Protein 5NM4 (pdb70)

Secondary structure (DSSP, 8-state):
--HHHHHHHHHHHHHHHHHHHHHHHHHHHHHHHH-GGG-SHHHHHHHHHHHHHHHIIIIIHHHHHHHHTT-EEEHHHHHHHHHHHHHHHHHHHHHHHHHHHHHHHHHHSHHHHHHH--HHHHHHHHHHHHHHHHHHHTGGGGT-SSTTS--HHHHHHHTPPTTEEE--HHHHS-HHIIIIIIIIIIIIHHHHHHHHHHHHHHHHHHHHHHHHHHHHHHHHHHHHHHHS---HHHHHHHHHHHHHHHHHHHH--THHHHHHHHHHHHHHHHTT-HHHHHHHHHHHHHHIIIIIHHHHHHHHHHHHHHHHHHHHHHHHHHHHHHHHHHHHHHHHHHHH-TTSPP--HHHHHHHHHHHHHHHHHHHHHHHHH-HHHHHHHHHHH-

Radius of gyration: 29.76 Å; Cα contacts (8 Å, |Δi|>4): 455; chains: 1; bounding box: 55×96×37 Å

Organism: Homo sapiens (NCBI:txid9606)

Structure (mmCIF, N/CA/C/O backbone):
data_5NM4
#
_entry.id   5NM4
#
_cell.length_a   39.890
_cell.length_b   179.150
_cell.length_c   141.200
_cell.angle_alpha   90.00
_cell.angle_beta   90.00
_cell.angle_gamma   90.00
#
_symmetry.space_group_name_H-M   'C 2 2 21'
#
loop_
_entity.id
_entity.type
_entity.pdbx_description
1 polymer 'Adenosine receptor A2a,Soluble cytochrome b562,Adenosine receptor A2a'
2 non-polymer 'OLEIC ACID'
3 non-polymer 'SODIUM ION'
4 non-polymer 4-{2-[(7-amino-2-furan-2-yl[1,2,4]triazolo[1,5-a][1,3,5]triazin-5-yl)amino]ethyl}phenol
5 non-polymer CHOLESTEROL
6 water water
#
loop_
_atom_site.group_PDB
_atom_site.id
_atom_site.type_symbol
_atom_site.label_atom_id
_atom_site.label_alt_id
_atom_site.label_comp_id
_atom_site.label_asym_id
_atom_site.label_entity_id
_atom_site.label_seq_id
_atom_site.pdbx_PDB_ins_code
_atom_site.Cartn_x
_atom_site.Cartn_y
_atom_site.Cartn_z
_atom_site.occupancy
_atom_site.B_iso_or_equiv
_atom_site.auth_seq_id
_atom_site.auth_comp_id
_atom_site.auth_asym_id
_atom_site.auth_atom_id
_atom_site.pdbx_PDB_model_num
ATOM 1 N N . ALA A 1 9 ? 3.251 109.699 71.063 1.00 82.56 9 ALA A N 1
ATOM 2 C CA . ALA A 1 9 ? 3.290 110.403 69.789 1.00 81.24 9 ALA A CA 1
ATOM 3 C C . ALA A 1 9 ? 4.619 110.218 69.050 1.00 79.42 9 ALA A C 1
ATOM 4 O O . ALA A 1 9 ? 4.603 109.861 67.886 1.00 78.71 9 ALA A O 1
ATOM 10 N N . PRO A 1 10 ? 5.760 110.472 69.692 1.00 76.31 10 PRO A N 1
ATOM 11 C CA . PRO A 1 10 ? 7.042 110.339 68.974 1.00 74.06 10 PRO A CA 1
ATOM 12 C C . PRO A 1 10 ? 7.075 109.043 68.175 1.00 70.48 10 PRO A C 1
ATOM 13 O O . PRO A 1 10 ? 6.815 107.960 68.727 1.00 72.60 10 PRO A O 1
ATOM 24 N N . PRO A 1 11 ? 7.337 109.112 66.861 1.00 64.62 11 PRO A N 1
ATOM 25 C CA . PRO A 1 11 ? 7.197 107.908 66.024 1.00 60.48 11 PRO A CA 1
ATOM 26 C C . PRO A 1 11 ? 8.069 106.733 66.439 1.00 58.32 11 PRO A C 1
ATOM 27 O O . PRO A 1 11 ? 7.683 105.581 66.218 1.00 59.67 11 PRO A O 1
ATOM 38 N N . ILE A 1 12 ? 9.248 106.965 66.995 1.00 56.98 12 ILE A N 1
ATOM 39 C CA . ILE A 1 12 ? 10.133 105.853 67.327 1.00 59.11 12 ILE A CA 1
ATOM 40 C C . ILE A 1 12 ? 9.506 104.901 68.361 1.00 55.05 12 ILE A C 1
ATOM 41 O O . ILE A 1 12 ? 9.833 103.717 68.399 1.00 53.61 12 ILE A O 1
ATOM 57 N N . MET A 1 13 ? 8.631 105.393 69.237 1.00 56.44 13 MET A N 1
ATOM 58 C CA . MET A 1 13 ? 8.069 104.510 70.265 1.00 55.57 13 MET A CA 1
ATOM 59 C C . MET A 1 13 ? 7.153 103.467 69.655 1.00 53.65 13 MET A C 1
ATOM 60 O O . MET A 1 13 ? 7.299 102.268 69.918 1.00 53.33 13 MET A O 1
ATOM 74 N N . GLY A 1 14 ? 6.179 103.904 68.862 1.00 54.15 14 GLY A N 1
ATOM 75 C CA . GLY A 1 14 ? 5.360 102.952 68.141 1.00 52.13 14 GLY A CA 1
ATOM 76 C C . GLY A 1 14 ? 6.167 102.084 67.195 1.00 52.41 14 GLY A C 1
ATOM 77 O O . GLY A 1 14 ? 5.920 100.871 67.071 1.00 50.84 14 GLY A O 1
ATOM 81 N N . SER A 1 15 ? 7.150 102.676 66.510 1.00 52.66 15 SER A N 1
ATOM 82 C CA . SER A 1 15 ? 7.985 101.860 65.636 1.00 51.96 15 SER A CA 1
ATOM 83 C C . SER A 1 15 ? 8.720 100.777 66.430 1.00 47.12 15 SER A C 1
ATOM 84 O O . SER A 1 15 ? 8.973 99.682 65.915 1.00 46.58 15 SER A O 1
ATOM 92 N N . SER A 1 16 ? 9.181 101.121 67.616 1.00 47.43 16 SER A N 1
ATOM 93 C CA A SER A 1 16 ? 9.925 100.167 68.428 0.53 48.01 16 SER A CA 1
ATOM 94 C CA B SER A 1 16 ? 9.924 100.163 68.429 0.47 48.01 16 SER A CA 1
ATOM 95 C C . SER A 1 16 ? 9.075 98.937 68.738 1.00 46.99 16 SER A C 1
ATOM 96 O O . SER A 1 16 ? 9.573 97.808 68.702 1.00 45.50 16 SER A O 1
ATOM 111 N N . VAL A 1 17 ? 7.783 99.144 69.017 1.00 43.26 17 VAL A N 1
ATOM 112 C CA . VAL A 1 17 ? 6.902 98.025 69.330 1.00 41.70 17 VAL A CA 1
ATOM 113 C C . VAL A 1 17 ? 6.763 97.102 68.119 1.00 42.64 17 VAL A C 1
ATOM 114 O O . VAL A 1 17 ? 6.917 95.871 68.212 1.00 41.47 17 VAL A O 1
ATOM 127 N N . TYR A 1 18 ? 6.475 97.702 66.964 1.00 41.61 18 TYR A N 1
ATOM 128 C CA . TYR A 1 18 ? 6.230 96.983 65.744 1.00 43.38 18 TYR A CA 1
ATOM 129 C C . TYR A 1 18 ? 7.474 96.219 65.313 1.00 42.35 18 TYR A C 1
ATOM 130 O O . TYR A 1 18 ? 7.384 95.069 64.931 1.00 40.32 18 TYR A O 1
ATOM 148 N N . ILE A 1 19 ? 8.632 96.869 65.336 1.00 40.30 19 ILE A N 1
ATOM 149 C CA . ILE A 1 19 ? 9.864 96.209 64.983 1.00 40.48 19 ILE A CA 1
ATOM 150 C C . ILE A 1 19 ? 10.137 95.054 65.936 1.00 40.46 19 ILE A C 1
ATOM 151 O O . ILE A 1 19 ? 10.555 93.990 65.502 1.00 40.45 19 ILE A O 1
ATOM 167 N N . THR A 1 20 ? 9.943 95.271 67.242 1.00 38.55 20 THR A N 1
ATOM 168 C CA A THR A 1 20 ? 10.197 94.218 68.229 0.96 39.22 20 THR A CA 1
ATOM 169 C CA B THR A 1 20 ? 10.211 94.211 68.205 0.04 39.20 20 THR A CA 1
ATOM 170 C C . THR A 1 20 ? 9.342 92.994 67.926 1.00 38.16 20 THR A C 1
ATOM 171 O O . THR A 1 20 ? 9.826 91.854 67.970 1.00 38.74 20 THR A O 1
ATOM 192 N N . VAL A 1 21 ? 8.079 93.220 67.607 1.00 37.94 21 VAL A N 1
ATOM 193 C CA . VAL A 1 21 ? 7.152 92.131 67.348 1.00 40.76 21 VAL A CA 1
ATOM 194 C C . VAL A 1 21 ? 7.531 91.421 66.070 1.00 39.40 21 VAL A C 1
ATOM 195 O O . VAL A 1 21 ? 7.559 90.183 66.013 1.00 38.12 21 VAL A O 1
ATOM 208 N N . GLU A 1 22 ? 7.877 92.187 65.033 1.00 35.79 22 GLU A N 1
ATOM 209 C CA . GLU A 1 22 ? 8.331 91.609 63.780 1.00 36.89 22 GLU A CA 1
ATOM 210 C C . GLU A 1 22 ? 9.540 90.718 63.992 1.00 37.88 22 GLU A C 1
ATOM 211 O O . GLU A 1 22 ? 9.624 89.624 63.428 1.00 36.85 22 GLU A O 1
ATOM 223 N N . LEU A 1 23 ? 10.518 91.194 64.746 1.00 37.82 23 LEU A N 1
ATOM 224 C CA . LEU A 1 23 ? 11.722 90.407 64.979 1.00 39.30 23 LEU A CA 1
ATOM 225 C C . LEU A 1 23 ? 11.430 89.137 65.783 1.00 38.54 23 LEU A C 1
ATOM 226 O O . LEU A 1 23 ? 12.017 88.084 65.518 1.00 40.59 23 LEU A O 1
ATOM 242 N N . ALA A 1 24 ? 10.525 89.211 66.762 1.00 38.01 24 ALA A N 1
ATOM 243 C CA . ALA A 1 24 ? 10.135 88.013 67.494 1.00 41.07 24 ALA A CA 1
ATOM 244 C C . ALA A 1 24 ? 9.528 86.997 66.542 1.00 39.91 24 ALA A C 1
ATOM 245 O O . ALA A 1 24 ? 9.877 85.817 66.595 1.00 41.33 24 ALA A O 1
ATOM 252 N N . ILE A 1 25 ? 8.636 87.459 65.648 1.00 37.67 25 ILE A N 1
ATOM 253 C CA . ILE A 1 25 ? 8.022 86.590 64.641 1.00 37.80 25 ILE A CA 1
ATOM 254 C C . ILE A 1 25 ? 9.095 85.961 63.771 1.00 40.03 25 ILE A C 1
ATOM 255 O O . ILE A 1 25 ? 9.038 84.760 63.480 1.00 40.85 25 ILE A O 1
ATOM 271 N N . ALA A 1 26 ? 10.052 86.786 63.281 1.00 40.01 26 ALA A N 1
ATOM 272 C CA . ALA A 1 26 ? 11.086 86.289 62.382 1.00 38.30 26 ALA A CA 1
ATOM 273 C C . ALA A 1 26 ? 11.886 85.157 63.032 1.00 37.30 26 ALA A C 1
ATOM 274 O O . ALA A 1 26 ? 12.121 84.114 62.411 1.00 39.58 26 ALA A O 1
ATOM 281 N N . VAL A 1 27 ? 12.302 85.340 64.276 1.00 38.91 27 VAL A N 1
ATOM 282 C CA A VAL A 1 27 ? 13.072 84.319 65.004 0.87 41.64 27 VAL A CA 1
ATOM 283 C CA B VAL A 1 27 ? 13.101 84.295 64.909 0.13 41.82 27 VAL A CA 1
ATOM 284 C C . VAL A 1 27 ? 12.290 83.008 65.029 1.00 41.77 27 VAL A C 1
ATOM 285 O O . VAL A 1 27 ? 12.805 81.915 64.717 1.00 39.21 27 VAL A O 1
ATOM 310 N N . LEU A 1 28 ? 11.009 83.110 65.403 1.00 39.15 28 LEU A N 1
ATOM 311 C CA . LEU A 1 28 ? 10.186 81.927 65.538 1.00 40.03 28 LEU A CA 1
ATOM 312 C C . LEU A 1 28 ? 9.918 81.276 64.188 1.00 39.63 28 LEU A C 1
ATOM 313 O O . LEU A 1 28 ? 9.836 80.047 64.111 1.00 40.29 28 LEU A O 1
ATOM 329 N N . ALA A 1 29 ? 9.731 82.076 63.126 1.00 38.50 29 ALA A N 1
ATOM 330 C CA . ALA A 1 29 ? 9.423 81.490 61.837 1.00 38.75 29 ALA A CA 1
ATOM 331 C C . ALA A 1 29 ? 10.649 80.744 61.310 1.00 39.52 29 ALA A C 1
ATOM 332 O O . ALA A 1 29 ? 10.524 79.667 60.712 1.00 41.44 29 ALA A O 1
ATOM 339 N N . ILE A 1 30 ? 11.836 81.295 61.580 1.00 36.64 30 ILE A N 1
ATOM 340 C CA . ILE A 1 30 ? 13.084 80.674 61.152 1.00 38.40 30 ILE A CA 1
ATOM 341 C C . ILE A 1 30 ? 13.288 79.367 61.879 1.00 40.92 30 ILE A C 1
ATOM 342 O O . ILE A 1 30 ? 13.459 78.317 61.243 1.00 39.63 30 ILE A O 1
ATOM 358 N N . LEU A 1 31 ? 13.123 79.390 63.215 1.00 41.67 31 LEU A N 1
ATOM 359 C CA . LEU A 1 31 ? 13.450 78.242 64.032 1.00 43.96 31 LEU A CA 1
ATOM 360 C C . LEU A 1 31 ? 12.478 77.100 63.811 1.00 44.30 31 LEU A C 1
ATOM 361 O O . LEU A 1 31 ? 12.907 75.947 63.664 1.00 43.95 31 LEU A O 1
ATOM 377 N N . GLY A 1 32 ? 11.171 77.385 63.752 1.00 41.98 32 GLY A N 1
ATOM 378 C CA . GLY A 1 32 ? 10.233 76.289 63.606 1.00 41.71 32 GLY A CA 1
ATOM 379 C C . GLY A 1 32 ? 10.294 75.664 62.221 1.00 39.25 32 GLY A C 1
ATOM 380 O O . GLY A 1 32 ? 10.103 74.466 62.065 1.00 41.42 32 GLY A O 1
ATOM 384 N N . ASN A 1 33 ? 10.528 76.473 61.193 1.00 38.32 33 ASN A N 1
ATOM 385 C CA . ASN A 1 33 ? 10.538 75.943 59.841 1.00 39.55 33 ASN A CA 1
ATOM 386 C C . ASN A 1 33 ? 11.856 75.260 59.491 1.00 39.73 33 ASN A C 1
ATOM 387 O O . ASN A 1 33 ? 11.847 74.313 58.698 1.00 38.21 33 ASN A O 1
ATOM 398 N N . VAL A 1 34 ? 12.975 75.701 60.080 1.00 38.65 34 VAL A N 1
ATOM 399 C CA . VAL A 1 34 ? 14.212 74.907 60.040 1.00 41.41 34 VAL A CA 1
ATOM 400 C C . VAL A 1 34 ? 13.996 73.529 60.631 1.00 42.88 34 VAL A C 1
ATOM 401 O O . VAL A 1 34 ? 14.385 72.506 60.041 1.00 46.40 34 VAL A O 1
ATOM 414 N N . LEU A 1 35 ? 13.347 73.460 61.783 1.00 44.31 35 LEU A N 1
ATOM 415 C CA . LEU A 1 35 ? 13.045 72.156 62.356 1.00 46.89 35 LEU A CA 1
ATOM 416 C C . LEU A 1 35 ? 12.231 71.304 61.392 1.00 45.53 35 LEU A C 1
ATOM 417 O O . LEU A 1 35 ? 12.489 70.114 61.264 1.00 47.44 35 LEU A O 1
ATOM 433 N N . VAL A 1 36 ? 11.253 71.894 60.693 1.00 41.78 36 VAL A N 1
ATOM 434 C CA . VAL A 1 36 ? 10.482 71.116 59.726 1.00 42.18 36 VAL A CA 1
ATOM 435 C C . VAL A 1 36 ? 11.409 70.534 58.646 1.00 44.45 36 VAL A C 1
ATOM 436 O O . VAL A 1 36 ? 11.310 69.359 58.291 1.00 44.18 36 VAL A O 1
ATOM 449 N N . CYS A 1 37 ? 12.242 71.387 58.025 1.00 46.46 37 CYS A N 1
ATOM 450 C CA . CYS A 1 37 ? 13.158 70.917 56.981 1.00 47.86 37 CYS A CA 1
ATOM 451 C C . CYS A 1 37 ? 14.094 69.838 57.513 1.00 50.51 37 CYS A C 1
ATOM 452 O O . CYS A 1 37 ? 14.403 68.845 56.820 1.00 50.24 37 CYS A O 1
ATOM 460 N N . TRP A 1 38 ? 14.571 70.027 58.740 1.00 51.80 38 TRP A N 1
ATOM 461 C CA A TRP A 1 38 ? 15.492 69.077 59.354 0.54 54.03 38 TRP A CA 1
ATOM 462 C CA B TRP A 1 38 ? 15.505 69.067 59.312 0.46 54.04 38 TRP A CA 1
ATOM 463 C C . TRP A 1 38 ? 14.827 67.720 59.512 1.00 53.08 38 TRP A C 1
ATOM 464 O O . TRP A 1 38 ? 15.422 66.675 59.209 1.00 51.65 38 TRP A O 1
ATOM 505 N N . ALA A 1 39 ? 13.565 67.729 59.960 1.00 47.52 39 ALA A N 1
ATOM 506 C CA . ALA A 1 39 ? 12.849 66.479 60.194 1.00 49.08 39 ALA A CA 1
ATOM 507 C C . ALA A 1 39 ? 12.651 65.702 58.887 1.00 48.20 39 ALA A C 1
ATOM 508 O O . ALA A 1 39 ? 12.834 64.480 58.853 1.00 51.91 39 ALA A O 1
ATOM 515 N N . VAL A 1 40 ? 12.298 66.391 57.807 1.00 46.71 40 VAL A N 1
ATOM 516 C CA . VAL A 1 40 ? 12.112 65.699 56.531 1.00 47.69 40 VAL A CA 1
ATOM 517 C C . VAL A 1 40 ? 13.438 65.153 56.037 1.00 50.70 40 VAL A C 1
ATOM 518 O O . VAL A 1 40 ? 13.509 64.023 55.560 1.00 51.50 40 VAL A O 1
ATOM 531 N N . TRP A 1 41 ? 14.501 65.952 56.132 1.00 53.54 41 TRP A N 1
ATOM 532 C CA . TRP A 1 41 ? 15.824 65.494 55.742 1.00 57.85 41 TRP A CA 1
ATOM 533 C C . TRP A 1 41 ? 16.231 64.236 56.491 1.00 60.27 41 TRP A C 1
ATOM 534 O O . TRP A 1 41 ? 16.780 63.294 55.892 1.00 60.44 41 TRP A O 1
ATOM 555 N N . LEU A 1 42 ? 15.988 64.196 57.803 1.00 60.47 42 LEU A N 1
ATOM 556 C CA . LEU A 1 42 ? 16.564 63.142 58.618 1.00 63.30 42 LEU A CA 1
ATOM 557 C C . LEU A 1 42 ? 15.752 61.864 58.567 1.00 63.39 42 LEU A C 1
ATOM 558 O O . LEU A 1 42 ? 16.306 60.790 58.769 1.00 66.15 42 LEU A O 1
ATOM 574 N N . ASN A 1 43 ? 14.450 61.958 58.342 1.00 60.24 43 ASN A N 1
ATOM 575 C CA . ASN A 1 43 ? 13.550 60.822 58.498 1.00 59.96 43 ASN A CA 1
ATOM 576 C C . ASN A 1 43 ? 13.002 60.403 57.135 1.00 59.31 43 ASN A C 1
ATOM 577 O O . ASN A 1 43 ? 12.213 61.138 56.511 1.00 57.74 43 ASN A O 1
ATOM 588 N N . SER A 1 44 ? 13.401 59.215 56.684 1.00 61.32 44 SER A N 1
ATOM 589 C CA . SER A 1 44 ? 12.955 58.767 55.368 1.00 62.36 44 SER A CA 1
ATOM 590 C C . SER A 1 44 ? 11.449 58.502 55.342 1.00 61.02 44 SER A C 1
ATOM 591 O O . SER A 1 44 ? 10.821 58.696 54.296 1.00 60.28 44 SER A O 1
ATOM 599 N N . ASN A 1 45 ? 10.848 58.098 56.471 1.00 61.10 45 ASN A N 1
ATOM 600 C CA . ASN A 1 45 ? 9.388 58.028 56.579 1.00 64.91 45 ASN A CA 1
ATOM 601 C C . ASN A 1 45 ? 8.676 59.341 56.223 1.00 63.02 45 ASN A C 1
ATOM 602 O O . ASN A 1 45 ? 7.482 59.328 55.904 1.00 64.08 45 ASN A O 1
ATOM 613 N N . LEU A 1 46 ? 9.354 60.479 56.315 1.00 59.74 46 LEU A N 1
ATOM 614 C CA . LEU A 1 46 ? 8.772 61.758 55.936 1.00 58.86 46 LEU A CA 1
ATOM 615 C C . LEU A 1 46 ? 9.153 62.167 54.528 1.00 57.09 46 LEU A C 1
ATOM 616 O O . LEU A 1 46 ? 8.776 63.249 54.101 1.00 54.95 46 LEU A O 1
ATOM 632 N N . GLN A 1 47 ? 9.911 61.345 53.805 1.00 62.22 47 GLN A N 1
ATOM 633 C CA . GLN A 1 47 ? 10.368 61.735 52.472 1.00 65.60 47 GLN A CA 1
ATOM 634 C C . GLN A 1 47 ? 9.355 61.185 51.477 1.00 68.72 47 GLN A C 1
ATOM 635 O O . GLN A 1 47 ? 9.427 60.048 51.042 1.00 73.03 47 GLN A O 1
ATOM 649 N N . ASN A 1 48 ? 8.370 62.013 51.159 1.00 65.91 48 ASN A N 1
ATOM 650 C CA . ASN A 1 48 ? 7.306 61.666 50.242 1.00 62.86 48 ASN A CA 1
ATOM 651 C C . ASN A 1 48 ? 6.885 62.969 49.586 1.00 58.99 48 ASN A C 1
ATOM 652 O O . ASN A 1 48 ? 7.169 64.050 50.104 1.00 57.09 48 ASN A O 1
ATOM 663 N N . VAL A 1 49 ? 6.201 62.857 48.442 1.00 57.06 49 VAL A N 1
ATOM 664 C CA . VAL A 1 49 ? 5.871 64.036 47.643 1.00 54.54 49 VAL A CA 1
ATOM 665 C C . VAL A 1 49 ? 5.109 65.054 48.470 1.00 51.16 49 VAL A C 1
ATOM 666 O O . VAL A 1 49 ? 5.336 66.274 48.356 1.00 50.05 49 VAL A O 1
ATOM 679 N N . THR A 1 50 ? 4.174 64.585 49.293 1.00 52.88 50 THR A N 1
ATOM 680 C CA . THR A 1 50 ? 3.377 65.527 50.076 1.00 50.71 50 THR A CA 1
ATOM 681 C C . THR A 1 50 ? 4.302 66.429 50.851 1.00 48.14 50 THR A C 1
ATOM 682 O O . THR A 1 50 ? 4.157 67.655 50.855 1.00 45.15 50 THR A O 1
ATOM 693 N N . ASN A 1 51 ? 5.309 65.830 51.466 1.00 49.60 51 ASN A N 1
ATOM 694 C CA . ASN A 1 51 ? 6.188 66.609 52.325 1.00 46.80 51 ASN A CA 1
ATOM 695 C C . ASN A 1 51 ? 7.250 67.395 51.567 1.00 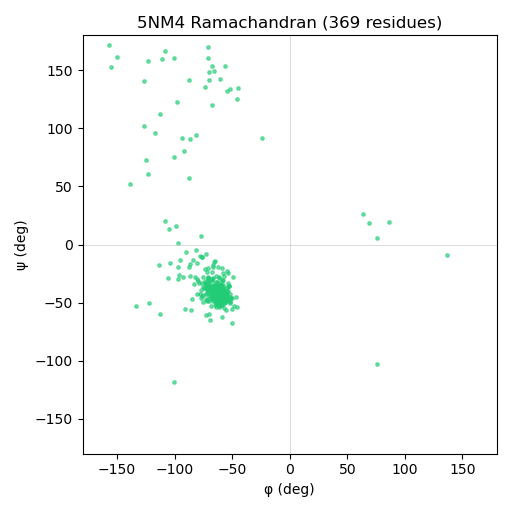45.35 51 ASN A C 1
ATOM 696 O O . ASN A 1 51 ? 7.828 68.324 52.143 1.00 45.31 51 ASN A O 1
ATOM 707 N N . TYR A 1 52 ? 7.511 67.099 50.300 1.00 46.18 52 TYR A N 1
ATOM 708 C CA . TYR A 1 52 ? 8.299 68.048 49.516 1.00 47.43 52 TYR A CA 1
ATOM 709 C C . TYR A 1 52 ? 7.581 69.384 49.348 1.00 43.84 52 TYR A C 1
ATOM 710 O O . TYR A 1 52 ? 8.222 70.443 49.333 1.00 40.10 52 TYR A O 1
ATOM 728 N N . PHE A 1 53 ? 6.248 69.369 49.226 1.00 43.44 53 PHE A N 1
ATOM 729 C CA . PHE A 1 53 ? 5.521 70.644 49.229 1.00 42.96 53 PHE A CA 1
ATOM 730 C C . PHE A 1 53 ? 5.534 71.277 50.605 1.00 40.41 53 PHE A C 1
ATOM 731 O O . PHE A 1 53 ? 5.625 72.510 50.730 1.00 39.44 53 PHE A O 1
ATOM 748 N N . VAL A 1 54 ? 5.524 70.447 51.645 1.00 38.74 54 VAL A N 1
ATOM 749 C CA . VAL A 1 54 ? 5.643 70.972 52.992 1.00 39.85 54 VAL A CA 1
ATOM 750 C C . VAL A 1 54 ? 6.951 71.725 53.152 1.00 39.23 54 VAL A C 1
ATOM 751 O O . VAL A 1 54 ? 6.984 72.808 53.750 1.00 37.92 54 VAL A O 1
ATOM 764 N N . VAL A 1 55 ? 8.055 71.134 52.664 1.00 42.25 55 VAL A N 1
ATOM 765 C CA . VAL A 1 55 ? 9.366 71.794 52.750 1.00 41.16 55 VAL A CA 1
ATOM 766 C C . VAL A 1 55 ? 9.396 73.077 51.936 1.00 40.01 55 VAL A C 1
ATOM 767 O O . VAL A 1 55 ? 9.993 74.074 52.360 1.00 37.89 55 VAL A O 1
ATOM 780 N N . SER A 1 56 ? 8.785 73.076 50.740 1.00 40.40 56 SER A N 1
ATOM 781 C CA . SER A 1 56 ? 8.765 74.299 49.930 1.00 40.65 56 SER A CA 1
ATOM 782 C C . SER A 1 56 ? 8.052 75.421 50.683 1.00 39.41 56 SER A C 1
ATOM 783 O O . SER A 1 56 ? 8.483 76.593 50.691 1.00 38.12 56 SER A O 1
ATOM 791 N N . LEU A 1 57 ? 6.966 75.059 51.346 1.00 38.00 57 LEU A N 1
ATOM 792 C CA . LEU A 1 57 ? 6.246 75.981 52.190 1.00 37.30 57 LEU A CA 1
ATOM 793 C C . LEU A 1 57 ? 7.087 76.449 53.385 1.00 38.92 57 LEU A C 1
ATOM 794 O O . LEU A 1 57 ? 7.105 77.645 53.729 1.00 40.09 57 LEU A O 1
ATOM 810 N N . ALA A 1 58 ? 7.784 75.535 54.039 1.00 38.58 58 ALA A N 1
ATOM 811 C CA . ALA A 1 58 ? 8.644 75.951 55.130 1.00 36.61 58 ALA A CA 1
ATOM 812 C C . ALA A 1 58 ? 9.757 76.868 54.625 1.00 37.82 58 ALA A C 1
ATOM 813 O O . ALA A 1 58 ? 10.215 77.764 55.354 1.00 38.64 58 ALA A O 1
ATOM 820 N N . ALA A 1 59 ? 10.207 76.654 53.387 1.00 39.55 59 ALA A N 1
ATOM 821 C CA . ALA A 1 59 ? 11.280 77.477 52.840 1.00 38.53 59 ALA A CA 1
ATOM 822 C C . ALA A 1 59 ? 10.766 78.878 52.596 1.00 38.12 59 ALA A C 1
ATOM 823 O O . ALA A 1 59 ? 11.469 79.866 52.824 1.00 38.28 59 ALA A O 1
ATOM 830 N N . ALA A 1 60 ? 9.523 78.966 52.155 1.00 37.37 60 ALA A N 1
ATOM 831 C CA . ALA A 1 60 ? 8.896 80.249 51.990 1.00 38.96 60 ALA A CA 1
ATOM 832 C C . ALA A 1 60 ? 8.778 80.944 53.340 1.00 37.26 60 ALA A C 1
ATOM 833 O O . ALA A 1 60 ? 9.055 82.123 53.440 1.00 37.55 60 ALA A O 1
ATOM 840 N N . ASP A 1 61 ? 8.439 80.202 54.398 1.00 35.63 61 ASP A N 1
ATOM 841 C CA . ASP A 1 61 ? 8.267 80.819 55.718 1.00 35.33 61 ASP A CA 1
ATOM 842 C C . ASP A 1 61 ? 9.613 81.229 56.318 1.00 36.98 61 ASP A C 1
ATOM 843 O O . ASP A 1 61 ? 9.699 82.242 57.029 1.00 37.48 61 ASP A O 1
ATOM 852 N N . ILE A 1 62 ? 10.666 80.447 56.068 1.00 35.76 62 ILE A N 1
ATOM 853 C CA . ILE A 1 62 ? 12.008 80.846 56.477 1.00 37.71 62 ILE A CA 1
ATOM 854 C C . ILE A 1 62 ? 12.381 82.176 55.831 1.00 38.39 62 ILE A C 1
ATOM 855 O O . ILE A 1 62 ? 12.965 83.067 56.476 1.00 40.59 62 ILE A O 1
ATOM 871 N N . LEU A 1 63 ? 12.062 82.323 54.565 1.00 37.15 63 LEU A N 1
ATOM 872 C CA . LEU A 1 63 ? 12.397 83.541 53.825 1.00 41.41 63 LEU A CA 1
ATOM 873 C C . LEU A 1 63 ? 11.504 84.707 54.229 1.00 39.63 63 LEU A C 1
ATOM 874 O O . LEU A 1 63 ? 11.915 85.871 54.078 1.00 38.02 63 LEU A O 1
ATOM 890 N N . VAL A 1 64 ? 10.331 84.421 54.810 1.00 36.00 64 VAL A N 1
ATOM 891 C CA . VAL A 1 64 ? 9.578 85.488 55.442 1.00 36.35 64 VAL A CA 1
ATOM 892 C C . VAL A 1 64 ? 10.379 86.046 56.598 1.00 37.76 64 VAL A C 1
ATOM 893 O O . VAL A 1 64 ? 10.495 87.253 56.746 1.00 35.18 64 VAL A O 1
ATOM 906 N N . GLY A 1 65 ? 10.993 85.183 57.410 1.00 40.30 65 GLY A N 1
ATOM 907 C CA . GLY A 1 65 ? 11.744 85.692 58.556 1.00 41.98 65 GLY A CA 1
ATOM 908 C C . GLY A 1 65 ? 13.056 86.346 58.163 1.00 41.60 65 GLY A C 1
ATOM 909 O O . GLY A 1 65 ? 13.474 87.345 58.752 1.00 42.00 65 GLY A O 1
ATOM 913 N N . VAL A 1 66 ? 13.732 85.786 57.168 1.00 38.92 66 VAL A N 1
ATOM 914 C CA . VAL A 1 66 ? 15.081 86.239 56.834 1.00 40.37 66 VAL A CA 1
ATOM 915 C C . VAL A 1 66 ? 15.046 87.470 55.940 1.00 39.08 66 VAL A C 1
ATOM 916 O O . VAL A 1 66 ? 15.906 88.329 56.059 1.00 39.78 66 VAL A O 1
ATOM 929 N N . LEU A 1 67 ? 14.058 87.590 55.056 1.00 39.70 67 LEU A N 1
ATOM 930 C CA . LEU A 1 67 ? 13.990 88.698 54.109 1.00 39.57 67 LEU A CA 1
ATOM 931 C C . LEU A 1 67 ? 12.719 89.520 54.209 1.00 37.68 67 LEU A C 1
ATOM 932 O O . LEU A 1 67 ? 12.804 90.757 54.223 1.00 36.94 67 LEU A O 1
ATOM 948 N N . ALA A 1 68 ? 11.533 88.896 54.198 1.00 34.54 68 ALA A N 1
ATOM 949 C CA . ALA A 1 68 ? 10.340 89.725 54.088 1.00 36.64 68 ALA A CA 1
ATOM 950 C C . ALA A 1 68 ? 10.193 90.622 55.299 1.00 35.36 68 ALA A C 1
ATOM 951 O O . ALA A 1 68 ? 9.700 91.749 55.176 1.00 35.62 68 ALA A O 1
ATOM 958 N N . ILE A 1 69 ? 10.528 90.114 56.484 1.00 35.14 69 ILE A N 1
ATOM 959 C CA . ILE A 1 69 ? 10.324 90.887 57.711 1.00 32.77 69 ILE A CA 1
ATOM 960 C C . ILE A 1 69 ? 11.340 92.012 57.755 1.00 35.35 69 ILE A C 1
ATOM 961 O O . ILE A 1 69 ? 10.934 93.128 58.013 1.00 36.42 69 ILE A O 1
ATOM 977 N N . PRO A 1 70 ? 12.638 91.773 57.532 1.00 36.41 70 PRO A N 1
ATOM 978 C CA . PRO A 1 70 ? 13.560 92.886 57.393 1.00 37.58 70 PRO A CA 1
ATOM 979 C C . PRO A 1 70 ? 13.106 93.859 56.313 1.00 36.60 70 PRO A C 1
ATOM 980 O O . PRO A 1 70 ? 13.151 95.059 56.552 1.00 38.23 70 PRO A O 1
ATOM 991 N N . PHE A 1 71 ? 12.565 93.377 55.191 1.00 34.32 71 PHE A N 1
ATOM 992 C CA . PHE A 1 71 ? 12.065 94.324 54.202 1.00 37.03 71 PHE A CA 1
ATOM 993 C C . PHE A 1 71 ? 10.886 95.134 54.748 1.00 35.62 71 PHE A C 1
ATOM 994 O O . PHE A 1 71 ? 10.769 96.329 54.481 1.00 36.23 71 PHE A O 1
ATOM 1011 N N . ALA A 1 72 ? 9.976 94.493 55.479 1.00 35.02 72 ALA A N 1
ATOM 1012 C CA . ALA A 1 72 ? 8.819 95.204 56.003 1.00 32.11 72 ALA A CA 1
ATOM 1013 C C . ALA A 1 72 ? 9.230 96.273 57.026 1.00 34.14 72 ALA A C 1
ATOM 1014 O O . ALA A 1 72 ? 8.666 97.368 57.051 1.00 35.87 72 ALA A O 1
ATOM 1021 N N . ILE A 1 73 ? 10.177 95.957 57.897 1.00 35.49 73 ILE A N 1
ATOM 1022 C CA . ILE A 1 73 ? 10.693 96.936 58.844 1.00 36.69 73 ILE A CA 1
ATOM 1023 C C . ILE A 1 73 ? 11.258 98.127 58.080 1.00 38.43 73 ILE A C 1
ATOM 1024 O O . ILE A 1 73 ? 11.014 99.300 58.403 1.00 39.53 73 ILE A O 1
ATOM 1040 N N . THR A 1 74 ? 11.996 97.825 57.030 1.00 38.08 74 THR A N 1
ATOM 1041 C CA . THR A 1 74 ? 12.666 98.850 56.243 1.00 40.50 74 THR A CA 1
ATOM 1042 C C . THR A 1 74 ? 11.644 99.753 55.563 1.00 37.42 74 THR A C 1
ATOM 1043 O O . THR A 1 74 ? 11.673 100.954 55.732 1.00 40.51 74 THR A O 1
ATOM 1054 N N . ILE A 1 75 ? 10.647 99.162 54.910 1.00 37.93 75 ILE A N 1
ATOM 1055 C CA . ILE A 1 75 ? 9.679 99.989 54.189 1.00 38.51 75 ILE A CA 1
ATOM 1056 C C . ILE A 1 75 ? 8.767 100.755 55.152 1.00 40.56 75 ILE A C 1
ATOM 1057 O O . ILE A 1 75 ? 8.187 101.778 54.768 1.00 38.78 75 ILE A O 1
ATOM 1073 N N . SER A 1 76 ? 8.642 100.301 56.423 1.00 39.43 76 SER A N 1
ATOM 1074 C CA . SER A 1 76 ? 7.843 101.077 57.376 1.00 40.10 76 SER A CA 1
ATOM 1075 C C . SER A 1 76 ? 8.498 102.418 57.668 1.00 41.83 76 SER A C 1
ATOM 1076 O O . SER A 1 76 ? 7.820 103.322 58.164 1.00 45.55 76 SER A O 1
ATOM 1084 N N . THR A 1 77 ? 9.788 102.588 57.362 1.00 38.86 77 THR A N 1
ATOM 1085 C CA . THR A 1 77 ? 10.405 103.863 57.656 1.00 42.20 77 THR A CA 1
ATOM 1086 C C . THR A 1 77 ? 10.175 104.903 56.584 1.00 43.18 77 THR A C 1
ATOM 1087 O O . THR A 1 77 ? 10.446 106.072 56.833 1.00 46.42 77 THR A O 1
ATOM 1098 N N . GLY A 1 78 ? 9.695 104.532 55.410 1.00 41.07 78 GLY A N 1
ATOM 1099 C CA . GLY A 1 78 ? 9.582 105.505 54.335 1.00 41.96 78 GLY A CA 1
ATOM 1100 C C . GLY A 1 78 ? 10.908 106.078 53.871 1.00 44.93 78 GLY A C 1
ATOM 1101 O O . GLY A 1 78 ? 10.923 107.189 53.336 1.00 45.58 78 GLY A O 1
ATOM 1105 N N . PHE A 1 79 ? 12.021 105.336 54.041 1.00 44.47 79 PHE A N 1
ATOM 1106 C CA . PHE A 1 79 ? 13.357 105.790 53.614 1.00 44.86 79 PHE A CA 1
ATOM 1107 C C . PHE A 1 79 ? 13.397 106.147 52.127 1.00 41.82 79 PHE A C 1
ATOM 1108 O O . PHE A 1 79 ? 12.674 105.589 51.306 1.00 41.31 79 PHE A O 1
ATOM 1125 N N . CYS A 1 80 ? 14.315 107.042 51.760 1.00 42.87 80 CYS A N 1
ATOM 1126 C CA . CYS A 1 80 ? 14.419 107.446 50.371 1.00 45.18 80 CYS A CA 1
ATOM 1127 C C . CYS A 1 80 ? 15.042 106.311 49.577 1.00 46.06 80 CYS A C 1
ATOM 1128 O O . CYS A 1 80 ? 16.048 105.736 49.985 1.00 46.89 80 CYS A O 1
A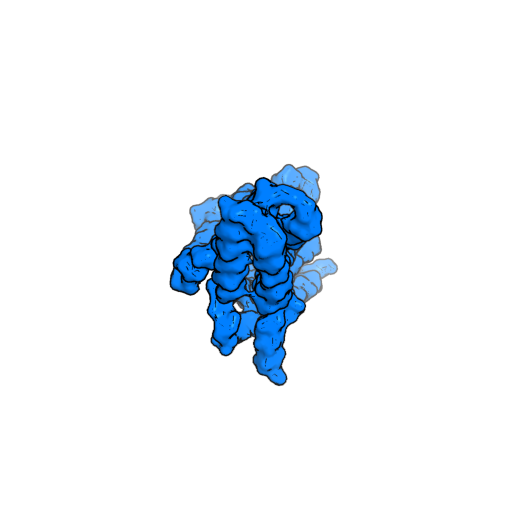TOM 1135 N N . ALA A 1 81 ? 14.469 106.020 48.415 1.00 46.29 81 ALA A N 1
ATOM 1136 C CA . ALA A 1 81 ? 15.014 104.991 47.558 1.00 48.52 81 ALA A CA 1
ATOM 1137 C C . ALA A 1 81 ? 14.603 105.254 46.130 1.00 49.35 81 ALA A C 1
ATOM 1138 O O . ALA A 1 81 ? 13.567 105.863 45.846 1.00 50.20 81 ALA A O 1
ATOM 1145 N N . ALA A 1 82 ? 15.439 104.783 45.228 1.00 48.76 82 ALA A N 1
ATOM 1146 C CA . ALA A 1 82 ? 1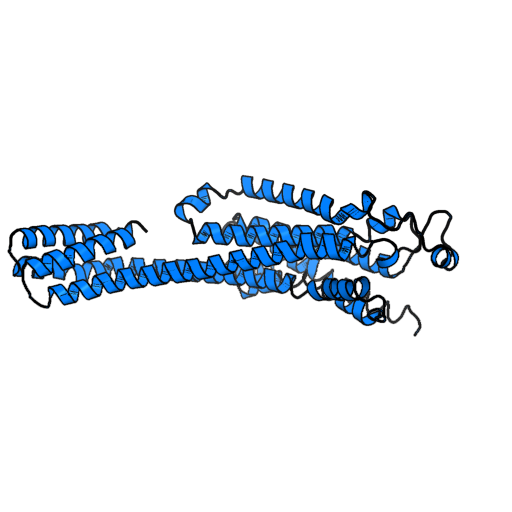5.016 104.605 43.867 1.00 47.01 82 ALA A CA 1
ATOM 1147 C C . ALA A 1 82 ? 13.731 103.783 43.845 1.00 44.88 82 ALA A C 1
ATOM 1148 O O . ALA A 1 82 ? 13.583 102.786 44.568 1.00 40.31 82 ALA A O 1
ATOM 1155 N N . CYS A 1 83 ? 12.763 104.235 43.056 1.00 44.41 83 CYS A N 1
ATOM 1156 C CA . CYS A 1 83 ? 11.430 103.659 43.154 1.00 45.18 83 CYS A CA 1
ATOM 1157 C C . CYS A 1 83 ? 11.427 102.165 42.820 1.00 43.59 83 CYS A C 1
ATOM 1158 O O . CYS A 1 83 ? 10.766 101.370 43.493 1.00 41.16 83 CYS A O 1
ATOM 1165 N N . HIS A 1 84 ? 12.196 101.749 41.813 1.00 44.50 84 HIS A N 1
ATOM 1166 C CA . HIS A 1 84 ? 12.207 100.332 41.456 1.00 44.71 84 HIS A CA 1
ATOM 1167 C C . HIS A 1 84 ? 12.903 99.468 42.511 1.00 42.99 84 HIS A C 1
ATOM 1168 O O . HIS A 1 84 ? 12.482 98.332 42.738 1.00 43.03 84 HIS A O 1
ATOM 1182 N N . GLY A 1 85 ? 13.926 99.993 43.211 1.00 43.92 85 GLY A N 1
ATOM 1183 C CA . GLY A 1 85 ? 14.442 99.285 44.372 1.00 41.16 85 GLY A CA 1
ATOM 1184 C C . GLY A 1 85 ? 13.399 99.166 45.456 1.00 39.86 85 GLY A C 1
ATOM 1185 O O . GLY A 1 85 ? 13.271 98.124 46.141 1.00 37.71 85 GLY A O 1
ATOM 1189 N N . CYS A 1 86 ? 12.663 100.254 45.668 1.00 39.50 86 CYS A N 1
ATOM 1190 C CA . CYS A 1 86 ? 11.612 100.259 46.659 1.00 39.61 86 CYS A CA 1
ATOM 1191 C C . CYS A 1 86 ? 10.560 99.212 46.313 1.00 38.43 86 CYS A C 1
ATOM 1192 O O . CYS A 1 86 ? 10.080 98.488 47.195 1.00 35.97 86 CYS A O 1
ATOM 1199 N N . LEU A 1 87 ? 10.204 99.105 45.027 1.00 38.72 87 LEU A N 1
ATOM 1200 C CA . LEU A 1 87 ? 9.222 98.111 44.602 1.00 39.01 87 LEU A CA 1
ATOM 1201 C C . LEU A 1 87 ? 9.667 96.716 44.976 1.00 38.37 87 LEU A C 1
ATOM 1202 O O . LEU A 1 87 ? 8.860 95.883 45.388 1.00 39.00 87 LEU A O 1
ATOM 1218 N N . PHE A 1 88 ? 10.947 96.427 44.816 1.00 36.83 88 PHE A N 1
ATOM 1219 C CA . PHE A 1 88 ? 11.383 95.075 45.108 1.00 38.40 88 PHE A CA 1
ATOM 1220 C C . PHE A 1 88 ? 11.165 94.758 46.570 1.00 35.59 88 PHE A C 1
ATOM 1221 O O . PHE A 1 88 ? 10.604 93.728 46.922 1.00 36.28 88 PHE A O 1
ATOM 1238 N N . ILE A 1 89 ? 11.627 95.638 47.457 1.00 35.28 89 ILE A N 1
ATOM 1239 C CA A ILE A 1 89 ? 11.416 95.506 48.892 0.54 37.50 89 ILE A CA 1
ATOM 1240 C CA B ILE A 1 89 ? 11.405 95.292 48.842 0.46 37.43 89 ILE A CA 1
ATOM 1241 C C . ILE A 1 89 ? 9.932 95.402 49.200 1.00 35.85 89 ILE A C 1
ATOM 1242 O O . ILE A 1 89 ? 9.517 94.767 50.159 1.00 36.36 89 ILE A O 1
ATOM 1273 N N . ALA A 1 90 ? 9.121 96.144 48.470 1.00 35.96 90 ALA A N 1
ATOM 1274 C CA . ALA A 1 90 ? 7.680 96.120 48.776 1.00 36.58 90 ALA A CA 1
ATOM 1275 C C . ALA A 1 90 ? 7.030 94.826 48.335 1.00 35.50 90 ALA A C 1
ATOM 1276 O O . ALA A 1 90 ? 6.080 94.354 48.961 1.00 37.46 90 ALA A O 1
ATOM 1283 N N . CYS A 1 91 ? 7.503 94.246 47.272 1.00 37.52 91 CYS A N 1
ATOM 1284 C CA . CYS A 1 91 ? 6.755 93.188 46.614 1.00 36.89 91 CYS A CA 1
ATOM 1285 C C . CYS A 1 91 ? 7.310 91.810 46.895 1.00 36.76 91 CYS A C 1
ATOM 1286 O O . CYS A 1 91 ? 6.702 90.818 46.493 1.00 34.60 91 CYS A O 1
ATOM 1294 N N . PHE A 1 92 ? 8.538 91.727 47.406 1.00 35.04 92 PHE A N 1
ATOM 1295 C CA . PHE A 1 92 ? 9.129 90.411 47.582 1.00 34.52 92 PHE A CA 1
ATOM 1296 C C . PHE A 1 92 ? 8.233 89.498 48.433 1.00 35.19 92 PHE A C 1
ATOM 1297 O O . PHE A 1 92 ? 8.070 88.312 48.145 1.00 33.89 92 PHE A O 1
ATOM 1314 N N . VAL A 1 93 ? 7.587 90.049 49.447 1.00 32.67 93 VAL A N 1
ATOM 1315 C CA . VAL A 1 93 ? 6.715 89.200 50.240 1.00 33.06 93 VAL A CA 1
ATOM 1316 C C . VAL A 1 93 ? 5.565 88.593 49.421 1.00 34.05 93 VAL A C 1
ATOM 1317 O O . VAL A 1 93 ? 5.090 87.499 49.730 1.00 33.58 93 VAL A O 1
ATOM 1330 N N . LEU A 1 94 ? 5.126 89.269 48.352 1.00 33.77 94 LEU A N 1
ATOM 1331 C CA . LEU A 1 94 ? 4.056 88.743 47.499 1.00 34.78 94 LEU A CA 1
ATOM 1332 C C . LEU A 1 94 ? 4.503 87.503 46.760 1.00 35.47 94 LEU A C 1
ATOM 1333 O O . LEU A 1 94 ? 3.677 86.630 46.508 1.00 34.09 94 LEU A O 1
ATOM 1349 N N . VAL A 1 95 ? 5.798 87.403 46.483 1.00 31.87 95 VAL A N 1
ATOM 1350 C CA . VAL A 1 95 ? 6.394 86.186 45.916 1.00 32.50 95 VAL A CA 1
ATOM 1351 C C . VAL A 1 95 ? 6.237 85.039 46.904 1.00 33.17 95 VAL A C 1
ATOM 1352 O O . VAL A 1 95 ? 5.799 83.938 46.546 1.00 34.06 95 VAL A O 1
ATOM 1365 N N . LEU A 1 96 ? 6.538 85.311 48.162 1.00 32.21 96 LEU A N 1
ATOM 1366 C CA . LEU A 1 96 ? 6.505 84.266 49.181 1.00 33.28 96 LEU A CA 1
ATOM 1367 C C . LEU A 1 96 ? 5.098 83.804 49.448 1.00 35.87 96 LEU A C 1
ATOM 1368 O O . LEU A 1 96 ? 4.877 82.605 49.685 1.00 36.83 96 LEU A O 1
ATOM 1384 N N . ALA A 1 97 ? 4.159 84.758 49.519 1.00 33.54 97 ALA A N 1
ATOM 1385 C CA . ALA A 1 97 ? 2.773 84.413 49.705 1.00 33.84 97 ALA A CA 1
ATOM 1386 C C . ALA A 1 97 ? 2.280 83.582 48.539 1.00 34.43 97 ALA A C 1
ATOM 1387 O O . ALA A 1 97 ? 1.542 82.631 48.743 1.00 32.59 97 ALA A O 1
ATOM 1394 N N . GLN A 1 98 ? 2.634 83.972 47.305 1.00 31.38 98 GLN A N 1
ATOM 1395 C CA . GLN A 1 98 ? 2.220 83.210 46.131 1.00 34.34 98 GLN A CA 1
ATOM 1396 C C . GLN A 1 98 ? 2.799 81.821 46.121 1.00 33.43 98 GLN A C 1
ATOM 1397 O O . GLN A 1 98 ? 2.118 80.879 45.760 1.00 33.41 98 GLN A O 1
ATOM 1411 N N . SER A 1 99 ? 4.078 81.675 46.463 1.00 34.93 99 SER A N 1
ATOM 1412 C CA . SER A 1 99 ? 4.660 80.356 46.527 1.00 35.31 99 SER A CA 1
ATOM 1413 C C . SER A 1 99 ? 3.928 79.518 47.560 1.00 34.61 99 SER A C 1
ATOM 1414 O O . SER A 1 99 ? 3.739 78.326 47.373 1.00 35.05 99 SER A O 1
ATOM 1422 N N . SER A 1 100 ? 3.532 80.145 48.669 1.00 34.62 100 SER A N 1
ATOM 1423 C CA . SER A 1 100 ? 2.806 79.406 49.701 1.00 35.47 100 SER A CA 1
ATOM 1424 C C . SER A 1 100 ? 1.472 78.901 49.156 1.00 35.30 100 SER A C 1
ATOM 1425 O O . SER A 1 100 ? 1.066 77.771 49.417 1.00 35.14 100 SER A O 1
ATOM 1432 N N . ILE A 1 101 ? 0.785 79.736 48.372 1.00 36.18 101 ILE A N 1
ATOM 1433 C CA . ILE A 1 101 ? -0.497 79.357 47.809 1.00 35.95 101 ILE A CA 1
ATOM 1434 C C . ILE A 1 101 ? -0.341 78.158 46.865 1.00 34.77 101 ILE A C 1
ATOM 1435 O O . ILE A 1 101 ? -1.144 77.216 46.891 1.00 35.98 101 ILE A O 1
ATOM 1451 N N . PHE A 1 102 ? 0.671 78.202 45.992 1.00 35.94 102 PHE A N 1
ATOM 1452 C CA . PHE A 1 102 ? 0.940 77.091 45.086 1.00 33.72 102 PHE A CA 1
ATOM 1453 C C . PHE A 1 102 ? 1.260 75.819 45.874 1.00 36.60 102 PHE A C 1
ATOM 1454 O O . PHE A 1 102 ? 0.772 74.738 45.553 1.00 38.56 102 PHE A O 1
ATOM 1471 N N . SER A 1 103 ? 2.055 75.936 46.917 1.00 39.11 103 SER A N 1
ATOM 1472 C CA . SER A 1 103 ? 2.359 74.758 47.703 1.00 41.07 103 SER A CA 1
ATOM 1473 C C . SER A 1 103 ? 1.104 74.208 48.355 1.00 40.61 103 SER A C 1
ATOM 1474 O O . SER A 1 103 ? 0.891 73.017 48.351 1.00 40.53 103 SER A O 1
ATOM 1482 N N . LEU A 1 104 ? 0.256 75.079 48.906 1.00 38.11 104 LEU A N 1
ATOM 1483 C CA . LEU A 1 104 ? -0.991 74.626 49.517 1.00 37.29 104 LEU A CA 1
ATOM 1484 C C . LEU A 1 104 ? -1.906 73.977 48.500 1.00 37.19 104 LEU A C 1
ATOM 1485 O O . LEU A 1 104 ? -2.556 72.967 48.794 1.00 38.89 104 LEU A O 1
ATOM 1501 N N . LEU A 1 105 ? -2.026 74.586 47.327 1.00 36.92 105 LEU A N 1
ATOM 1502 C CA . LEU A 1 105 ? -2.845 73.997 46.280 1.00 39.26 105 LEU A CA 1
ATOM 1503 C C . LEU A 1 105 ? -2.289 72.639 45.859 1.00 40.66 105 LEU A C 1
ATOM 1504 O O . LEU A 1 105 ? -3.050 71.686 45.668 1.00 41.99 105 LEU A O 1
ATOM 1520 N N . ALA A 1 106 ? -0.962 72.512 45.775 1.00 41.61 106 ALA A N 1
ATOM 1521 C CA . ALA A 1 106 ? -0.358 71.243 45.397 1.00 42.49 106 ALA A CA 1
ATOM 1522 C C . ALA A 1 106 ? -0.669 70.163 46.429 1.00 42.98 106 ALA A C 1
ATOM 1523 O O . ALA A 1 106 ? -1.044 69.039 46.075 1.00 42.38 106 ALA A O 1
ATOM 1530 N N . ILE A 1 107 ? -0.556 70.508 47.719 1.00 39.94 107 ILE A N 1
ATOM 1531 C CA . ILE A 1 107 ? -0.835 69.539 48.766 1.00 39.18 107 ILE A CA 1
ATOM 1532 C C . ILE A 1 107 ? -2.274 69.060 48.667 1.00 42.62 107 ILE A C 1
ATOM 1533 O O . ILE A 1 107 ? -2.546 67.876 48.817 1.00 42.64 107 ILE A O 1
ATOM 1549 N N . ALA A 1 108 ? -3.211 69.978 48.419 1.00 43.69 108 ALA A N 1
ATOM 1550 C CA . ALA A 1 108 ? -4.611 69.594 48.330 1.00 43.54 108 ALA A CA 1
ATOM 1551 C C . ALA A 1 108 ? -4.840 68.643 47.163 1.00 42.14 108 ALA A C 1
ATOM 1552 O O . ALA A 1 108 ? -5.582 67.673 47.283 1.00 43.68 108 ALA A O 1
ATOM 1559 N N . ILE A 1 109 ? -4.222 68.927 46.023 1.00 41.81 109 ILE A N 1
ATOM 1560 C CA . ILE A 1 109 ? -4.387 68.049 44.877 1.00 43.32 109 ILE A CA 1
ATOM 1561 C C . ILE A 1 109 ? -3.747 66.710 45.181 1.00 44.55 109 ILE A C 1
ATOM 1562 O O . ILE A 1 109 ? -4.319 65.663 44.924 1.00 46.29 109 ILE A O 1
ATOM 1578 N N . ASP A 1 110 ? -2.563 66.732 45.773 1.00 46.64 110 ASP A N 1
ATOM 1579 C CA . ASP A 1 110 ? -1.889 65.489 46.116 1.00 49.27 110 ASP A CA 1
ATOM 1580 C C . ASP A 1 110 ? -2.772 64.570 46.962 1.00 48.29 110 ASP A C 1
ATOM 1581 O O . ASP A 1 110 ? -2.868 63.370 46.709 1.00 48.75 110 ASP A O 1
ATOM 1590 N N . ARG A 1 111 ? -3.393 65.125 48.000 1.00 46.55 111 ARG A N 1
ATOM 1591 C CA . ARG A 1 111 ? -4.260 64.335 48.875 1.00 47.38 111 ARG A CA 1
ATOM 1592 C C . ARG A 1 111 ? -5.512 63.867 48.140 1.00 48.46 111 ARG A C 1
ATOM 1593 O O . ARG A 1 111 ? -6.058 62.813 48.434 1.00 51.21 111 ARG A O 1
ATOM 1614 N N . TYR A 1 112 ? -5.962 64.633 47.161 1.00 47.87 112 TYR A N 1
ATOM 1615 C CA . TYR A 1 112 ? -7.108 64.213 46.368 1.00 49.44 112 TYR A CA 1
ATOM 1616 C C . TYR A 1 112 ? -6.761 63.018 45.486 1.00 51.21 112 TYR A C 1
ATOM 1617 O O . TYR A 1 112 ? -7.537 62.052 45.393 1.00 53.24 112 TYR A O 1
ATOM 1635 N N . ILE A 1 113 ? -5.613 63.073 44.798 1.00 54.90 113 ILE A N 1
ATOM 1636 C CA . ILE A 1 113 ? -5.217 61.921 43.975 1.00 59.65 113 ILE A CA 1
ATOM 1637 C C . ILE A 1 113 ? -5.122 60.677 44.841 1.00 60.90 113 ILE A C 1
ATOM 1638 O O . ILE A 1 113 ? -5.514 59.568 44.437 1.00 64.76 113 ILE A O 1
ATOM 1654 N N . ALA A 1 114 ? -4.569 60.853 46.035 1.00 56.06 114 ALA A N 1
ATOM 1655 C CA . ALA A 1 114 ? -4.261 59.749 46.928 1.00 56.63 114 ALA A CA 1
ATOM 1656 C C . ALA A 1 114 ? -5.527 59.047 47.405 1.00 58.88 114 ALA A C 1
ATOM 1657 O O . ALA A 1 114 ? -5.537 57.832 47.548 1.00 60.65 114 ALA A O 1
ATOM 1664 N N . ILE A 1 115 ? -6.581 59.806 47.700 1.00 63.25 115 ILE A N 1
ATOM 1665 C CA . ILE A 1 115 ? -7.827 59.229 48.190 1.00 70.47 115 ILE A CA 1
ATOM 1666 C C . ILE A 1 115 ? -8.735 58.808 47.035 1.00 73.68 115 ILE A C 1
ATOM 1667 O O . ILE A 1 115 ? -9.556 57.901 47.185 1.00 75.75 115 ILE A O 1
ATOM 1683 N N . ALA A 1 116 ? -8.608 59.450 45.882 1.00 70.93 116 ALA A N 1
ATOM 1684 C CA . ALA A 1 116 ? -9.539 59.263 44.785 1.00 72.91 116 ALA A CA 1
ATOM 1685 C C . ALA A 1 116 ? -9.033 58.269 43.765 1.00 77.58 116 ALA A C 1
ATOM 1686 O O . ALA A 1 116 ? -9.836 57.575 43.129 1.00 81.17 116 ALA A O 1
ATOM 1693 N N . ILE A 1 117 ? -7.719 58.166 43.608 1.00 81.11 117 ILE A N 1
ATOM 1694 C CA . ILE A 1 117 ? -7.145 57.280 42.606 1.00 84.79 117 ILE A CA 1
ATOM 1695 C C . ILE A 1 117 ? -5.932 56.575 43.208 1.00 80.69 117 ILE A C 1
ATOM 1696 O O . ILE A 1 117 ? -4.869 56.529 42.575 1.00 75.71 117 ILE A O 1
ATOM 1712 N N . PRO A 1 118 ? -6.063 55.947 44.380 1.00 82.68 118 PRO A N 1
ATOM 1713 C CA . PRO A 1 118 ? -4.865 55.435 45.070 1.00 83.83 118 PRO A CA 1
ATOM 1714 C C . PRO A 1 118 ? -4.101 54.396 44.272 1.00 86.78 118 PRO A C 1
ATOM 1715 O O . PRO A 1 118 ? -2.870 54.308 44.376 1.00 81.00 118 PRO A O 1
ATOM 1726 N N . LEU A 1 119 ? -4.820 53.557 43.526 1.00 95.92 119 LEU A N 1
ATOM 1727 C CA . LEU A 1 119 ? -4.195 52.622 42.598 1.00 100.50 119 LEU A CA 1
ATOM 1728 C C . LEU A 1 119 ? -3.122 53.302 41.751 1.00 95.89 119 LEU A C 1
ATOM 1729 O O . LEU A 1 119 ? -2.020 52.770 41.576 1.00 97.92 119 LEU A O 1
ATOM 1745 N N . ARG A 1 120 ? -3.427 54.482 41.219 1.00 87.64 120 ARG A N 1
ATOM 1746 C CA . ARG A 1 120 ? -2.553 55.134 40.257 1.00 82.07 120 ARG A CA 1
ATOM 1747 C C . ARG A 1 120 ? -1.612 56.143 40.893 1.00 76.97 120 ARG A C 1
ATOM 1748 O O . ARG A 1 120 ? -0.652 56.566 40.239 1.00 72.92 120 ARG A O 1
ATOM 1752 N N . TYR A 1 121 ? -1.858 56.520 42.143 1.00 79.59 121 TYR A N 1
ATOM 1753 C CA . TYR A 1 121 ? -1.163 57.629 42.788 1.00 80.54 121 TYR A CA 1
ATOM 1754 C C . TYR A 1 121 ? 0.351 57.533 42.654 1.00 86.44 121 TYR A C 1
ATOM 1755 O O . TYR A 1 121 ? 0.975 58.366 41.986 1.00 84.72 121 TYR A O 1
ATOM 1773 N N . ASN A 1 122 ? 0.948 56.531 43.309 1.00 93.40 122 ASN A N 1
ATOM 1774 C CA . ASN A 1 122 ? 2.396 56.384 43.288 1.00 94.32 122 ASN A CA 1
ATOM 1775 C C . ASN A 1 122 ? 2.930 56.350 41.871 1.00 90.52 122 ASN A C 1
ATOM 1776 O O . ASN A 1 122 ? 4.090 56.709 41.644 1.00 92.38 122 ASN A O 1
ATOM 1787 N N . GLY A 1 123 ? 2.102 55.949 40.914 1.00 83.83 123 GLY A N 1
ATOM 1788 C CA . GLY A 1 123 ? 2.487 55.985 39.528 1.00 81.46 123 GLY A CA 1
ATOM 1789 C C . GLY A 1 123 ? 2.466 57.384 38.958 1.00 80.25 123 GLY A C 1
ATOM 1790 O O . GLY A 1 123 ? 3.381 57.765 38.222 1.00 82.16 123 GLY A O 1
ATOM 1794 N N . LEU A 1 124 ? 1.425 58.159 39.277 1.00 77.00 124 LEU A N 1
ATOM 1795 C CA . LEU A 1 124 ? 1.298 59.489 38.700 1.00 75.69 124 LEU A CA 1
ATOM 1796 C C . LEU A 1 124 ? 2.188 60.503 39.395 1.00 72.51 124 LEU A C 1
ATOM 1797 O O . LEU A 1 124 ? 2.687 61.423 38.743 1.00 65.47 124 LEU A O 1
ATOM 1801 N N . VAL A 1 125 ? 2.408 60.353 40.698 1.00 80.52 125 VAL A N 1
ATOM 1802 C CA . VAL A 1 125 ? 2.910 61.438 41.538 1.00 82.61 125 VAL A CA 1
ATOM 1803 C C . VAL A 1 125 ? 4.272 61.027 42.087 1.00 78.67 125 VAL A C 1
ATOM 1804 O O . VAL A 1 125 ? 4.362 60.381 43.131 1.00 79.53 125 VAL A O 1
ATOM 1817 N N . THR A 1 126 ? 5.334 61.454 41.417 1.00 72.25 126 THR A N 1
ATOM 1818 C CA . THR A 1 126 ? 6.696 61.056 41.726 1.00 69.97 126 THR A CA 1
ATOM 1819 C C . THR A 1 126 ? 7.463 62.233 42.297 1.00 66.25 126 THR A C 1
ATOM 1820 O O . THR A 1 126 ? 7.114 63.397 42.071 1.00 65.19 126 THR A O 1
ATOM 1831 N N . GLY A 1 127 ? 8.546 61.920 43.006 1.00 65.29 127 GLY A N 1
ATOM 1832 C CA . GLY A 1 127 ? 9.362 62.979 43.583 1.00 63.72 127 GLY A CA 1
ATOM 1833 C C . GLY A 1 127 ? 10.002 63.863 42.532 1.00 63.25 127 GLY A C 1
ATOM 1834 O O . GLY A 1 127 ? 10.195 65.059 42.752 1.00 63.63 127 GLY A O 1
ATOM 1838 N N . THR A 1 128 ? 10.322 63.291 41.378 1.00 64.36 128 THR A N 1
ATOM 1839 C CA . THR A 1 128 ? 10.964 64.038 40.306 1.00 66.80 128 THR A CA 1
ATOM 1840 C C . THR A 1 128 ? 9.970 64.982 39.651 1.00 65.72 128 THR A C 1
ATOM 1841 O O . THR A 1 128 ? 10.296 66.132 39.352 1.00 66.52 128 THR A O 1
ATOM 1852 N N . ARG A 1 129 ? 8.752 64.506 39.414 1.00 65.56 129 ARG A N 1
ATOM 1853 C CA . ARG A 1 129 ? 7.702 65.392 38.924 1.00 64.33 129 ARG A CA 1
ATOM 1854 C C . ARG A 1 129 ? 7.396 66.465 39.955 1.00 60.19 129 ARG A C 1
ATOM 1855 O O . ARG A 1 129 ? 7.192 67.638 39.606 1.00 59.80 129 ARG A O 1
ATOM 1876 N N . ALA A 1 130 ? 7.421 66.092 41.243 1.00 58.00 130 ALA A N 1
ATOM 1877 C CA . ALA A 1 130 ? 7.119 67.058 42.297 1.00 55.49 130 ALA A CA 1
ATOM 1878 C C . ALA A 1 130 ? 8.170 68.157 42.341 1.00 53.81 130 ALA A C 1
ATOM 1879 O O . ALA A 1 130 ? 7.844 69.341 42.479 1.00 55.27 130 ALA A O 1
ATOM 1886 N N . ALA A 1 131 ? 9.445 67.777 42.282 1.00 54.91 131 ALA A N 1
ATOM 1887 C CA . ALA A 1 131 ? 10.509 68.773 42.266 1.00 55.77 131 ALA A CA 1
ATOM 1888 C C . ALA A 1 131 ? 10.341 69.732 41.091 1.00 56.82 131 ALA A C 1
ATOM 1889 O O . ALA A 1 131 ? 10.544 70.945 41.241 1.00 56.25 131 ALA A O 1
ATOM 1896 N N . GLY A 1 132 ? 9.962 69.207 39.918 1.00 58.52 132 GLY A N 1
ATOM 1897 C CA . GLY A 1 132 ? 9.748 70.070 38.774 1.00 57.60 132 GLY A CA 1
ATOM 1898 C C . GLY A 1 132 ? 8.581 71.009 38.996 1.00 55.30 132 GLY A C 1
ATOM 1899 O O . GLY A 1 132 ? 8.629 72.184 38.614 1.00 54.05 132 GLY A O 1
ATOM 1903 N N . ILE A 1 133 ? 7.517 70.506 39.628 1.00 52.60 133 ILE A N 1
ATOM 1904 C CA . ILE A 1 133 ? 6.361 71.341 39.879 1.00 48.79 133 ILE A CA 1
ATOM 1905 C C . ILE A 1 133 ? 6.748 72.460 40.820 1.00 44.42 133 ILE A C 1
ATOM 1906 O O . ILE A 1 133 ? 6.332 73.606 40.635 1.00 45.56 133 ILE A O 1
ATOM 1922 N N . ILE A 1 134 ? 7.579 72.145 41.819 1.00 41.22 134 ILE A N 1
ATOM 1923 C CA . ILE A 1 134 ? 7.968 73.125 42.820 1.00 39.91 134 ILE A CA 1
ATOM 1924 C C . ILE A 1 134 ? 8.816 74.221 42.169 1.00 39.82 134 ILE A C 1
ATOM 1925 O O . ILE A 1 134 ? 8.627 75.408 42.444 1.00 36.85 134 ILE A O 1
ATOM 1941 N N . ALA A 1 135 ? 9.737 73.834 41.281 1.00 42.66 135 ALA A N 1
ATOM 1942 C CA . ALA A 1 135 ? 10.564 74.828 40.590 1.00 45.25 135 ALA A CA 1
ATOM 1943 C C . ALA A 1 135 ? 9.685 75.780 39.790 1.00 46.28 135 ALA A C 1
ATOM 1944 O O . ALA A 1 135 ? 9.837 77.016 39.850 1.00 45.15 135 ALA A O 1
ATOM 1951 N N . ILE A 1 136 ? 8.742 75.209 39.047 1.00 46.51 136 ILE A N 1
ATOM 1952 C CA . ILE A 1 136 ? 7.817 75.994 38.239 1.00 47.41 136 ILE A CA 1
ATOM 1953 C C . ILE A 1 136 ? 7.012 76.936 39.105 1.00 43.56 136 ILE A C 1
ATOM 1954 O O . ILE A 1 136 ? 6.761 78.085 38.726 1.00 42.71 136 ILE A O 1
ATOM 1970 N N . CYS A 1 137 ? 6.513 76.435 40.232 1.00 42.53 137 CYS A N 1
ATOM 1971 C CA . CYS A 1 137 ? 5.693 77.274 41.093 1.00 43.38 137 CYS A CA 1
ATOM 1972 C C . CYS A 1 137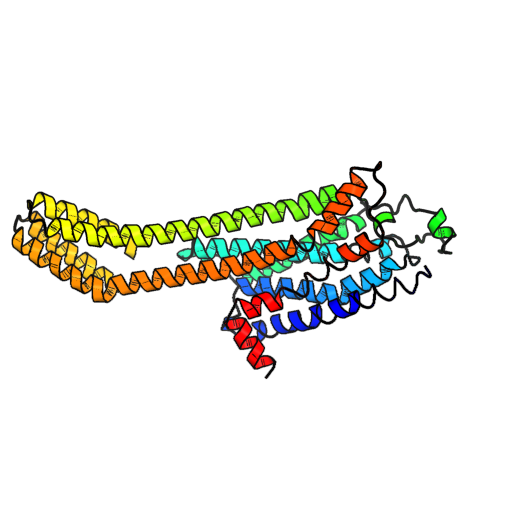 ? 6.496 78.437 41.651 1.00 40.10 137 CYS A C 1
ATOM 1973 O O . CYS A 1 137 ? 5.977 79.554 41.776 1.00 39.13 137 CYS A O 1
ATOM 1981 N N . TRP A 1 138 ? 7.767 78.216 41.921 1.00 38.74 138 TRP A N 1
ATOM 1982 C CA . TRP A 1 138 ? 8.604 79.294 42.442 1.00 38.90 138 TRP A CA 1
ATOM 1983 C C . TRP A 1 138 ? 8.838 80.344 41.356 1.00 39.35 138 TRP A C 1
ATOM 1984 O O . TRP A 1 138 ? 8.737 81.545 41.612 1.00 37.28 138 TRP A O 1
ATOM 2005 N N . VAL A 1 139 ? 9.074 79.898 40.132 1.00 40.76 139 VAL A N 1
ATOM 2006 C CA . VAL A 1 139 ? 9.259 80.827 39.023 1.00 40.88 139 VAL A CA 1
ATOM 2007 C C . VAL A 1 139 ? 7.993 81.654 38.825 1.00 41.11 139 VAL A C 1
ATOM 2008 O O . VAL A 1 139 ? 8.054 82.878 38.744 1.00 41.61 139 VAL A O 1
ATOM 2021 N N . LEU A 1 140 ? 6.826 80.987 38.755 1.00 40.34 140 LEU A N 1
ATOM 2022 C CA . LEU A 1 140 ? 5.564 81.681 38.619 1.00 40.39 140 LEU A CA 1
ATOM 2023 C C . LEU A 1 140 ? 5.322 82.649 39.760 1.00 39.58 140 LEU A C 1
ATOM 2024 O O . LEU A 1 140 ? 4.707 83.698 39.547 1.00 38.48 140 LEU A O 1
ATOM 2040 N N . SER A 1 141 ? 5.728 82.286 40.987 1.00 36.93 141 SER A N 1
ATOM 2041 C CA . SER A 1 141 ? 5.536 83.167 42.129 1.00 38.17 141 SER A CA 1
ATOM 2042 C C . SER A 1 141 ? 6.358 84.430 41.968 1.00 38.17 141 SER A C 1
ATOM 2043 O O . SER A 1 141 ? 5.873 85.527 42.218 1.00 38.18 141 SER A O 1
ATOM 2051 N N . PHE A 1 142 ? 7.600 84.290 41.519 1.00 38.49 142 PHE A N 1
ATOM 2052 C CA . PHE A 1 142 ? 8.394 85.485 41.240 1.00 40.12 142 PHE A CA 1
ATOM 2053 C C . PHE A 1 142 ? 7.708 86.377 40.201 1.00 40.58 142 PHE A C 1
ATOM 2054 O O . PHE A 1 142 ? 7.613 87.591 40.378 1.00 41.23 142 PHE A O 1
ATOM 2071 N N . ALA A 1 143 ? 7.179 85.781 39.132 1.00 37.78 143 ALA A N 1
ATOM 2072 C CA . ALA A 1 143 ? 6.594 86.583 38.077 1.00 39.49 143 ALA A CA 1
ATOM 2073 C C . ALA A 1 143 ? 5.300 87.248 38.541 1.00 38.92 143 ALA A C 1
ATOM 2074 O O . ALA A 1 143 ? 5.026 88.403 38.168 1.00 40.42 143 ALA A O 1
ATOM 2081 N N . ILE A 1 144 ? 4.505 86.562 39.384 1.00 35.19 144 ILE A N 1
ATOM 2082 C CA . ILE A 1 144 ? 3.298 87.164 39.872 1.00 34.90 144 ILE A CA 1
ATOM 2083 C C . ILE A 1 144 ? 3.624 88.241 40.883 1.00 34.61 144 ILE A C 1
ATOM 2084 O O . ILE A 1 144 ? 3.060 89.330 40.834 1.00 34.04 144 ILE A O 1
ATOM 2100 N N . GLY A 1 145 ? 4.518 87.942 41.834 1.00 36.30 145 GLY A N 1
ATOM 2101 C CA . GLY A 1 145 ? 4.771 88.863 42.923 1.00 36.95 145 GLY A CA 1
ATOM 2102 C C . GLY A 1 145 ? 5.507 90.116 42.508 1.00 38.58 145 GLY A C 1
ATOM 2103 O O . GLY A 1 145 ? 5.329 91.172 43.115 1.00 38.86 145 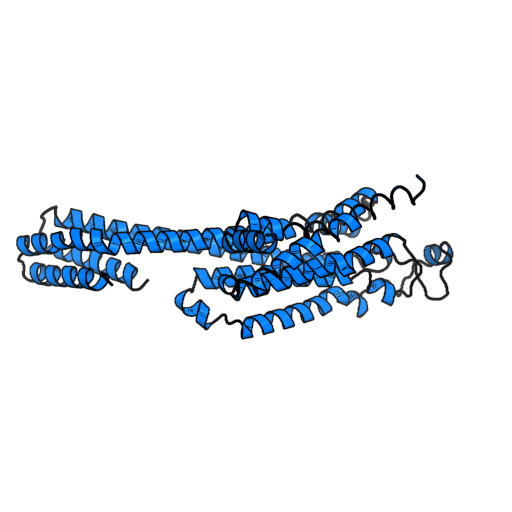GLY A O 1
ATOM 2107 N N . LEU A 1 146 ? 6.314 90.021 41.470 1.00 34.21 146 LEU A N 1
ATOM 2108 C CA . LEU A 1 146 ? 7.140 91.113 41.011 1.00 35.19 146 LEU A CA 1
ATOM 2109 C C . LEU A 1 146 ? 6.586 91.744 39.752 1.00 34.63 146 LEU A C 1
ATOM 2110 O O . LEU A 1 146 ? 7.261 92.544 39.117 1.00 36.98 146 LEU A O 1
ATOM 2126 N N . THR A 1 147 ? 5.348 91.432 39.401 1.00 36.12 147 THR A N 1
ATOM 2127 C CA . THR A 1 147 ? 4.728 92.068 38.238 1.00 38.19 147 THR A CA 1
ATOM 2128 C C . THR A 1 147 ? 4.773 93.601 38.303 1.00 36.59 147 THR A C 1
ATOM 2129 O O . THR A 1 147 ? 4.924 94.239 37.247 1.00 37.57 147 THR A O 1
ATOM 2140 N N . PRO A 1 148 ? 4.638 94.238 39.475 1.00 36.34 148 PRO A N 1
ATOM 2141 C CA . PRO A 1 148 ? 4.745 95.691 39.549 1.00 37.45 148 PRO A CA 1
ATOM 2142 C C . PRO A 1 148 ? 6.056 96.198 39.047 1.00 35.60 148 PRO A C 1
ATOM 2143 O O . PRO A 1 148 ? 6.071 97.263 38.455 1.00 35.98 148 PRO A O 1
ATOM 2154 N N . MET A 1 149 ? 7.148 95.431 39.185 1.00 36.91 149 MET A N 1
ATOM 2155 C CA . MET A 1 149 ? 8.434 95.832 38.624 1.00 39.69 149 MET A CA 1
ATOM 2156 C C . MET A 1 149 ? 8.447 95.860 37.100 1.00 41.60 149 MET A C 1
ATOM 2157 O O . MET A 1 149 ? 9.360 96.458 36.501 1.00 41.09 149 MET A O 1
ATOM 2171 N N . LEU A 1 150 ? 7.509 95.169 36.461 1.00 41.75 150 LEU A N 1
ATOM 2172 C CA . LEU A 1 150 ? 7.432 95.189 35.006 1.00 42.26 150 LEU A CA 1
ATOM 2173 C C . LEU A 1 150 ? 6.713 96.416 34.450 1.00 41.62 150 LEU A C 1
ATOM 2174 O O . LEU A 1 150 ? 6.688 96.612 33.210 1.00 42.17 150 LEU A O 1
ATOM 2190 N N . GLY A 1 151 ? 6.170 97.267 35.305 1.00 41.84 151 GLY A N 1
ATOM 2191 C CA . GLY A 1 151 ? 5.661 98.527 34.826 1.00 42.19 151 GLY A CA 1
ATOM 2192 C C . GLY A 1 151 ? 4.333 98.861 35.445 1.00 40.58 151 GLY A C 1
ATOM 2193 O O . GLY A 1 151 ? 3.849 99.980 35.294 1.00 41.96 151 GLY A O 1
ATOM 2197 N N . TRP A 1 152 ? 3.742 97.917 36.175 1.00 39.19 152 TRP A N 1
ATOM 2198 C CA . TRP A 1 152 ? 2.467 98.168 36.809 1.00 39.17 152 TRP A CA 1
ATOM 2199 C C . TRP A 1 152 ? 2.752 98.694 38.211 1.00 37.46 152 TRP A C 1
ATOM 2200 O O . TRP A 1 152 ? 2.658 97.981 39.207 1.00 37.48 152 TRP A O 1
ATOM 2221 N N . ASN A 1 153 ? 3.064 99.979 38.261 1.00 38.45 153 ASN A N 1
ATOM 2222 C CA . ASN A 1 153 ? 3.522 100.623 39.480 1.00 36.51 153 ASN A CA 1
ATOM 2223 C C . ASN A 1 153 ? 3.244 102.124 39.392 1.00 39.57 153 ASN A C 1
ATOM 2224 O O . ASN A 1 153 ? 2.850 102.663 38.351 1.00 41.20 153 ASN A O 1
ATOM 2235 N N . ASN A 1 154 ? 3.446 102.812 40.509 1.00 39.93 154 ASN A N 1
ATOM 2236 C CA . ASN A 1 154 ? 3.206 104.241 40.569 1.00 39.95 154 ASN A CA 1
ATOM 2237 C C . ASN A 1 154 ? 4.489 105.038 40.408 1.00 42.82 154 ASN A C 1
ATOM 2238 O O . ASN A 1 154 ? 4.509 106.218 40.763 1.00 44.65 154 ASN A O 1
ATOM 2249 N N . CYS A 1 155 ? 5.573 104.406 39.916 1.00 40.46 155 CYS A N 1
ATOM 2250 C CA . CYS A 1 155 ? 6.866 105.094 39.874 1.00 43.00 155 CYS A CA 1
ATOM 2251 C C . CYS A 1 155 ? 6.875 106.256 38.890 1.00 47.92 155 CYS A C 1
ATOM 2252 O O . CYS A 1 155 ? 7.661 107.190 39.071 1.00 48.33 155 CYS A O 1
ATOM 2259 N N . GLY A 1 156 ? 6.014 106.250 37.893 1.00 51.86 156 GLY A N 1
ATOM 2260 C CA . GLY A 1 156 ? 5.880 107.439 37.062 1.00 55.84 156 GLY A CA 1
ATOM 2261 C C . GLY A 1 156 ? 5.090 108.572 37.693 1.00 56.37 156 GLY A C 1
ATOM 2262 O O . GLY A 1 156 ? 5.100 109.667 37.154 1.00 58.25 156 GLY A O 1
ATOM 2266 N N . GLN A 1 157 ? 4.410 108.353 38.819 1.00 55.53 157 GLN A N 1
ATOM 2267 C CA . GLN A 1 157 ? 3.632 109.400 39.486 1.00 56.21 157 GLN A CA 1
ATOM 2268 C C . GLN A 1 157 ? 4.111 109.561 40.918 1.00 54.15 157 GLN A C 1
ATOM 2269 O O . GLN A 1 157 ? 3.339 109.379 41.863 1.00 55.71 157 GLN A O 1
ATOM 2273 N N . PRO A 1 158 ? 5.373 109.917 41.115 1.00 52.31 158 PRO A N 1
ATOM 2274 C CA . PRO A 1 158 ? 5.917 109.971 42.472 1.00 52.52 158 PRO A CA 1
ATOM 2275 C C . PRO A 1 158 ? 5.286 111.092 43.283 1.00 52.39 158 PRO A C 1
ATOM 2276 O O . PRO A 1 158 ? 4.821 112.097 42.743 1.00 54.24 158 PRO A O 1
ATOM 2287 N N . LYS A 1 159 ? 5.269 110.901 44.600 1.00 50.56 159 LYS A N 1
ATOM 2288 C CA . LYS A 1 159 ? 4.785 111.925 45.520 1.00 51.44 159 LYS A CA 1
ATOM 2289 C C . LYS A 1 159 ? 5.946 112.850 45.835 1.00 52.85 159 LYS A C 1
ATOM 2290 O O . LYS A 1 159 ? 6.707 112.633 46.780 1.00 50.65 159 LYS A O 1
ATOM 2309 N N . GLU A 1 160 ? 6.080 113.901 45.029 1.00 58.52 160 GLU A N 1
ATOM 2310 C CA . GLU A 1 160 ? 7.256 114.761 45.137 1.00 66.37 160 GLU A CA 1
ATOM 2311 C C . GLU A 1 160 ? 7.239 115.623 46.387 1.00 66.86 160 GLU A C 1
ATOM 2312 O O . GLU A 1 160 ? 8.312 116.000 46.865 1.00 67.51 160 GLU A O 1
ATOM 2324 N N . GLY A 1 161 ? 6.063 115.888 46.956 1.00 66.74 161 GLY A N 1
ATOM 2325 C CA . GLY A 1 161 ? 6.009 116.591 48.227 1.00 67.96 161 GLY A CA 1
ATOM 2326 C C . GLY A 1 161 ? 6.558 115.770 49.381 1.00 64.11 161 GLY A C 1
ATOM 2327 O O . GLY A 1 161 ? 7.276 116.294 50.252 1.00 61.88 161 GLY A O 1
ATOM 2331 N N . LYS A 1 162 ? 6.217 114.480 49.419 1.00 60.24 162 LYS A N 1
ATOM 2332 C CA . LYS A 1 162 ? 6.816 113.595 50.404 1.00 59.66 162 LYS A CA 1
ATOM 2333 C C . LYS A 1 162 ? 8.308 113.473 50.159 1.00 57.94 162 LYS A C 1
ATOM 2334 O O . LYS A 1 162 ? 9.115 113.497 51.099 1.00 57.57 162 LYS A O 1
ATOM 2353 N N . ALA A 1 163 ? 8.679 113.277 48.894 1.00 54.63 163 ALA A N 1
ATOM 2354 C CA . ALA A 1 163 ? 10.078 113.062 48.574 1.00 55.28 163 ALA A CA 1
ATOM 2355 C C . ALA A 1 163 ? 10.899 114.235 49.080 1.00 56.90 163 ALA A C 1
ATOM 2356 O O . ALA A 1 163 ? 11.833 114.053 49.872 1.00 55.48 163 ALA A O 1
ATOM 2363 N N . HIS A 1 164 ? 10.467 115.454 48.736 1.00 61.27 164 HIS A N 1
ATOM 2364 C CA . HIS A 1 164 ? 11.143 116.674 49.179 1.00 66.73 164 HIS A CA 1
ATOM 2365 C C . HIS A 1 164 ? 11.109 116.827 50.695 1.00 65.82 164 HIS A C 1
ATOM 2366 O O . HIS A 1 164 ? 12.118 117.174 51.321 1.00 69.13 164 HIS A O 1
ATOM 2380 N N . SER A 1 165 ? 9.951 116.610 51.308 1.00 62.16 165 SER A N 1
ATOM 2381 C CA . SER A 1 165 ? 9.867 116.824 52.742 1.00 65.48 165 SER A CA 1
ATOM 2382 C C . SER A 1 165 ? 10.800 115.881 53.486 1.00 66.04 165 SER A C 1
ATOM 2383 O O . SER A 1 165 ? 11.352 116.250 54.523 1.00 65.72 165 SER A O 1
ATOM 2391 N N . GLN A 1 166 ? 11.005 114.677 52.961 1.00 66.55 166 GLN A N 1
ATOM 2392 C CA A GLN A 1 166 ? 11.920 113.733 53.581 0.55 67.60 166 GLN A CA 1
ATOM 2393 C CA B GLN A 1 166 ? 11.917 113.715 53.563 0.45 67.58 166 GLN A CA 1
ATOM 2394 C C . GLN A 1 166 ? 13.372 113.981 53.210 1.00 67.76 166 GLN A C 1
ATOM 2395 O O . GLN A 1 166 ? 14.258 113.348 53.790 1.00 69.47 166 GLN A O 1
ATOM 2422 N N . GLY A 1 167 ? 13.642 114.873 52.271 1.00 68.21 167 GLY A N 1
ATOM 2423 C CA . GLY A 1 167 ? 15.012 115.148 51.872 1.00 66.05 167 GLY A CA 1
ATOM 2424 C C . GLY A 1 167 ? 15.562 114.235 50.801 1.00 64.23 167 GLY A C 1
ATOM 2425 O O . GLY A 1 167 ? 16.783 114.157 50.647 1.00 66.63 167 GLY A O 1
ATOM 2429 N N . CYS A 1 168 ? 14.712 113.541 50.043 1.00 57.71 168 CYS A N 1
ATOM 2430 C CA . CYS A 1 168 ? 15.239 112.536 49.132 1.00 57.22 168 CYS A CA 1
ATOM 2431 C C . CYS A 1 168 ? 15.996 113.173 47.978 1.00 61.09 168 CYS A C 1
ATOM 2432 O O . CYS A 1 168 ? 15.673 114.262 47.524 1.00 63.77 168 CYS A O 1
ATOM 2439 N N . GLY A 1 169 ? 17.008 112.461 47.503 1.00 62.55 169 GLY A N 1
ATOM 2440 C CA . GLY A 1 169 ? 17.787 112.917 46.379 1.00 64.02 169 GLY A CA 1
ATOM 2441 C C . GLY A 1 169 ? 16.986 112.842 45.103 1.00 64.01 169 GLY A C 1
ATOM 2442 O O . GLY A 1 169 ? 15.889 112.293 45.041 1.00 59.67 169 GLY A O 1
ATOM 2446 N N . GLU A 1 170 ? 17.553 113.427 44.059 1.00 70.32 170 GLU A N 1
ATOM 2447 C CA . GLU A 1 170 ? 16.897 113.465 42.766 1.00 74.67 170 GLU A CA 1
ATOM 2448 C C . GLU A 1 170 ? 16.526 112.064 42.319 1.00 75.22 170 GLU A C 1
ATOM 2449 O O . GLU A 1 170 ? 17.338 111.142 42.378 1.00 75.76 170 GLU A O 1
ATOM 2453 N N . GLY A 1 171 ? 15.292 111.906 41.874 1.00 77.39 171 GLY A N 1
ATOM 2454 C CA . GLY A 1 171 ? 14.838 110.632 41.366 1.00 76.00 171 GLY A CA 1
ATOM 2455 C C . GLY A 1 171 ? 14.543 109.586 42.416 1.00 70.87 171 GLY A C 1
ATOM 2456 O O . GLY A 1 171 ? 14.309 108.433 42.056 1.00 71.29 171 GLY A O 1
ATOM 2460 N N . GLN A 1 172 ? 14.601 109.925 43.697 1.00 63.69 172 GLN A N 1
ATOM 2461 C CA . GLN A 1 172 ? 14.183 108.992 44.730 1.00 57.41 172 GLN A CA 1
ATOM 2462 C C . GLN A 1 172 ? 12.776 109.337 45.202 1.00 51.87 172 GLN A C 1
ATOM 2463 O O . GLN A 1 172 ? 12.278 110.439 44.981 1.00 53.34 172 GLN A O 1
ATOM 2477 N N . VAL A 1 173 ? 12.126 108.362 45.821 1.00 47.17 173 VAL A N 1
ATOM 2478 C CA . VAL A 1 173 ? 10.818 108.540 46.445 1.00 47.47 173 VAL A CA 1
ATOM 2479 C C . VAL A 1 173 ? 10.947 108.145 47.896 1.00 44.93 173 VAL A C 1
ATOM 2480 O O . VAL A 1 173 ? 11.805 107.335 48.268 1.00 45.80 173 VAL A O 1
ATOM 2493 N N . ALA A 1 174 ? 10.042 108.654 48.706 1.00 44.56 174 ALA A N 1
ATOM 2494 C CA . ALA A 1 174 ? 9.855 108.035 50.022 1.00 45.06 174 ALA A CA 1
ATOM 2495 C C . ALA A 1 174 ? 9.265 106.630 49.813 1.00 44.39 174 ALA A C 1
ATOM 2496 O O . ALA A 1 174 ? 8.237 106.459 49.154 1.00 44.12 174 ALA A O 1
ATOM 2503 N N . CYS A 1 175 ? 9.975 105.602 50.271 1.00 43.52 175 CYS A N 1
ATOM 2504 C CA . CYS A 1 175 ? 9.586 104.239 49.956 1.00 41.23 175 CYS A CA 1
ATOM 2505 C C . CYS A 1 175 ? 8.475 103.811 50.907 1.00 40.81 175 CYS A C 1
ATOM 2506 O O . CYS A 1 175 ? 8.738 103.347 52.004 1.00 42.05 175 CYS A O 1
ATOM 2513 N N . LEU A 1 176 ? 7.223 103.977 50.457 1.00 38.93 176 LEU A N 1
ATOM 2514 C CA . LEU A 1 176 ? 6.038 103.582 51.193 1.00 39.16 176 LEU A CA 1
ATOM 2515 C C . LEU A 1 176 ? 5.191 102.691 50.311 1.00 36.87 176 LEU A C 1
ATOM 2516 O O . LEU A 1 176 ? 4.932 103.011 49.147 1.00 37.24 176 LEU A O 1
ATOM 2532 N N . PHE A 1 177 ? 4.627 101.665 50.932 1.00 35.46 177 PHE A N 1
ATOM 2533 C CA . PHE A 1 177 ? 3.985 100.609 50.162 1.00 33.51 177 PHE A CA 1
ATOM 2534 C C . PHE A 1 177 ? 2.902 101.166 49.261 1.00 33.86 177 PHE A C 1
ATOM 2535 O O . PHE A 1 177 ? 2.846 100.838 48.075 1.00 36.16 177 PHE A O 1
ATOM 2552 N N . GLU A 1 178 ? 1.949 101.903 49.838 1.00 35.51 178 GLU A N 1
ATOM 2553 C CA . GLU A 1 178 ? 0.791 102.316 49.071 1.00 36.57 178 GLU A CA 1
ATOM 2554 C C . GLU A 1 178 ? 1.121 103.445 48.145 1.00 38.23 178 GLU A C 1
ATOM 2555 O O . GLU A 1 178 ? 0.271 103.804 47.334 1.00 40.14 178 GLU A O 1
ATOM 2567 N N . ASP A 1 179 ? 2.294 104.047 48.285 1.00 37.90 179 ASP A N 1
ATOM 2568 C CA . ASP A 1 179 ? 2.671 105.051 47.317 1.00 39.24 179 ASP A CA 1
ATOM 2569 C C . ASP A 1 179 ? 3.191 104.430 46.039 1.00 39.21 179 ASP A C 1
ATOM 2570 O O . ASP A 1 179 ? 3.073 105.033 44.981 1.00 43.05 179 ASP A O 1
ATOM 2579 N N . VAL A 1 180 ? 3.834 103.280 46.099 1.00 38.19 180 VAL A N 1
ATOM 2580 C CA . VAL A 1 180 ? 4.472 102.763 44.910 1.00 36.31 180 VAL A CA 1
ATOM 2581 C C . VAL A 1 180 ? 3.724 101.594 44.295 1.00 34.49 180 VAL A C 1
ATOM 2582 O O . VAL A 1 180 ? 3.857 101.370 43.083 1.00 37.89 180 VAL A O 1
ATOM 2595 N N . VAL A 1 181 ? 3.000 100.808 45.074 1.00 33.86 181 VAL A N 1
ATOM 2596 C CA . VAL A 1 181 ? 2.347 99.606 44.571 1.00 34.81 181 VAL A CA 1
ATOM 2597 C C . VAL A 1 181 ? 0.894 99.972 44.283 1.00 36.23 181 VAL A C 1
ATOM 2598 O O . VAL A 1 181 ? 0.207 100.473 45.181 1.00 36.10 181 VAL A O 1
ATOM 2611 N N . PRO A 1 182 ? 0.409 99.801 43.068 1.00 38.80 182 PRO A N 1
ATOM 2612 C CA . PRO A 1 182 ? -0.947 100.259 42.762 1.00 38.57 182 PRO A CA 1
ATOM 2613 C C . PRO A 1 182 ? -1.960 99.391 43.456 1.00 34.58 182 PRO A C 1
ATOM 2614 O O . PRO A 1 182 ? -1.834 98.160 43.472 1.00 34.90 182 PRO A O 1
ATOM 2625 N N . MET A 1 183 ? -3.018 100.011 43.951 1.00 36.37 183 MET A N 1
ATOM 2626 C CA A MET A 1 183 ? -4.036 99.211 44.619 0.67 36.22 183 MET A CA 1
ATOM 2627 C CA B MET A 1 183 ? -4.060 99.227 44.610 0.33 36.27 183 MET A CA 1
ATOM 2628 C C . MET A 1 183 ? -4.840 98.373 43.628 1.00 34.82 183 MET A C 1
ATOM 2629 O O . MET A 1 183 ? -5.375 97.319 44.013 1.00 35.44 183 MET A O 1
ATOM 2656 N N . ASN A 1 184 ? -4.982 98.824 42.378 1.00 34.17 184 ASN A N 1
ATOM 2657 C CA . ASN A 1 184 ? -5.723 97.979 41.443 1.00 36.09 184 ASN A CA 1
ATOM 2658 C C . ASN A 1 184 ? -4.976 96.664 41.208 1.00 37.53 184 ASN A C 1
ATOM 2659 O O . ASN A 1 184 ? -5.606 95.602 41.119 1.00 37.84 184 ASN A O 1
ATOM 2670 N N . TYR A 1 185 ? -3.639 96.707 41.186 1.00 35.20 185 TYR A N 1
ATOM 2671 C CA . TYR A 1 185 ? -2.839 95.481 41.191 1.00 34.35 185 TYR A CA 1
ATOM 2672 C C . TYR A 1 185 ? -3.115 94.649 42.447 1.00 33.20 185 TYR A C 1
ATOM 2673 O O . TYR A 1 185 ? -3.448 93.463 42.360 1.00 32.94 185 TYR A O 1
ATOM 2691 N N . MET A 1 186 ? -3.117 95.304 43.627 1.00 32.29 186 MET A N 1
ATOM 2692 C CA . MET A 1 186 ? -3.230 94.553 44.872 1.00 31.76 186 MET A CA 1
ATOM 2693 C C . MET A 1 186 ? -4.600 93.884 44.963 1.00 32.49 186 MET A C 1
ATOM 2694 O O . MET A 1 186 ? -4.712 92.792 45.517 1.00 31.73 186 MET A O 1
ATOM 2708 N N . VAL A 1 187 ? -5.646 94.524 44.453 1.00 34.56 187 VAL A N 1
ATOM 2709 C CA . VAL A 1 187 ? -7.004 94.061 44.678 1.00 35.07 187 VAL A CA 1
ATOM 2710 C C . VAL A 1 187 ? -7.410 93.111 43.549 1.00 35.47 187 VAL A C 1
ATOM 2711 O O . VAL A 1 187 ? -7.825 91.969 43.788 1.00 35.95 187 VAL A O 1
ATOM 2724 N N . TYR A 1 188 ? -7.312 93.587 42.310 1.00 34.88 188 TYR A N 1
ATOM 2725 C CA . TYR A 1 188 ? -7.855 92.800 41.222 1.00 35.54 188 TYR A CA 1
ATOM 2726 C C . TYR A 1 188 ? -6.939 91.645 40.853 1.00 37.27 188 TYR A C 1
ATOM 2727 O O . TYR A 1 188 ? -7.393 90.527 40.623 1.00 39.41 188 TYR A O 1
ATOM 2745 N N . PHE A 1 189 ? -5.650 91.927 40.732 1.00 36.30 189 PHE A N 1
ATOM 2746 C CA . PHE A 1 189 ? -4.688 90.958 40.262 1.00 36.63 189 PHE A CA 1
ATOM 2747 C C . PHE A 1 189 ? -4.170 90.084 41.393 1.00 36.80 189 PHE A C 1
ATOM 2748 O O . PHE A 1 189 ? -4.297 88.851 41.347 1.00 37.24 189 PHE A O 1
ATOM 2765 N N . ASN A 1 190 ? -3.621 90.696 42.436 1.00 33.68 190 ASN A N 1
ATOM 2766 C CA . ASN A 1 190 ? -3.060 89.889 43.493 1.00 34.19 190 ASN A CA 1
ATOM 2767 C C . ASN A 1 190 ? -4.167 89.178 44.273 1.00 36.85 190 ASN A C 1
ATOM 2768 O O . ASN A 1 190 ? -4.186 87.940 44.346 1.00 38.31 190 ASN A O 1
ATOM 2779 N N . PHE A 1 191 ? -5.093 89.942 44.875 1.00 34.24 191 PHE A N 1
ATOM 2780 C CA . PHE A 1 191 ? -6.083 89.335 45.750 1.00 35.43 191 PHE A CA 1
ATOM 2781 C C . PHE A 1 191 ? -7.082 88.484 44.965 1.00 36.54 191 PHE A C 1
ATOM 2782 O O . PHE A 1 191 ? -7.171 87.277 45.185 1.00 35.28 191 PHE A O 1
ATOM 2799 N N . PHE A 1 192 ? -7.893 89.100 44.089 1.00 35.75 192 PHE A N 1
ATOM 2800 C CA . PHE A 1 192 ? -8.976 88.358 43.458 1.00 39.26 192 PHE A CA 1
ATOM 2801 C C . PHE A 1 192 ? -8.426 87.195 42.609 1.00 40.42 192 PHE A C 1
ATOM 2802 O O . PHE A 1 192 ? -8.809 86.037 42.806 1.00 41.12 192 PHE A O 1
ATOM 2819 N N . ALA A 1 193 ? -7.486 87.482 41.708 1.00 37.98 193 ALA A N 1
ATOM 2820 C CA . ALA A 1 193 ? -7.073 86.473 40.745 1.00 40.24 193 ALA A CA 1
ATOM 2821 C C . ALA A 1 193 ? -6.068 85.486 41.340 1.00 39.82 193 ALA A C 1
ATOM 2822 O O . ALA A 1 193 ? -6.158 84.277 41.073 1.00 41.92 193 ALA A O 1
ATOM 2829 N N . CYS A 1 194 ? -5.092 85.982 42.113 1.00 36.12 194 CYS A N 1
ATOM 2830 C CA . CYS A 1 194 ? -3.959 85.170 42.478 1.00 35.19 194 CYS A CA 1
ATOM 2831 C C . CYS A 1 194 ? -4.101 84.542 43.844 1.00 35.56 194 CYS A C 1
ATOM 2832 O O . CYS A 1 194 ? -3.375 83.591 44.155 1.00 36.76 194 CYS A O 1
ATOM 2840 N N . VAL A 1 195 ? -4.969 85.078 44.685 1.00 35.18 195 VAL A N 1
ATOM 2841 C CA . VAL A 1 195 ? -5.153 84.578 46.027 1.00 35.15 195 VAL A CA 1
ATOM 2842 C C . VAL A 1 195 ? -6.505 83.957 46.194 1.00 35.96 195 VAL A C 1
ATOM 2843 O O . VAL A 1 195 ? -6.615 82.791 46.610 1.00 35.78 195 VAL A O 1
ATOM 2856 N N . LEU A 1 196 ? -7.570 84.743 45.982 1.00 37.01 196 LEU A N 1
ATOM 2857 C CA . LEU A 1 196 ? -8.883 84.262 46.313 1.00 40.38 196 LEU A CA 1
ATOM 2858 C C . LEU A 1 196 ? -9.274 83.080 45.413 1.00 42.14 196 LEU A C 1
ATOM 2859 O O . LEU A 1 196 ? -9.850 82.089 45.890 1.00 42.42 196 LEU A O 1
ATOM 2875 N N . VAL A 1 197 ? -9.069 83.207 44.106 1.00 41.62 197 VAL A N 1
ATOM 2876 C CA . VAL A 1 197 ? -9.410 82.103 43.209 1.00 44.14 197 VAL A CA 1
ATOM 2877 C C . VAL A 1 197 ? -8.686 80.817 43.607 1.00 41.74 197 VAL A C 1
ATOM 2878 O O . VAL A 1 197 ? -9.354 79.781 43.754 1.00 40.54 197 VAL A O 1
ATOM 2891 N N . PRO A 1 198 ? -7.360 80.810 43.817 1.00 42.24 198 PRO A N 1
ATOM 2892 C CA . PRO A 1 198 ? -6.740 79.586 44.322 1.00 44.19 198 PRO A CA 1
ATOM 2893 C C . PRO A 1 198 ? -7.331 79.099 45.625 1.00 42.69 198 PRO A C 1
ATOM 2894 O O . PRO A 1 198 ? -7.446 77.885 45.807 1.00 42.60 198 PRO A O 1
ATOM 2905 N N . LEU A 1 199 ? -7.674 79.995 46.555 1.00 38.41 199 LEU A N 1
ATOM 2906 C CA . LEU A 1 199 ? -8.215 79.529 47.812 1.00 37.39 199 LEU A CA 1
ATOM 2907 C C . LEU A 1 199 ? -9.583 78.860 47.614 1.00 38.90 199 LEU A C 1
ATOM 2908 O O . LEU A 1 199 ? -9.912 77.905 48.339 1.00 39.53 199 LEU A O 1
ATOM 2924 N N . LEU A 1 200 ? -10.429 79.413 46.730 1.00 40.55 200 LEU A N 1
ATOM 2925 C CA . LEU A 1 200 ? -11.730 78.799 46.454 1.00 43.13 200 LEU A CA 1
ATOM 2926 C C . LEU A 1 200 ? -11.559 77.453 45.772 1.00 43.29 200 LEU A C 1
ATOM 2927 O O . LEU A 1 200 ? -12.296 76.502 46.063 1.00 43.88 200 LEU A O 1
ATOM 2943 N N . LEU A 1 201 ? -10.556 77.339 44.908 1.00 45.80 201 LEU A N 1
ATOM 2944 C CA . LEU A 1 201 ? -10.287 76.073 44.254 1.00 47.48 201 LEU A CA 1
ATOM 2945 C C . LEU A 1 201 ? -9.844 75.051 45.288 1.00 46.76 201 LEU A C 1
ATOM 2946 O O . LEU A 1 201 ? -10.294 73.901 45.286 1.00 46.82 201 LEU A O 1
ATOM 2962 N N . MET A 1 202 ? -8.994 75.487 46.204 1.00 44.82 202 MET A N 1
ATOM 2963 C CA . MET A 1 202 ? -8.555 74.640 47.304 1.00 46.07 202 MET A CA 1
ATOM 2964 C C . MET A 1 202 ? -9.735 74.153 48.124 1.00 46.09 202 MET A C 1
ATOM 2965 O O . MET A 1 202 ? -9.815 72.969 48.485 1.00 48.19 202 MET A O 1
ATOM 2979 N N . LEU A 1 203 ? -10.660 75.058 48.437 1.00 43.48 203 LEU A N 1
ATOM 2980 C CA . LEU A 1 203 ? -11.814 74.673 49.204 1.00 44.82 203 LEU A CA 1
ATOM 2981 C C . LEU A 1 203 ? -12.605 73.609 48.441 1.00 45.25 203 LEU A C 1
ATOM 2982 O O . LEU A 1 203 ? -13.110 72.646 49.032 1.00 44.89 203 LEU A O 1
ATOM 2998 N N . GLY A 1 204 ? -12.680 73.751 47.123 1.00 48.58 204 GLY A N 1
ATOM 2999 C CA . GLY A 1 204 ? -13.432 72.806 46.322 1.00 48.19 204 GLY A CA 1
ATOM 3000 C C . GLY A 1 204 ? -12.775 71.439 46.308 1.00 47.95 204 GLY A C 1
ATOM 3001 O O . GLY A 1 204 ? -13.462 70.404 46.340 1.00 50.99 204 GLY A O 1
ATOM 3005 N N . VAL A 1 205 ? -11.438 71.418 46.263 1.00 44.00 205 VAL A N 1
ATOM 3006 C CA . VAL A 1 205 ? -10.684 70.167 46.315 1.00 44.56 205 VAL A CA 1
ATOM 3007 C C . VAL A 1 205 ? -10.916 69.438 47.638 1.00 44.28 205 VAL A C 1
ATOM 3008 O O . VAL A 1 205 ? -11.152 68.221 47.659 1.00 44.38 205 VAL A O 1
ATOM 3021 N N . TYR A 1 206 ? -10.839 70.165 48.755 1.00 44.20 206 TYR A N 1
ATOM 3022 C CA . TYR A 1 206 ? -11.038 69.550 50.059 1.00 46.43 206 TYR A CA 1
ATOM 3023 C C . TYR A 1 206 ? -12.458 69.004 50.188 1.00 46.60 206 TYR A C 1
ATOM 3024 O O . TYR A 1 206 ? -12.665 67.933 50.759 1.00 46.98 206 TYR A O 1
ATOM 3042 N N . LEU A 1 207 ? -13.445 69.746 49.703 1.00 45.98 207 LEU A N 1
ATOM 3043 C CA . LEU A 1 207 ? -14.821 69.258 49.764 1.00 48.04 207 LEU A CA 1
ATOM 3044 C C . LEU A 1 207 ? -14.964 67.960 48.969 1.00 48.56 207 LEU A C 1
ATOM 3045 O O . LEU A 1 207 ? -15.678 67.033 49.383 1.00 49.83 207 LEU A O 1
ATOM 3061 N N . ARG A 1 208 ? -14.239 67.859 47.847 1.00 53.33 208 ARG A N 1
ATOM 3062 C CA . ARG A 1 208 ? -14.245 66.633 47.055 1.00 56.26 208 ARG A CA 1
ATOM 3063 C C . ARG A 1 208 ? -13.487 65.506 47.746 1.00 52.96 208 ARG A C 1
ATOM 3064 O O . ARG A 1 208 ? -13.821 64.326 47.575 1.00 53.66 208 ARG A O 1
ATOM 3085 N N . ILE A 1 209 ? -12.438 65.841 48.491 1.00 48.08 209 ILE A N 1
ATOM 3086 C CA . ILE A 1 209 ? -11.726 64.825 49.257 1.00 47.84 209 ILE A CA 1
ATOM 3087 C C . ILE A 1 209 ? -12.640 64.234 50.320 1.00 48.71 209 ILE A C 1
ATOM 3088 O O . ILE A 1 209 ? -12.746 63.013 50.468 1.00 51.60 209 ILE A O 1
ATOM 3104 N N . PHE A 1 210 ? -13.293 65.091 51.097 1.00 48.52 210 PHE A N 1
ATOM 3105 C CA . PHE A 1 210 ? -14.078 64.568 52.212 1.00 53.10 210 PHE A CA 1
ATOM 3106 C C . PHE A 1 210 ? -15.318 63.841 51.717 1.00 54.79 210 PHE A C 1
ATOM 3107 O O . PHE A 1 210 ? -15.764 62.875 52.342 1.00 55.89 210 PHE A O 1
ATOM 3124 N N . ALA A 1 211 ? -15.863 64.261 50.581 1.00 56.85 211 ALA A N 1
ATOM 3125 C CA . ALA A 1 211 ? -17.004 63.566 50.003 1.00 59.92 211 ALA A CA 1
ATOM 3126 C C . ALA A 1 211 ? -16.594 62.209 49.433 1.00 60.20 211 ALA A C 1
ATOM 3127 O O . ALA A 1 211 ? -17.345 61.228 49.529 1.00 62.96 211 ALA A O 1
ATOM 3134 N N . ALA A 1 212 ? -15.399 62.127 48.860 1.00 56.62 212 ALA A N 1
ATOM 3135 C CA . ALA A 1 212 ? -14.893 60.866 48.344 1.00 56.82 212 ALA A CA 1
ATOM 3136 C C . ALA A 1 212 ? -14.573 59.886 49.479 1.00 57.93 212 ALA A C 1
ATOM 3137 O O . ALA A 1 212 ? -14.818 58.685 49.345 1.00 60.75 212 ALA A O 1
ATOM 3144 N N . ALA A 1 213 ? -14.036 60.384 50.605 1.00 56.83 213 ALA A N 1
ATOM 3145 C CA . ALA A 1 213 ? -13.773 59.517 51.755 1.00 57.67 213 ALA A CA 1
ATOM 3146 C C . ALA A 1 213 ? -15.079 58.989 52.339 1.00 60.01 213 ALA A C 1
ATOM 3147 O O . ALA A 1 213 ? -15.191 57.798 52.688 1.00 59.17 213 ALA A O 1
ATOM 3154 N N . ARG A 1 214 ? -16.072 59.869 52.470 1.00 62.25 214 ARG A N 1
ATOM 3155 C CA . ARG A 1 214 ? -17.339 59.458 53.051 1.00 68.86 214 ARG A CA 1
ATOM 3156 C C . ARG A 1 214 ? -18.033 58.456 52.146 1.00 67.67 214 ARG A C 1
ATOM 3157 O O . ARG A 1 214 ? -18.624 57.484 52.628 1.00 66.64 214 ARG A O 1
ATOM 3178 N N . ARG A 1 215 ? -17.920 58.647 50.832 1.00 69.43 215 ARG A N 1
ATOM 3179 C CA . ARG A 1 215 ? -18.528 57.717 49.892 1.00 70.98 215 ARG A CA 1
ATOM 3180 C C . ARG A 1 215 ? -17.843 56.357 49.932 1.00 69.86 215 ARG A C 1
ATOM 3181 O O . ARG A 1 215 ? -18.509 55.319 49.909 1.00 71.23 215 ARG A O 1
ATOM 3202 N N . GLN A 1 216 ? -16.514 56.338 49.906 1.00 65.36 216 GLN A N 1
ATOM 3203 C CA . GLN A 1 216 ? -15.809 55.070 49.951 1.00 66.01 216 GLN A CA 1
ATOM 3204 C C . GLN A 1 216 ? -16.088 54.331 51.254 1.00 67.04 216 GLN A C 1
ATOM 3205 O O . GLN A 1 216 ? -16.174 53.106 51.266 1.00 68.69 216 GLN A O 1
ATOM 3219 N N . LEU A 1 217 ? -16.216 55.064 52.360 1.00 68.97 217 LEU A N 1
ATOM 3220 C CA . LEU A 1 217 ? -16.537 54.457 53.644 1.00 72.71 217 LEU A CA 1
ATOM 3221 C C . LEU A 1 217 ? -17.918 53.812 53.616 1.00 74.38 217 LEU A C 1
ATOM 3222 O O . LEU A 1 217 ? -18.100 52.672 54.056 1.00 76.10 217 LEU A O 1
ATOM 3238 N N . ALA A 1 218 ? -18.917 54.557 53.143 1.00 72.61 218 ALA A N 1
ATOM 3239 C CA . ALA A 1 218 ? -20.271 54.035 53.071 1.00 72.62 218 ALA A CA 1
ATOM 3240 C C . ALA A 1 218 ? -20.338 52.805 52.185 1.00 77.03 218 ALA A C 1
ATOM 3241 O O . ALA A 1 218 ? -21.117 51.885 52.453 1.00 76.19 218 ALA A O 1
ATOM 3248 N N . ASP A 1 219 ? -19.532 52.771 51.122 1.00 81.86 219 ASP A N 1
ATOM 3249 C CA . ASP A 1 219 ? -19.516 51.594 50.270 1.00 84.25 219 ASP A CA 1
ATOM 3250 C C . ASP A 1 219 ? -18.903 50.404 50.998 1.00 80.57 219 ASP A C 1
ATOM 3251 O O . ASP A 1 219 ? -19.421 49.281 50.898 1.00 79.74 219 ASP A O 1
ATOM 3260 N N . LEU A 1 220 ? -17.822 50.631 51.750 1.00 74.80 220 LEU A N 1
ATOM 3261 C CA . LEU A 1 220 ? -17.298 49.577 52.612 1.00 76.23 220 LEU A CA 1
ATOM 3262 C C . LEU A 1 220 ? -18.410 48.990 53.465 1.00 77.10 220 LEU A C 1
ATOM 3263 O O . LEU A 1 220 ? -18.562 47.763 53.563 1.00 79.15 220 LEU A O 1
ATOM 3279 N N . GLU A 1 221 ? -19.218 49.871 54.058 1.00 76.53 221 GLU A N 1
ATOM 3280 C CA . GLU A 1 221 ? -20.300 49.457 54.940 1.00 78.42 221 GLU A CA 1
ATOM 3281 C C . GLU A 1 221 ? -21.417 48.777 54.159 1.00 78.88 221 GLU A C 1
ATOM 3282 O O . GLU A 1 221 ? -21.887 47.696 54.539 1.00 76.16 221 GLU A O 1
ATOM 3286 N N . ASP A 1 222 ? -21.862 49.397 53.065 1.00 80.51 222 ASP A N 1
ATOM 3287 C CA . ASP A 1 222 ? -22.888 48.772 52.244 1.00 85.29 222 ASP A CA 1
ATOM 3288 C C . ASP A 1 222 ? -22.471 47.367 51.823 1.00 84.48 222 ASP A C 1
ATOM 3289 O O . ASP A 1 222 ? -23.243 46.405 51.957 1.00 86.36 222 ASP A O 1
ATOM 3298 N N . ASN A 1 223 ? -21.242 47.224 51.323 1.00 80.80 223 ASN A N 1
ATOM 3299 C CA . ASN A 1 223 ? -20.783 45.930 50.848 1.00 80.57 223 ASN A CA 1
ATOM 3300 C C . ASN A 1 223 ? -20.752 44.914 51.989 1.00 81.60 223 ASN A C 1
ATOM 3301 O O . ASN A 1 223 ? -21.081 43.736 51.796 1.00 80.40 223 ASN A O 1
ATOM 3305 N N . TRP A 1 224 ? -20.408 45.372 53.196 1.00 86.88 224 TRP A N 1
ATOM 3306 C CA . TRP A 1 224 ? -20.369 44.493 54.361 1.00 90.63 224 TRP A CA 1
ATOM 3307 C C . TRP A 1 224 ? -21.776 44.103 54.807 1.00 91.62 224 TRP A C 1
ATOM 3308 O O . TRP A 1 224 ? -22.058 42.921 55.050 1.00 96.28 224 TRP A O 1
ATOM 3329 N N . GLU A 1 225 ? -22.676 45.081 54.917 1.00 85.11 225 GLU A N 1
ATOM 3330 C CA . GLU A 1 225 ? -24.058 44.777 55.283 1.00 84.48 225 GLU A CA 1
ATOM 3331 C C . GLU A 1 225 ? -24.688 43.804 54.288 1.00 84.38 225 GLU A C 1
ATOM 3332 O O . GLU A 1 225 ? -25.427 42.894 54.684 1.00 86.21 225 GLU A O 1
ATOM 3336 N N . THR A 1 226 ? -24.383 43.967 52.993 1.00 82.53 226 THR A N 1
ATOM 3337 C CA . THR A 1 226 ? -24.928 43.079 51.963 1.00 83.60 226 THR A CA 1
ATOM 3338 C C . THR A 1 226 ? -24.537 41.626 52.220 1.00 85.94 226 THR A C 1
ATOM 3339 O O . THR A 1 226 ? -25.363 40.715 52.081 1.00 86.79 226 THR A O 1
ATOM 3350 N N . LEU A 1 227 ? -23.261 41.387 52.539 1.00 90.66 227 LEU A N 1
ATOM 3351 C CA . LEU A 1 227 ? -22.821 40.045 52.884 1.00 96.40 227 LEU A CA 1
ATOM 3352 C C . LEU A 1 227 ? -23.667 39.492 54.012 1.00 94.57 227 LEU A C 1
ATOM 3353 O O . LEU A 1 227 ? -24.180 38.374 53.930 1.00 95.34 227 LEU A O 1
ATOM 3369 N N . ASN A 1 228 ? -23.857 40.291 55.063 1.00 89.47 228 ASN A N 1
ATOM 3370 C CA . ASN A 1 228 ? -24.508 39.788 56.264 1.00 92.15 228 ASN A CA 1
ATOM 3371 C C . ASN A 1 228 ? -26.013 39.633 56.065 1.00 93.41 228 ASN A C 1
ATOM 3372 O O . ASN A 1 228 ? -26.612 38.684 56.577 1.00 95.51 228 ASN A O 1
ATOM 3383 N N . ASP A 1 229 ? -26.640 40.550 55.332 1.00 92.75 229 ASP A N 1
ATOM 3384 C CA . ASP A 1 229 ? -28.068 40.427 55.055 1.00 92.19 229 ASP A CA 1
ATOM 3385 C C . ASP A 1 229 ? -28.343 39.199 54.209 1.00 90.80 229 ASP A C 1
ATOM 3386 O O . ASP A 1 229 ? -29.173 38.354 54.565 1.00 91.75 229 ASP A O 1
ATOM 3390 N N . ASN A 1 230 ? -27.630 39.063 53.094 1.00 89.00 230 ASN A N 1
ATOM 3391 C CA . ASN A 1 230 ? -27.862 37.927 52.213 1.00 88.61 230 ASN A CA 1
ATOM 3392 C C . ASN A 1 230 ? -27.678 36.596 52.931 1.00 90.31 230 ASN A C 1
ATOM 3393 O O . ASN A 1 230 ? -28.280 35.594 52.530 1.00 92.57 230 ASN A O 1
ATOM 3404 N N . LEU A 1 231 ? -26.848 36.561 53.976 1.00 90.62 231 LEU A N 1
ATOM 3405 C CA . LEU A 1 231 ? -26.679 35.336 54.753 1.00 94.53 231 LEU A CA 1
ATOM 3406 C C . LEU A 1 231 ? -27.951 34.998 55.520 1.00 96.07 231 LEU A C 1
ATOM 3407 O O . LEU A 1 231 ? -28.406 33.841 55.517 1.00 95.36 231 LEU A O 1
ATOM 3423 N N . LYS A 1 232 ? -28.542 35.999 56.184 1.00 97.75 232 LYS A N 1
ATOM 3424 C CA . LYS A 1 232 ? -29.773 35.755 56.925 1.00 102.84 232 LYS A CA 1
ATOM 3425 C C . LYS A 1 232 ? -30.882 35.318 55.980 1.00 103.18 232 LYS A C 1
ATOM 3426 O O . LYS A 1 232 ? -31.685 34.438 56.313 1.00 103.18 232 LYS A O 1
ATOM 3445 N N . VAL A 1 233 ? -30.910 35.897 54.779 1.00 101.16 233 VAL A N 1
ATOM 3446 C CA . VAL A 1 233 ? -31.832 35.455 53.737 1.00 102.67 233 VAL A CA 1
ATOM 3447 C C . VAL A 1 233 ? -31.684 33.957 53.481 1.00 104.54 233 VAL A C 1
ATOM 3448 O O . VAL A 1 233 ? -32.679 33.226 53.392 1.00 108.57 233 VAL A O 1
ATOM 3461 N N . ILE A 1 234 ? -30.443 33.476 53.339 1.00 99.91 234 ILE A N 1
ATOM 3462 C CA . ILE A 1 234 ? -30.239 32.056 53.053 1.00 101.46 234 ILE A CA 1
ATOM 3463 C C . ILE A 1 234 ? -30.774 31.206 54.200 1.00 109.66 234 ILE A C 1
ATOM 3464 O O . ILE A 1 234 ? -31.453 30.195 53.979 1.00 113.56 234 ILE A O 1
ATOM 3480 N N . GLU A 1 235 ? -30.498 31.614 55.442 1.00 115.74 235 GLU A N 1
ATOM 3481 C CA . GLU A 1 235 ? -30.996 30.895 56.609 1.00 119.88 235 GLU A CA 1
ATOM 3482 C C . GLU A 1 235 ? -32.514 30.944 56.729 1.00 122.46 235 GLU A C 1
ATOM 3483 O O . GLU A 1 235 ? -33.079 30.191 57.523 1.00 126.52 235 GLU A O 1
ATOM 3495 N N . LYS A 1 236 ? -33.181 31.831 55.998 1.00 102.53 236 LYS A N 1
ATOM 3496 C CA . LYS A 1 236 ? -34.641 31.869 55.980 1.00 105.66 236 LYS A CA 1
ATOM 3497 C C . LYS A 1 236 ? -35.144 30.903 54.910 1.00 110.96 236 LYS A C 1
ATOM 3498 O O . LYS A 1 236 ? -35.878 31.249 53.989 1.00 103.66 236 LYS A O 1
ATOM 3517 N N . ALA A 1 237 ? -34.717 29.650 55.094 1.00 125.77 237 ALA A N 1
ATOM 3518 C CA . ALA A 1 237 ? -34.923 28.535 54.175 1.00 137.41 237 ALA A CA 1
ATOM 3519 C C . ALA A 1 237 ? -36.131 28.728 53.275 1.00 141.01 237 ALA A C 1
ATOM 3520 O O . ALA A 1 237 ? -37.256 28.361 53.630 1.00 147.32 237 ALA A O 1
ATOM 3527 N N . ASP A 1 238 ? -35.893 29.304 52.103 1.00 127.44 238 ASP A N 1
ATOM 3528 C CA . ASP A 1 238 ? -36.950 29.524 51.130 1.00 126.65 238 ASP A CA 1
ATOM 3529 C C . ASP A 1 238 ? -36.879 28.440 50.063 1.00 123.07 238 ASP A C 1
ATOM 3530 O O . ASP A 1 238 ? -37.030 27.252 50.366 1.00 131.81 238 ASP A O 1
ATOM 3534 N N . ASN A 1 239 ? -36.656 28.835 48.817 1.00 115.42 239 ASN A N 1
ATOM 3535 C CA . ASN A 1 239 ? -36.454 27.903 47.724 1.00 106.97 239 ASN A CA 1
ATOM 3536 C C . ASN A 1 239 ? -34.992 27.931 47.304 1.00 104.02 239 ASN A C 1
ATOM 3537 O O . ASN A 1 239 ? -34.219 28.810 47.704 1.00 97.55 239 ASN A O 1
ATOM 3541 N N . ALA A 1 240 ? -34.608 26.931 46.505 1.00 111.85 240 ALA A N 1
ATOM 3542 C CA . ALA A 1 240 ? -33.330 27.004 45.804 1.00 112.79 240 ALA A CA 1
ATOM 3543 C C . ALA A 1 240 ? -33.231 28.312 45.031 1.00 107.09 240 ALA A C 1
ATOM 3544 O O . ALA A 1 240 ? -32.149 28.906 44.928 1.00 105.40 240 ALA A O 1
ATOM 3551 N N . ALA A 1 241 ? -34.363 28.774 44.485 1.00 105.27 241 ALA A N 1
ATOM 3552 C CA . ALA A 1 241 ? -34.424 30.079 43.829 1.00 100.10 241 ALA A CA 1
ATOM 3553 C C . ALA A 1 241 ? -33.868 31.181 44.730 1.00 97.83 241 ALA A C 1
ATOM 3554 O O . ALA A 1 241 ? -33.043 31.998 44.304 1.00 93.68 241 ALA A O 1
ATOM 3561 N N . GLN A 1 242 ? -34.332 31.231 45.979 1.00 102.94 242 GLN A N 1
ATOM 3562 C CA . GLN A 1 242 ? -33.858 32.245 46.910 1.00 102.28 242 GLN A CA 1
ATOM 3563 C C . GLN A 1 242 ? -32.347 32.142 47.091 1.00 98.65 242 GLN A C 1
ATOM 3564 O O . GLN A 1 242 ? -31.598 33.066 46.749 1.00 97.97 242 GLN A O 1
ATOM 3568 N N . VAL A 1 243 ? -31.881 31.005 47.617 1.00 94.53 243 VAL A N 1
ATOM 3569 C CA . VAL A 1 243 ? -30.457 30.842 47.898 1.00 89.13 243 VAL A CA 1
ATOM 3570 C C . VAL A 1 243 ? -29.645 31.317 46.713 1.00 87.14 243 VAL A C 1
ATOM 3571 O O . VAL A 1 243 ? -28.740 32.153 46.846 1.00 84.91 243 VAL A O 1
ATOM 3584 N N . LYS A 1 244 ? -29.952 30.788 45.529 1.00 92.04 244 LYS A N 1
ATOM 3585 C CA . LYS A 1 244 ? -29.233 31.235 44.348 1.00 91.38 244 LYS A CA 1
ATOM 3586 C C . LYS A 1 244 ? -29.197 32.759 44.308 1.00 89.09 244 LYS A C 1
ATOM 3587 O O . LYS A 1 244 ? -28.123 33.366 44.255 1.00 89.08 244 LYS A O 1
ATOM 3591 N N . ASP A 1 245 ? -30.361 33.398 44.405 1.00 86.10 245 ASP A N 1
ATOM 3592 C CA . ASP A 1 245 ? -30.397 34.845 44.236 1.00 82.76 245 ASP A CA 1
ATOM 3593 C C . ASP A 1 245 ? -29.602 35.560 45.318 1.00 76.59 245 ASP A C 1
ATOM 3594 O O . ASP A 1 245 ? -28.939 36.563 45.039 1.00 76.46 245 ASP A O 1
ATOM 3603 N N . ALA A 1 246 ? -29.665 35.077 46.563 1.00 73.72 246 ALA A N 1
ATOM 3604 C CA . ALA A 1 246 ? -28.875 35.701 47.624 1.00 75.53 246 ALA A CA 1
ATOM 3605 C C . ALA A 1 246 ? -27.371 35.488 47.405 1.00 76.08 246 ALA A C 1
ATOM 3606 O O . ALA A 1 246 ? -26.564 36.389 47.678 1.00 78.09 246 ALA A O 1
ATOM 3613 N N . LEU A 1 247 ? -26.968 34.318 46.906 1.00 73.63 247 LEU A N 1
ATOM 3614 C CA . LEU A 1 247 ? -25.545 34.075 46.691 1.00 72.09 247 LEU A CA 1
ATOM 3615 C C . LEU A 1 247 ? -25.004 34.937 45.560 1.00 72.92 247 LEU A C 1
ATOM 3616 O O . LEU A 1 247 ? -23.845 35.382 45.607 1.00 73.09 247 LEU A O 1
ATOM 3632 N N . THR A 1 248 ? -25.799 35.139 44.507 1.00 74.45 248 THR A N 1
ATOM 3633 C CA . THR A 1 248 ? -25.358 36.020 43.432 1.00 77.64 248 THR A CA 1
ATOM 3634 C C . THR A 1 248 ? -25.165 37.442 43.949 1.00 75.93 248 THR A C 1
ATOM 3635 O O . THR A 1 248 ? -24.158 38.095 43.641 1.00 76.24 248 THR A O 1
ATOM 3646 N N . LYS A 1 249 ? -26.117 37.931 44.749 1.00 75.34 249 LYS A N 1
ATOM 3647 C CA . LYS A 1 249 ? -25.934 39.196 45.459 1.00 76.63 249 LYS A CA 1
ATOM 3648 C C . LYS A 1 249 ? -24.625 39.201 46.243 1.00 78.70 249 LYS A C 1
ATOM 3649 O O . LYS A 1 249 ? -23.870 40.181 46.214 1.00 83.84 249 LYS A O 1
ATOM 3668 N N . MET A 1 250 ? -24.333 38.109 46.953 1.00 74.19 250 MET A N 1
ATOM 3669 C CA . MET A 1 250 ? -23.120 38.076 47.769 1.00 74.65 250 MET A CA 1
ATOM 3670 C C . MET A 1 250 ? -21.860 38.132 46.914 1.00 75.12 250 MET A C 1
ATOM 3671 O O . MET A 1 250 ? -20.905 38.848 47.251 1.00 73.36 250 MET A O 1
ATOM 3685 N N . ARG A 1 251 ? -21.835 37.374 45.814 1.00 78.01 251 ARG A N 1
ATOM 3686 C CA . ARG A 1 251 ? -20.653 37.306 44.959 1.00 79.49 251 ARG A CA 1
ATOM 3687 C C . ARG A 1 251 ? -20.301 38.680 44.400 1.00 84.12 251 ARG A C 1
ATOM 3688 O O . ARG A 1 251 ? -19.150 39.129 44.479 1.00 89.44 251 ARG A O 1
ATOM 3709 N N . ALA A 1 252 ? -21.292 39.365 43.832 1.00 80.56 252 ALA A N 1
ATOM 3710 C CA . ALA A 1 252 ? -21.101 40.731 43.357 1.00 78.24 252 ALA A CA 1
ATOM 3711 C C . ALA A 1 252 ? -20.452 41.611 44.430 1.00 77.75 252 ALA A C 1
ATOM 3712 O O . ALA A 1 252 ? -19.393 42.212 44.208 1.00 77.75 252 ALA A O 1
ATOM 3719 N N . ALA A 1 253 ? -21.072 41.681 45.616 1.00 77.43 253 ALA A N 1
ATOM 3720 C CA . ALA A 1 253 ? -20.505 42.475 46.705 1.00 77.64 253 ALA A CA 1
ATOM 3721 C C . ALA A 1 253 ? -19.070 42.060 46.983 1.00 78.32 253 ALA A C 1
ATOM 3722 O O . ALA A 1 253 ? -18.189 42.908 47.185 1.00 82.47 253 ALA A O 1
ATOM 3729 N N . ALA A 1 254 ? -18.823 40.750 46.979 1.00 75.72 254 ALA A N 1
ATOM 3730 C CA . ALA A 1 254 ? -17.500 40.214 47.269 1.00 77.96 254 ALA A CA 1
ATOM 3731 C C . ALA A 1 254 ? -16.460 40.704 46.276 1.00 84.53 254 ALA A C 1
ATOM 3732 O O . ALA A 1 254 ? -15.298 40.911 46.641 1.00 83.74 254 ALA A O 1
ATOM 3739 N N . LEU A 1 255 ? -16.848 40.889 45.022 1.00 90.94 255 LEU A N 1
ATOM 3740 C CA . LEU A 1 255 ? -15.912 41.438 44.051 1.00 98.77 255 LEU A CA 1
ATOM 3741 C C . LEU A 1 255 ? -15.774 42.950 44.201 1.00 103.75 255 LEU A C 1
ATOM 3742 O O . LEU A 1 255 ? -14.660 43.481 44.150 1.00 105.90 255 LEU A O 1
ATOM 3758 N N . ASP A 1 256 ? -16.887 43.658 44.395 1.00 105.13 256 ASP A N 1
ATOM 3759 C CA . ASP A 1 256 ? -16.803 45.079 44.713 1.00 110.77 256 ASP A CA 1
ATOM 3760 C C . ASP A 1 256 ? -15.882 45.313 45.897 1.00 113.14 256 ASP A C 1
ATOM 3761 O O . ASP A 1 256 ? -15.159 46.315 45.944 1.00 115.47 256 ASP A O 1
ATOM 3770 N N . ALA A 1 257 ? -15.889 44.394 46.864 1.00 109.80 257 ALA A N 1
ATOM 3771 C CA . ALA A 1 257 ? -15.029 44.529 48.035 1.00 115.14 257 ALA A CA 1
ATOM 3772 C C . ALA A 1 257 ? -13.582 44.168 47.709 1.00 117.43 257 ALA A C 1
ATOM 3773 O O . ALA A 1 257 ? -12.649 44.876 48.112 1.00 123.11 257 ALA A O 1
ATOM 3780 N N . GLN A 1 258 ? -13.385 43.075 46.976 1.00 113.81 258 GLN A N 1
ATOM 3781 C CA . GLN A 1 258 ? -12.053 42.685 46.533 1.00 113.88 258 GLN A CA 1
ATOM 3782 C C . GLN A 1 258 ? -11.565 43.617 45.436 1.00 116.61 258 GLN A C 1
ATOM 3783 O O . GLN A 1 258 ? -10.556 44.317 45.594 1.00 114.93 258 GLN A O 1
ATOM 3797 N N . LYS A 1 259 ? -12.297 43.659 44.318 1.00 130.37 259 LYS A N 1
ATOM 3798 C CA . LYS A 1 259 ? -11.913 44.514 43.199 1.00 137.19 259 LYS A CA 1
ATOM 3799 C C . LYS A 1 259 ? -11.603 45.933 43.651 1.00 135.25 259 LYS A C 1
ATOM 3800 O O . LYS A 1 259 ? -10.806 46.628 43.011 1.00 145.56 259 LYS A O 1
ATOM 3819 N N . ALA A 1 260 ? -12.216 46.384 44.743 1.00 117.14 260 ALA A N 1
ATOM 3820 C CA . ALA A 1 260 ? -11.968 47.730 45.251 1.00 112.00 260 ALA A CA 1
ATOM 3821 C C . ALA A 1 260 ? -10.818 47.734 46.248 1.00 109.37 260 ALA A C 1
ATOM 3822 O O . ALA A 1 260 ? -10.962 48.229 47.365 1.00 108.68 260 ALA A O 1
ATOM 3829 N N . HIS A 1 280 ? -6.243 37.952 49.634 1.00 118.69 280 HIS A N 1
ATOM 3830 C CA . HIS A 1 280 ? -6.030 36.873 50.592 1.00 116.93 280 HIS A CA 1
ATOM 3831 C C . HIS A 1 280 ? -7.253 35.933 50.653 1.00 107.15 280 HIS A C 1
ATOM 3832 O O . HIS A 1 280 ? -7.467 35.109 49.758 1.00 106.25 280 HIS A O 1
ATOM 3835 N N . GLY A 1 281 ? -8.059 36.081 51.706 1.00 97.57 281 GLY A N 1
ATOM 3836 C CA . GLY A 1 281 ? -9.237 35.287 51.947 1.00 85.79 281 GLY A CA 1
ATOM 3837 C C . GLY A 1 281 ? -10.443 35.648 51.121 1.00 78.98 281 GLY A C 1
ATOM 3838 O O . GLY A 1 281 ? -11.532 35.099 51.341 1.00 77.87 281 GLY A O 1
ATOM 3842 N N . PHE A 1 282 ? -10.307 36.543 50.146 1.00 75.85 282 PHE A N 1
ATOM 3843 C CA . PHE A 1 282 ? -11.433 36.742 49.239 1.00 76.77 282 PHE A CA 1
ATOM 3844 C C . PHE A 1 282 ? -11.613 35.536 48.329 1.00 79.77 282 PHE A C 1
ATOM 3845 O O . PHE A 1 282 ? -12.739 35.224 47.929 1.00 76.45 282 PHE A O 1
ATOM 3862 N N . ASP A 1 283 ? -10.521 34.830 48.031 1.00 88.30 283 ASP A N 1
ATOM 3863 C CA . ASP A 1 283 ? -10.607 33.588 47.272 1.00 88.54 283 ASP A CA 1
ATOM 3864 C C . ASP A 1 283 ? -11.374 32.530 48.038 1.00 82.16 283 ASP A C 1
ATOM 3865 O O . ASP A 1 283 ? -12.266 31.881 47.488 1.00 84.29 283 ASP A O 1
ATOM 3874 N N . ILE A 1 284 ? -11.012 32.296 49.297 1.00 71.54 284 ILE A N 1
ATOM 3875 C CA . ILE A 1 284 ? -11.840 31.409 50.104 1.00 66.07 284 ILE A CA 1
ATOM 3876 C C . ILE A 1 284 ? -13.291 31.862 50.011 1.00 66.19 284 ILE A C 1
ATOM 3877 O O . ILE A 1 284 ? -14.203 31.071 49.746 1.00 64.96 284 ILE A O 1
ATOM 3893 N N . LEU A 1 285 ? -13.529 33.165 50.151 1.00 69.06 285 LEU A N 1
ATOM 3894 C CA . LEU A 1 285 ? -14.915 33.624 50.184 1.00 69.55 285 LEU A CA 1
ATOM 3895 C C . LEU A 1 285 ? -15.633 33.337 48.870 1.00 67.12 285 LEU A C 1
ATOM 3896 O O . LEU A 1 285 ? -16.748 32.787 48.860 1.00 64.99 285 LEU A O 1
ATOM 3912 N N . VAL A 1 286 ? -15.025 33.750 47.751 1.00 70.62 286 VAL A N 1
ATOM 3913 C CA . VAL A 1 286 ? -15.681 33.628 46.454 1.00 71.08 286 VAL A CA 1
ATOM 3914 C C . VAL A 1 286 ? -15.772 32.166 46.043 1.00 69.73 286 VAL A C 1
ATOM 3915 O O . VAL A 1 286 ? -16.769 31.745 45.458 1.00 70.79 286 VAL A O 1
ATOM 3928 N N . GLY A 1 287 ? -14.734 31.377 46.322 1.00 70.24 287 GLY A N 1
ATOM 3929 C CA . GLY A 1 287 ? -14.856 29.937 46.148 1.00 70.74 287 GLY A CA 1
ATOM 3930 C C . GLY A 1 287 ? -16.033 29.362 46.920 1.00 69.21 287 GLY A C 1
ATOM 3931 O O . GLY A 1 287 ? -16.860 28.618 46.372 1.00 68.25 287 GLY A O 1
ATOM 3935 N N . GLN A 1 288 ? -16.136 29.704 48.213 1.00 67.91 288 GLN A N 1
ATOM 3936 C CA . GLN A 1 288 ? -17.222 29.146 49.018 1.00 68.87 288 GLN A CA 1
ATOM 3937 C C . GLN A 1 288 ? -18.580 29.546 48.457 1.00 65.96 288 GLN A C 1
ATOM 3938 O O . GLN A 1 288 ? -19.509 28.731 48.426 1.00 66.00 288 GLN A O 1
ATOM 3952 N N . ILE A 1 289 ? -18.707 30.785 47.972 1.00 67.03 289 ILE A N 1
ATOM 3953 C CA . ILE A 1 289 ? -19.922 31.193 47.273 1.00 66.66 289 ILE A CA 1
ATOM 3954 C C . ILE A 1 289 ? -20.127 30.337 46.030 1.00 69.66 289 ILE A C 1
ATOM 3955 O O . ILE A 1 289 ? -21.234 29.873 45.754 1.00 71.46 289 ILE A O 1
ATOM 3971 N N . ASP A 1 290 ? -19.062 30.125 45.249 1.00 74.74 290 ASP A N 1
ATOM 3972 C CA . ASP A 1 290 ? -19.187 29.346 44.015 1.00 76.20 290 ASP A CA 1
ATOM 3973 C C . ASP A 1 290 ? -19.581 27.913 44.326 1.00 76.66 290 ASP A C 1
ATOM 3974 O O . ASP A 1 290 ? -20.413 27.315 43.627 1.00 80.86 290 ASP A O 1
ATOM 3983 N N . ASP A 1 291 ? -18.992 27.344 45.375 1.00 70.14 291 ASP A N 1
ATOM 3984 C CA . ASP A 1 291 ? -19.376 26.011 45.802 1.00 67.04 291 ASP A CA 1
ATOM 3985 C C . ASP A 1 291 ? -20.869 25.959 46.066 1.00 70.30 291 ASP A C 1
ATOM 3986 O O . ASP A 1 291 ? -21.565 25.040 45.617 1.00 73.13 291 ASP A O 1
ATOM 3995 N N . ALA A 1 292 ? -21.381 26.944 46.802 1.00 70.96 292 ALA A N 1
ATOM 3996 C CA . ALA A 1 292 ? -22.783 26.921 47.208 1.00 70.96 292 ALA A CA 1
ATOM 3997 C C . ALA A 1 292 ? -23.696 27.194 46.023 1.00 71.10 292 ALA A C 1
ATOM 3998 O O . ALA A 1 292 ? -24.776 26.612 45.919 1.00 71.35 292 ALA A O 1
ATOM 4005 N N . LEU A 1 293 ? -23.280 28.095 45.131 1.00 73.40 293 LEU A N 1
ATOM 4006 C CA . LEU A 1 293 ? -24.015 28.340 43.893 1.00 76.67 293 LEU A CA 1
ATOM 4007 C C . LEU A 1 293 ? -24.205 27.058 43.081 1.00 81.26 293 LEU A C 1
ATOM 4008 O O . LEU A 1 293 ? -25.273 26.832 42.511 1.00 81.52 293 LEU A O 1
ATOM 4012 N N . LYS A 1 294 ? -23.179 26.218 42.989 1.00 90.50 294 LYS A N 1
ATOM 4013 C CA . LYS A 1 294 ? -23.343 24.963 42.267 1.00 96.95 294 LYS A CA 1
ATOM 4014 C C . LYS A 1 294 ? -24.380 24.081 42.955 1.00 100.09 294 LYS A C 1
ATOM 4015 O O . LYS A 1 294 ? -25.305 23.573 42.311 1.00 105.03 294 LYS A O 1
ATOM 4019 N N . LEU A 1 295 ? -24.249 23.897 44.274 1.00 91.50 295 LEU A N 1
ATOM 4020 C CA . LEU A 1 295 ? -25.250 23.130 45.010 1.00 89.26 295 LEU A CA 1
ATOM 4021 C C . LEU A 1 295 ? -26.647 23.702 44.796 1.00 84.23 295 LEU A C 1
ATOM 4022 O O . LEU A 1 295 ? -27.595 22.955 44.547 1.00 84.33 295 LEU A O 1
ATOM 4038 N N . ALA A 1 296 ? -26.795 25.025 44.850 1.00 86.25 296 ALA A N 1
ATOM 4039 C CA . ALA A 1 296 ? -28.125 25.625 44.696 1.00 89.39 296 ALA A CA 1
ATOM 4040 C C . ALA A 1 296 ? -28.641 25.523 43.262 1.00 92.52 296 ALA A C 1
ATOM 4041 O O . ALA A 1 296 ? -29.836 25.303 43.045 1.00 95.07 296 ALA A O 1
ATOM 4048 N N . ASN A 1 297 ? -27.772 25.728 42.270 1.00 92.04 297 ASN A N 1
ATOM 4049 C CA . ASN A 1 297 ? -28.174 25.553 40.882 1.00 93.27 297 ASN A CA 1
ATOM 4050 C C . ASN A 1 297 ? -28.528 24.106 40.571 1.00 96.92 297 ASN A C 1
ATOM 4051 O O . ASN A 1 297 ? -29.137 23.839 39.532 1.00 100.04 297 ASN A O 1
ATOM 4055 N N . GLU A 1 298 ? -28.165 23.176 41.451 1.00 95.58 298 GLU A N 1
ATOM 4056 C CA . GLU A 1 298 ? -28.529 21.771 41.334 1.00 96.69 298 GLU A CA 1
ATOM 4057 C C . GLU A 1 298 ? -29.571 21.383 42.370 1.00 100.35 298 GLU A C 1
ATOM 4058 O O . GLU A 1 298 ? -29.716 20.198 42.681 1.00 111.39 298 GLU A O 1
ATOM 4062 N N . GLY A 1 299 ? -30.286 22.362 42.925 1.00 87.85 299 GLY A N 1
ATOM 4063 C CA . GLY A 1 299 ? -31.495 22.079 43.682 1.00 84.43 299 GLY A CA 1
ATOM 4064 C C . GLY A 1 299 ? -31.278 21.382 44.998 1.00 85.84 299 GLY A C 1
ATOM 4065 O O . GLY A 1 299 ? -32.209 20.788 45.535 1.00 88.21 299 GLY A O 1
ATOM 4069 N N . LYS A 1 300 ? -30.062 21.431 45.530 1.00 91.07 300 LYS A N 1
ATOM 4070 C CA . LYS A 1 300 ? -29.725 20.815 46.810 1.00 96.63 300 LYS A CA 1
ATOM 4071 C C . LYS A 1 300 ? -29.713 21.926 47.858 1.00 94.69 300 LYS A C 1
ATOM 4072 O O . LYS A 1 300 ? -28.660 22.389 48.307 1.00 92.79 300 LYS A O 1
ATOM 4091 N N . VAL A 1 301 ? -30.912 22.359 48.254 1.00 93.01 301 VAL A N 1
ATOM 4092 C CA . VAL A 1 301 ? -31.029 23.599 49.023 1.00 89.14 301 VAL A CA 1
ATOM 4093 C C . VAL A 1 301 ? -30.334 23.465 50.371 1.00 87.83 301 VAL A C 1
ATOM 4094 O O . VAL A 1 301 ? -29.632 24.373 50.818 1.00 83.79 301 VAL A O 1
ATOM 4107 N N . LYS A 1 302 ? -30.562 22.357 51.070 1.00 92.72 302 LYS A N 1
ATOM 4108 C CA . LYS A 1 302 ? -30.045 22.262 52.429 1.00 92.51 302 LYS A CA 1
ATOM 4109 C C . LYS A 1 302 ? -28.528 22.136 52.432 1.00 87.82 302 LYS A C 1
ATOM 4110 O O . LYS A 1 302 ? -27.861 22.742 53.280 1.00 87.38 302 LYS A O 1
ATOM 4129 N N . GLU A 1 303 ? -27.949 21.428 51.457 1.00 82.98 303 GLU A N 1
ATOM 4130 C CA . GLU A 1 303 ? -26.489 21.422 51.383 1.00 80.06 303 GLU A CA 1
ATOM 4131 C C . GLU A 1 303 ? -25.936 22.757 50.912 1.00 76.68 303 GLU A C 1
ATOM 4132 O O . GLU A 1 303 ? -24.852 23.146 51.345 1.00 74.76 303 GLU A O 1
ATOM 4144 N N . ALA A 1 304 ? -26.646 23.463 50.029 1.00 76.66 304 ALA A N 1
ATOM 4145 C CA . ALA A 1 304 ? -26.235 24.815 49.687 1.00 75.41 304 ALA A CA 1
ATOM 4146 C C . ALA A 1 304 ? -26.302 25.710 50.914 1.00 75.06 304 ALA A C 1
ATOM 4147 O O . ALA A 1 304 ? -25.394 26.511 51.158 1.00 70.63 304 ALA A O 1
ATOM 4154 N N . GLN A 1 305 ? -27.374 25.579 51.705 1.00 78.69 305 GLN A N 1
ATOM 4155 C CA . GLN A 1 305 ? -27.453 26.302 52.970 1.00 79.83 305 GLN A CA 1
ATOM 4156 C C . GLN A 1 305 ? -26.301 25.915 53.887 1.00 80.85 305 GLN A C 1
ATOM 4157 O O . GLN A 1 305 ? -25.591 26.778 54.415 1.00 82.03 305 GLN A O 1
ATOM 4171 N N . ALA A 1 306 ? -26.109 24.618 54.112 1.00 79.37 306 ALA A N 1
ATOM 4172 C CA . ALA A 1 306 ? -24.960 24.212 54.903 1.00 77.78 306 ALA A CA 1
ATOM 4173 C C . ALA A 1 306 ? -23.681 24.785 54.303 1.00 77.08 306 ALA A C 1
ATOM 4174 O O . ALA A 1 306 ? -22.833 25.328 55.021 1.00 77.59 306 ALA A O 1
ATOM 4181 N N . ALA A 1 307 ? -23.545 24.714 52.978 1.00 79.76 307 ALA A N 1
ATOM 4182 C CA . ALA A 1 307 ? -22.353 25.250 52.328 1.00 82.23 307 ALA A CA 1
ATOM 4183 C C . ALA A 1 307 ? -22.194 26.739 52.588 1.00 79.66 307 ALA A C 1
ATOM 4184 O O . ALA A 1 307 ? -21.068 27.245 52.712 1.00 80.64 307 ALA A O 1
ATOM 4191 N N . ALA A 1 308 ? -23.303 27.472 52.648 1.00 75.37 308 ALA A N 1
ATOM 4192 C CA . ALA A 1 308 ? -23.171 28.911 52.824 1.00 71.21 308 ALA A CA 1
ATOM 4193 C C . ALA A 1 308 ? -22.702 29.250 54.229 1.00 76.44 308 ALA A C 1
ATOM 4194 O O . ALA A 1 308 ? -22.025 30.263 54.425 1.00 76.74 308 ALA A O 1
ATOM 4201 N N . GLU A 1 309 ? -23.017 28.406 55.207 1.00 82.42 309 GLU A N 1
ATOM 4202 C CA . GLU A 1 309 ? -22.646 28.708 56.581 1.00 87.98 309 GLU A CA 1
ATOM 4203 C C . GLU A 1 309 ? -21.136 28.749 56.762 1.00 85.58 309 GLU A C 1
ATOM 4204 O O . GLU A 1 309 ? -20.637 29.470 57.634 1.00 90.37 309 GLU A O 1
ATOM 4216 N N . GLN A 1 310 ? -20.382 28.026 55.937 1.00 77.15 310 GLN A N 1
ATOM 4217 C CA . GLN A 1 310 ? -18.932 28.149 56.020 1.00 73.73 310 GLN A CA 1
ATOM 4218 C C . GLN A 1 310 ? -18.490 29.583 55.777 1.00 75.08 310 GLN A C 1
ATOM 4219 O O . GLN A 1 310 ? -17.371 29.963 56.170 1.00 74.88 310 GLN A O 1
ATOM 4223 N N . LEU A 1 311 ? -19.348 30.384 55.137 1.00 78.67 311 LEU A N 1
ATOM 4224 C CA . LEU A 1 311 ? -19.015 31.772 54.899 1.00 80.54 311 LEU A CA 1
ATOM 4225 C C . LEU A 1 311 ? -18.857 32.516 56.217 1.00 82.13 311 LEU A C 1
ATOM 4226 O O . LEU A 1 311 ? -17.996 33.396 56.341 1.00 83.87 311 LEU A O 1
ATOM 4242 N N . LYS A 1 312 ? -19.672 32.175 5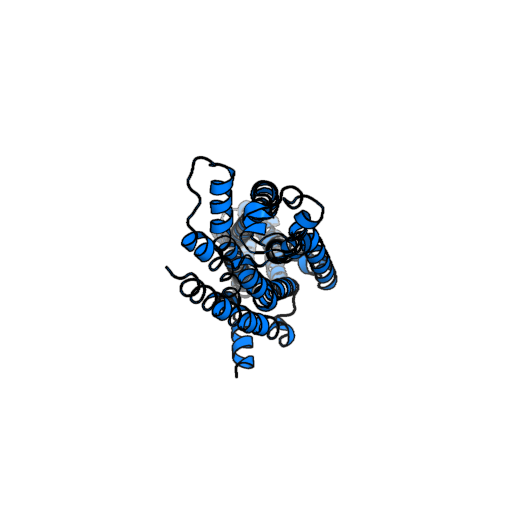7.223 1.00 80.50 312 LYS A N 1
ATOM 4243 C CA . LYS A 1 312 ? -19.599 32.908 58.483 1.00 80.45 312 LYS A CA 1
ATOM 4244 C C . LYS A 1 312 ? -18.193 32.841 59.071 1.00 82.12 312 LYS A C 1
ATOM 4245 O O . LYS A 1 312 ? -17.786 33.759 59.795 1.00 82.19 312 LYS A O 1
ATOM 4249 N N . THR A 1 313 ? -17.422 31.807 58.712 1.00 82.14 313 THR A N 1
ATOM 4250 C CA . THR A 1 313 ? -16.076 31.623 59.255 1.00 83.14 313 THR A CA 1
ATOM 4251 C C . THR A 1 313 ? -15.033 32.419 58.475 1.00 82.32 313 THR A C 1
ATOM 4252 O O . THR A 1 313 ? -14.174 33.073 59.073 1.00 82.65 313 THR A O 1
ATOM 4263 N N . THR A 1 314 ? -15.070 32.343 57.141 1.00 82.08 314 THR A N 1
ATOM 4264 C CA . THR A 1 314 ? -14.171 33.151 56.314 1.00 82.20 314 THR A CA 1
ATOM 4265 C C . THR A 1 314 ? -14.375 34.637 56.576 1.00 79.69 314 THR A C 1
ATOM 4266 O O . THR A 1 314 ? -13.419 35.417 56.516 1.00 80.17 314 THR A O 1
ATOM 4277 N N . ARG A 1 315 ? -15.620 35.031 56.848 1.00 73.80 315 ARG A N 1
ATOM 4278 C CA . ARG A 1 315 ? -15.940 36.402 57.198 1.00 76.34 315 ARG A CA 1
ATOM 4279 C C . ARG A 1 315 ? -15.314 36.796 58.527 1.00 79.64 315 ARG A C 1
ATOM 4280 O O . ARG A 1 315 ? -14.808 37.914 58.667 1.00 81.95 315 ARG A O 1
ATOM 4301 N N . ASN A 1 316 ? -15.334 35.903 59.516 1.00 81.87 316 ASN A N 1
ATOM 4302 C CA . ASN A 1 316 ? -14.714 36.233 60.794 1.00 84.74 316 ASN A CA 1
ATOM 4303 C C . ASN A 1 316 ? -13.201 36.247 60.680 1.00 86.71 316 ASN A C 1
ATOM 4304 O O . ASN A 1 316 ? -12.538 37.076 61.305 1.00 90.62 316 ASN A O 1
ATOM 4315 N N . ALA A 1 317 ? -12.634 35.336 59.894 1.00 84.15 317 ALA A N 1
ATOM 4316 C CA . ALA A 1 317 ? -11.189 35.147 59.897 1.00 83.32 317 ALA A CA 1
ATOM 4317 C C . ALA A 1 317 ? -10.458 36.060 58.926 1.00 83.95 317 ALA A C 1
ATOM 4318 O O . ALA A 1 317 ? -9.254 36.289 59.110 1.00 85.65 317 ALA A O 1
ATOM 4325 N N . TYR A 1 318 ? -11.156 36.612 57.927 1.00 83.67 318 TYR A N 1
ATOM 4326 C CA . TYR A 1 318 ? -10.505 37.356 56.857 1.00 83.98 318 TYR A CA 1
ATOM 4327 C C . TYR A 1 318 ? -11.187 38.678 56.536 1.00 83.64 318 TYR A C 1
ATOM 4328 O O . TYR A 1 318 ? -10.524 39.717 56.510 1.00 83.79 318 TYR A O 1
ATOM 4346 N N . ILE A 1 319 ? -12.495 38.642 56.274 1.00 103.14 319 ILE A N 1
ATOM 4347 C CA . ILE A 1 319 ? -13.179 39.779 55.675 1.00 98.47 319 ILE A CA 1
ATOM 4348 C C . ILE A 1 319 ? -13.420 40.874 56.707 1.00 96.68 319 ILE A C 1
ATOM 4349 O O . ILE A 1 319 ? -13.315 42.063 56.391 1.00 92.53 319 ILE A O 1
ATOM 4365 N N . GLN A 1 320 ? -13.773 40.495 57.943 1.00 103.74 320 GLN A N 1
ATOM 4366 C CA . GLN A 1 320 ? -13.789 41.460 59.040 1.00 111.93 320 GLN A CA 1
ATOM 4367 C C . GLN A 1 320 ? -12.457 42.192 59.125 1.00 115.99 320 GLN A C 1
ATOM 4368 O O . GLN A 1 320 ? -12.413 43.415 59.303 1.00 117.80 320 GLN A O 1
ATOM 4382 N N . LYS A 1 321 ? -11.358 41.451 58.980 1.00 116.28 321 LYS A N 1
ATOM 4383 C CA . LYS A 1 321 ? -10.032 42.040 59.079 1.00 111.65 321 LYS A CA 1
ATOM 4384 C C . LYS A 1 321 ? -9.757 42.989 57.926 1.00 106.65 321 LYS A C 1
ATOM 4385 O O . LYS A 1 321 ? -9.173 44.060 58.129 1.00 104.79 321 LYS A O 1
ATOM 4404 N N . TYR A 1 322 ? -10.118 42.600 56.701 1.00 103.87 322 TYR A N 1
ATOM 4405 C CA . TYR A 1 322 ? -9.915 43.511 55.585 1.00 96.30 322 TYR A CA 1
ATOM 4406 C C . TYR A 1 322 ? -10.748 44.774 55.772 1.00 90.87 322 TYR A C 1
ATOM 4407 O O . TYR A 1 322 ? -10.256 45.880 55.557 1.00 85.64 322 TYR A O 1
ATOM 4425 N N . LEU A 1 323 ? -12.004 44.627 56.195 1.00 92.66 323 LEU A N 1
ATOM 4426 C CA . LEU A 1 323 ? -12.866 45.784 56.403 1.00 90.81 323 LEU A CA 1
ATOM 4427 C C . LEU A 1 323 ? -12.255 46.746 57.422 1.00 89.28 323 LEU A C 1
ATOM 4428 O O . LEU A 1 323 ? -12.110 47.942 57.149 1.00 86.59 323 LEU A O 1
ATOM 4444 N N . GLU A 1 324 ? -11.875 46.241 58.601 1.00 88.62 324 GLU A N 1
ATOM 4445 C CA . GLU A 1 324 ? -11.336 47.120 59.639 1.00 85.85 324 GLU A CA 1
ATOM 4446 C C . GLU A 1 324 ? -10.091 47.855 59.151 1.00 81.13 324 GLU A C 1
ATOM 4447 O O . GLU A 1 324 ? -9.931 49.057 59.409 1.00 77.46 324 GLU A O 1
ATOM 4459 N N . ARG A 1 325 ? -9.198 47.154 58.444 1.00 87.87 325 ARG A N 1
ATOM 4460 C CA . ARG A 1 325 ? -7.982 47.796 57.960 1.00 89.18 325 ARG A CA 1
ATOM 4461 C C . ARG A 1 325 ? -8.301 48.843 56.904 1.00 85.85 325 ARG A C 1
ATOM 4462 O O . ARG A 1 325 ? -7.718 49.933 56.907 1.00 84.75 325 ARG A O 1
ATOM 4483 N N . ALA A 1 326 ? -9.226 48.528 55.994 1.00 76.08 326 ALA A N 1
ATOM 4484 C CA . ALA A 1 326 ? -9.648 49.501 54.991 1.00 74.02 326 ALA A CA 1
ATOM 4485 C C . ALA A 1 326 ? -10.281 50.727 55.644 1.00 72.40 326 ALA A C 1
ATOM 4486 O O . ALA A 1 326 ? -10.082 51.855 55.189 1.00 70.05 326 ALA A O 1
ATOM 4493 N N . ARG A 1 327 ? -11.068 50.514 56.700 1.00 75.71 327 ARG A N 1
ATOM 4494 C CA . ARG A 1 327 ? -11.681 51.618 57.430 1.00 77.27 327 ARG A CA 1
ATOM 4495 C C . ARG A 1 327 ? -10.620 52.526 58.042 1.00 77.41 327 ARG A C 1
ATOM 4496 O O . ARG A 1 327 ? -10.719 53.751 57.961 1.00 74.96 327 ARG A O 1
ATOM 4517 N N . SER A 1 328 ? -9.613 51.936 58.695 1.00 78.41 328 SER A N 1
ATOM 4518 C CA . SER A 1 328 ? -8.593 52.730 59.373 1.00 76.70 328 SER A CA 1
ATOM 4519 C C . SER A 1 328 ? -7.629 53.383 58.395 1.00 71.17 328 SER A C 1
ATOM 4520 O O . SER A 1 328 ? -7.101 54.457 58.695 1.00 66.51 328 SER A O 1
ATOM 4528 N N . THR A 1 329 ? -7.355 52.754 57.245 1.00 69.60 329 THR A N 1
ATOM 4529 C CA . THR A 1 329 ? -6.566 53.445 56.233 1.00 66.57 329 THR A CA 1
ATOM 4530 C C . THR A 1 329 ? -7.284 54.723 55.771 1.00 64.32 329 THR A C 1
ATOM 4531 O O . THR A 1 329 ? -6.688 55.798 55.712 1.00 62.66 329 THR A O 1
ATOM 4542 N N . LEU A 1 330 ? -8.587 54.616 55.506 1.00 67.80 330 LEU A N 1
ATOM 4543 C CA . LEU A 1 330 ? -9.416 55.756 55.137 1.00 67.84 330 LEU A CA 1
ATOM 4544 C C . LEU A 1 330 ? -9.326 56.857 56.177 1.00 67.68 330 LEU A C 1
ATOM 4545 O O . LEU A 1 330 ? -8.964 57.989 55.865 1.00 65.45 330 LEU A O 1
ATOM 4561 N N . GLN A 1 331 ? -9.636 56.522 57.433 1.00 71.61 331 GLN A N 1
ATOM 4562 C CA . GLN A 1 331 ? -9.631 57.512 58.504 1.00 73.13 331 GLN A CA 1
ATOM 4563 C C . GLN A 1 331 ? -8.281 58.222 58.611 1.00 70.43 331 GLN A C 1
ATOM 4564 O O . GLN A 1 331 ? -8.229 59.441 58.809 1.00 68.24 331 GLN A O 1
ATOM 4578 N N . LYS A 1 332 ? -7.180 57.470 58.490 1.00 68.67 332 LYS A N 1
ATOM 4579 C CA . LYS A 1 332 ? -5.855 58.077 58.482 1.00 63.36 332 LYS A CA 1
ATOM 4580 C C . LYS A 1 332 ? -5.749 59.112 57.374 1.00 61.44 332 LYS A C 1
ATOM 4581 O O . LYS A 1 332 ? -5.237 60.210 57.592 1.00 59.65 332 LYS A O 1
ATOM 4585 N N . GLU A 1 333 ? -6.255 58.793 56.180 1.00 61.54 333 GLU A N 1
ATOM 4586 C CA . GLU A 1 333 ? -6.229 59.763 55.087 1.00 58.21 333 GLU A CA 1
ATOM 4587 C C . GLU A 1 333 ? -7.161 60.937 55.319 1.00 54.35 333 GLU A C 1
ATOM 4588 O O . GLU A 1 333 ? -6.868 62.046 54.879 1.00 52.59 333 GLU A O 1
ATOM 4600 N N . VAL A 1 334 ? -8.322 60.719 55.935 1.00 55.92 334 VAL A N 1
ATOM 4601 C CA . VAL A 1 334 ? -9.141 61.870 56.307 1.00 56.04 334 VAL A CA 1
ATOM 4602 C C . VAL A 1 334 ? -8.386 62.708 57.314 1.00 55.15 334 VAL A C 1
ATOM 4603 O O . VAL A 1 334 ? -8.397 63.942 57.251 1.00 54.25 334 VAL A O 1
ATOM 4616 N N . HIS A 1 335 ? -7.710 62.047 58.261 1.00 56.34 335 HIS A N 1
ATOM 4617 C CA . HIS A 1 335 ? -6.986 62.785 59.287 1.00 58.12 335 HIS A CA 1
ATOM 4618 C C . HIS A 1 335 ? -5.925 63.671 58.660 1.00 55.68 335 HIS A C 1
ATOM 4619 O O . HIS A 1 335 ? -5.766 64.839 59.041 1.00 55.41 335 HIS A O 1
ATOM 4633 N N . ALA A 1 336 ? -5.190 63.114 57.700 1.00 54.79 336 ALA A N 1
ATOM 4634 C CA . ALA A 1 336 ? -4.118 63.834 57.055 1.00 52.47 336 ALA A CA 1
ATOM 4635 C C . ALA A 1 336 ? -4.671 64.975 56.227 1.00 51.37 336 ALA A C 1
ATOM 4636 O O . ALA A 1 336 ? -4.077 66.063 56.184 1.00 50.84 336 ALA A O 1
ATOM 4643 N N . ALA A 1 337 ? -5.827 64.743 55.577 1.00 53.53 337 ALA A N 1
ATOM 4644 C CA . ALA A 1 337 ? -6.438 65.767 54.735 1.00 53.35 337 ALA A CA 1
ATOM 4645 C C . ALA A 1 337 ? -6.951 66.924 55.583 1.00 49.97 337 ALA A C 1
ATOM 4646 O O . ALA A 1 337 ? -6.846 68.097 55.178 1.00 47.84 337 ALA A O 1
ATOM 4653 N N . LYS A 1 338 ? -7.476 66.616 56.777 1.00 47.96 338 LYS A N 1
ATOM 4654 C CA . LYS A 1 338 ? -7.891 67.671 57.680 1.00 47.38 338 LYS A CA 1
ATOM 4655 C C . LYS A 1 338 ? -6.696 68.502 58.150 1.00 46.25 338 LYS A C 1
ATOM 4656 O O . LYS A 1 338 ? -6.816 69.709 58.317 1.00 45.15 338 LYS A O 1
ATOM 4660 N N . SER A 1 339 ? -5.573 67.852 58.472 1.00 50.30 339 SER A N 1
ATOM 4661 C CA . SER A 1 339 ? -4.371 68.595 58.845 1.00 47.45 339 SER A CA 1
ATOM 4662 C C . SER A 1 339 ? -3.984 69.583 57.759 1.00 46.90 339 SER A C 1
ATOM 4663 O O . SER A 1 339 ? -3.693 70.749 58.041 1.00 45.76 339 SER A O 1
ATOM 4671 N N . ALA A 1 340 ? -3.955 69.121 56.509 1.00 44.13 340 ALA A N 1
ATOM 4672 C CA . ALA A 1 340 ? -3.635 69.985 55.393 1.00 42.84 340 ALA A CA 1
ATOM 4673 C C . ALA A 1 340 ? -4.657 71.109 55.269 1.00 41.94 340 ALA A C 1
ATOM 4674 O O . ALA A 1 340 ? -4.308 72.271 54.991 1.00 40.76 340 ALA A O 1
ATOM 4681 N N . ALA A 1 341 ? -5.936 70.782 55.466 1.00 43.57 341 ALA A N 1
ATOM 4682 C CA . ALA A 1 341 ? -6.949 71.810 55.303 1.00 41.97 341 ALA A CA 1
ATOM 4683 C C . ALA A 1 341 ? -6.802 72.842 56.402 1.00 42.37 341 ALA A C 1
ATOM 4684 O O . ALA A 1 341 ? -7.069 74.030 56.199 1.00 42.63 341 ALA A O 1
ATOM 4691 N N . ILE A 1 342 ? -6.350 72.413 57.573 1.00 45.13 342 ILE A N 1
ATOM 4692 C CA . ILE A 1 342 ? -6.190 73.351 58.655 1.00 43.01 342 ILE A CA 1
ATOM 4693 C C . ILE A 1 342 ? -5.112 74.369 58.296 1.00 42.56 342 ILE A C 1
ATOM 4694 O O . ILE A 1 342 ? -5.234 75.558 58.614 1.00 40.59 342 ILE A O 1
ATOM 4710 N N . ILE A 1 343 ? -4.035 73.906 57.664 1.00 43.09 343 ILE A N 1
ATOM 4711 C CA . ILE A 1 343 ? -2.940 74.784 57.315 1.00 43.30 343 ILE A CA 1
ATOM 4712 C C . ILE A 1 343 ? -3.399 75.790 56.279 1.00 42.84 343 ILE A C 1
ATOM 4713 O O . ILE A 1 343 ? -2.996 76.961 56.302 1.00 43.40 343 ILE A O 1
ATOM 4729 N N . ALA A 1 344 ? -4.175 75.322 55.298 1.00 38.71 344 ALA A N 1
ATOM 4730 C CA . ALA A 1 344 ? -4.682 76.209 54.266 1.00 38.08 344 ALA A CA 1
ATOM 4731 C C . ALA A 1 344 ? -5.623 77.252 54.873 1.00 37.27 344 ALA A C 1
ATOM 4732 O O . ALA A 1 344 ? -5.595 78.420 54.499 1.00 37.30 344 ALA A O 1
ATOM 4739 N N . GLY A 1 345 ? -6.447 76.823 55.822 1.00 40.31 345 GLY A N 1
ATOM 4740 C CA . GLY A 1 345 ? -7.409 77.707 56.447 1.00 40.29 345 GLY A CA 1
ATOM 4741 C C . GLY A 1 345 ? -6.717 78.772 57.276 1.00 42.28 345 GLY A C 1
ATOM 4742 O O . GLY A 1 345 ? -7.184 79.903 57.355 1.00 41.05 345 GLY A O 1
ATOM 4746 N N . LEU A 1 346 ? -5.602 78.408 57.915 1.00 39.80 346 LEU A N 1
ATOM 4747 C CA . LEU A 1 346 ? -4.848 79.365 58.721 1.00 38.07 346 LEU A CA 1
ATOM 4748 C C . LEU A 1 346 ? -4.108 80.379 57.838 1.00 36.24 346 LEU A C 1
ATOM 4749 O O . LEU A 1 346 ? -3.972 81.555 58.218 1.00 37.62 346 LEU A O 1
ATOM 4765 N N . PHE A 1 347 ? -3.652 79.951 56.662 1.00 35.84 347 PHE A N 1
ATOM 4766 C CA . PHE A 1 347 ? -3.106 80.885 55.691 1.00 35.00 347 PHE A CA 1
ATOM 4767 C C . PHE A 1 347 ? -4.155 81.927 55.315 1.00 35.91 347 PHE A C 1
ATOM 4768 O O . PHE A 1 347 ? -3.897 83.128 55.301 1.00 34.93 347 PHE A O 1
ATOM 4785 N N . ALA A 1 348 ? -5.357 81.469 54.998 1.00 34.91 348 ALA A N 1
ATOM 4786 C CA . ALA A 1 348 ? -6.438 82.389 54.658 1.00 36.83 348 ALA A CA 1
ATOM 4787 C C . ALA A 1 348 ? -6.749 83.342 55.801 1.00 38.69 348 ALA A C 1
ATOM 4788 O O . ALA A 1 348 ? -6.890 84.547 55.592 1.00 39.43 348 ALA A O 1
ATOM 4795 N N . LEU A 1 349 ? -6.916 82.815 57.011 1.00 38.71 349 LEU A N 1
ATOM 4796 C CA A LEU A 1 349 ? -7.243 83.655 58.155 0.63 39.71 349 LEU A CA 1
ATOM 4797 C CA B LEU A 1 349 ? -7.257 83.670 58.140 0.37 39.82 349 LEU A CA 1
ATOM 4798 C C . LEU A 1 349 ? -6.200 84.746 58.371 1.00 38.96 349 LEU A C 1
ATOM 4799 O O . LEU A 1 349 ? -6.533 85.873 58.754 1.00 38.47 349 LEU A O 1
ATOM 4830 N N . CYS A 1 350 ? -4.931 84.402 58.210 1.00 34.75 350 CYS A N 1
ATOM 4831 C CA . CYS A 1 350 ? -3.842 85.321 58.519 1.00 35.71 350 CYS A CA 1
ATOM 4832 C C . CYS A 1 350 ? -3.680 86.387 57.443 1.00 34.62 350 CYS A C 1
ATOM 4833 O O . CYS A 1 350 ? -3.217 87.467 57.760 1.00 33.74 350 CYS A O 1
ATOM 4841 N N . TRP A 1 351 ? -3.955 86.066 56.170 1.00 33.33 351 TRP A N 1
ATOM 4842 C CA . TRP A 1 351 ? -3.703 86.979 55.068 1.00 32.81 351 TRP A CA 1
ATOM 4843 C C . TRP A 1 351 ? -4.943 87.771 54.665 1.00 34.59 351 TRP A C 1
ATOM 4844 O O . TRP A 1 351 ? -4.812 88.880 54.156 1.00 33.21 351 TRP A O 1
ATOM 4865 N N . LEU A 1 352 ? -6.127 87.225 54.908 1.00 36.47 352 LEU A N 1
ATOM 4866 C CA . LEU A 1 352 ? -7.344 87.882 54.446 1.00 36.53 352 LEU A CA 1
ATOM 4867 C C . LEU A 1 352 ? -7.518 89.275 55.009 1.00 36.50 352 LEU A C 1
ATOM 4868 O O . LEU A 1 352 ? -7.910 90.173 54.237 1.00 37.75 352 LEU A O 1
ATOM 4884 N N . PRO A 1 353 ? -7.224 89.549 56.281 1.00 37.72 353 PRO A N 1
ATOM 4885 C CA . PRO A 1 353 ? -7.447 90.918 56.795 1.00 40.05 353 PRO A CA 1
ATOM 4886 C C . PRO A 1 353 ? -6.717 91.984 55.980 1.00 38.76 353 PRO A C 1
ATOM 4887 O O . PRO A 1 353 ? -7.324 93.007 55.662 1.00 37.77 353 PRO A O 1
ATOM 4898 N N . LEU A 1 354 ? -5.448 91.753 55.590 1.00 39.63 354 LEU A N 1
ATOM 4899 C CA . LEU A 1 354 ? -4.731 92.734 54.791 1.00 37.37 354 LEU A CA 1
ATOM 4900 C C . LEU A 1 354 ? -5.425 92.968 53.462 1.00 38.21 354 LEU A C 1
ATOM 4901 O O . LEU A 1 354 ? -5.543 94.115 53.012 1.00 39.68 354 LEU A O 1
ATOM 4917 N N . HIS A 1 355 ? -5.786 91.874 52.760 1.00 35.16 355 HIS A N 1
ATOM 4918 C CA . HIS A 1 355 ? -6.464 92.008 51.484 1.00 35.61 355 HIS A CA 1
ATOM 4919 C C . HIS A 1 355 ? -7.785 92.746 51.629 1.00 35.19 355 HIS A C 1
ATOM 4920 O O . HIS A 1 355 ? -8.171 93.528 50.746 1.00 33.06 355 HIS A O 1
ATOM 4934 N N . ILE A 1 356 ? -8.530 92.417 52.665 1.00 35.21 356 ILE A N 1
ATOM 4935 C CA . ILE A 1 356 ? -9.820 93.060 52.910 1.00 38.09 356 ILE A CA 1
ATOM 4936 C C . ILE A 1 356 ? -9.642 94.553 53.171 1.00 39.73 356 ILE A C 1
ATOM 4937 O O . ILE A 1 356 ? -10.393 95.382 52.644 1.00 35.06 356 ILE A O 1
ATOM 4953 N N . ILE A 1 357 ? -8.624 94.932 53.948 1.00 38.47 357 ILE A N 1
ATOM 4954 C CA . ILE A 1 357 ? -8.386 96.340 54.163 1.00 39.44 357 ILE A CA 1
ATOM 4955 C C . ILE A 1 357 ? -8.071 97.030 52.841 1.00 37.16 357 ILE A C 1
ATOM 4956 O O . ILE A 1 357 ? -8.544 98.148 52.569 1.00 36.89 357 ILE A O 1
ATOM 4972 N N . ASN A 1 358 ? -7.270 96.372 52.010 1.00 35.07 358 ASN A N 1
ATOM 4973 C CA . ASN A 1 358 ? -6.932 96.939 50.706 1.00 35.46 358 ASN A CA 1
ATOM 4974 C C . ASN A 1 358 ? -8.181 97.178 49.880 1.00 36.03 358 ASN A C 1
ATOM 4975 O O . ASN A 1 358 ? -8.252 98.155 49.138 1.00 37.08 358 ASN A O 1
ATOM 4986 N N . CYS A 1 359 ? -9.145 96.254 49.943 1.00 36.11 359 CYS A N 1
ATOM 4987 C CA . CYS A 1 359 ? -10.408 96.444 49.266 1.00 37.75 359 CYS A CA 1
ATOM 4988 C C . CYS A 1 359 ? -11.109 97.697 49.736 1.00 37.77 359 CYS A C 1
ATOM 4989 O O . CYS A 1 359 ? -11.693 98.425 48.923 1.00 37.23 359 CYS A O 1
ATOM 4997 N N . PHE A 1 360 ? -11.092 97.956 51.048 1.00 37.76 360 PHE A N 1
ATOM 4998 C CA . PHE A 1 360 ? -11.686 99.199 51.553 1.00 39.97 360 PHE A CA 1
ATOM 4999 C C . PHE A 1 360 ? -10.972 100.422 51.030 1.00 39.39 360 PHE A C 1
ATOM 5000 O O . PHE A 1 360 ? -11.614 101.389 50.591 1.00 38.78 360 PHE A O 1
ATOM 5017 N N . THR A 1 361 ? -9.643 100.396 51.081 1.00 37.26 361 THR A N 1
ATOM 5018 C CA . THR A 1 361 ? -8.847 101.495 50.579 1.00 37.02 361 THR A CA 1
ATOM 5019 C C . THR A 1 361 ? -9.169 101.764 49.115 1.00 40.73 361 THR A C 1
ATOM 5020 O O . THR A 1 361 ? -9.413 102.903 48.728 1.00 40.48 361 THR A O 1
ATOM 5031 N N . PHE A 1 362 ? -9.250 100.699 48.307 1.00 41.00 362 PHE A N 1
ATOM 5032 C CA . PHE A 1 362 ? -9.471 100.830 46.866 1.00 39.99 362 PHE A CA 1
ATOM 5033 C C . PHE A 1 362 ? -10.907 101.183 46.541 1.00 41.46 362 PHE A C 1
ATOM 5034 O O . PHE A 1 362 ? -11.176 102.093 45.745 1.00 41.78 362 PHE A O 1
ATOM 5051 N N . PHE A 1 363 ? -11.848 100.456 47.109 1.00 38.71 363 PHE A N 1
ATOM 5052 C CA . PHE A 1 363 ? -13.217 100.591 46.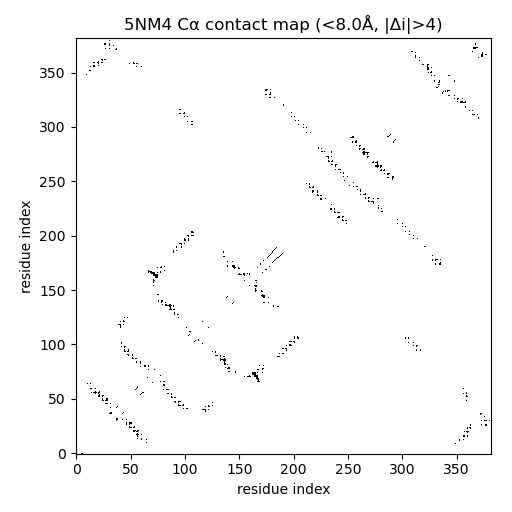647 1.00 40.79 363 PHE A CA 1
ATOM 5053 C C . PHE A 1 363 ? -13.976 101.708 47.333 1.00 41.51 363 PHE A C 1
ATOM 5054 O O . PHE A 1 363 ? -15.017 102.132 46.827 1.00 43.76 363 PHE A O 1
ATOM 5071 N N . CYS A 1 364 ? -13.502 102.203 48.461 1.00 43.52 364 CYS A N 1
ATOM 5072 C CA . CYS A 1 364 ? -14.225 103.235 49.199 1.00 45.42 364 CYS A CA 1
ATOM 5073 C C . CYS A 1 364 ? -13.307 104.431 49.404 1.00 47.55 364 CYS A C 1
ATOM 5074 O O . CYS A 1 364 ? -12.825 104.682 50.518 1.00 45.34 364 CYS A O 1
ATOM 5081 N N . PRO A 1 365 ? -13.030 105.187 48.349 1.00 52.04 365 PRO A N 1
ATOM 5082 C CA . PRO A 1 365 ? -12.224 106.402 48.550 1.00 57.55 365 PRO A CA 1
ATOM 5083 C C . PRO A 1 365 ? -12.920 107.393 49.473 1.00 58.88 365 PRO A C 1
ATOM 5084 O O . PRO A 1 365 ? -12.246 108.231 50.065 1.00 61.36 365 PRO A O 1
ATOM 5095 N N . ASP A 1 366 ? -14.228 107.285 49.661 1.00 59.61 366 ASP A N 1
ATOM 5096 C CA . ASP A 1 366 ? -14.921 108.138 50.629 1.00 62.68 366 ASP A CA 1
ATOM 5097 C C . ASP A 1 366 ? -14.727 107.690 52.065 1.00 56.58 366 ASP A C 1
ATOM 5098 O O . ASP A 1 366 ? -15.143 108.409 52.971 1.00 57.28 366 ASP A O 1
ATOM 5107 N N . CYS A 1 367 ? -14.161 106.520 52.290 1.00 51.34 367 CYS A N 1
ATOM 5108 C CA . CYS A 1 367 ? -13.941 106.004 53.629 1.00 50.29 367 CYS A CA 1
ATOM 5109 C C . CYS A 1 367 ? -12.610 106.527 54.109 1.00 51.39 367 CYS A C 1
ATOM 5110 O O . CYS A 1 367 ? -11.667 106.660 53.326 1.00 54.14 367 CYS A O 1
ATOM 5117 N N . SER A 1 368 ? -12.523 106.882 55.375 1.00 46.99 368 SER A N 1
ATOM 5118 C CA . SER A 1 368 ? -11.195 107.223 55.833 1.00 47.33 368 SER A CA 1
ATOM 5119 C C . SER A 1 368 ? -10.344 105.952 55.775 1.00 42.88 368 SER A C 1
ATOM 5120 O O . SER A 1 368 ? -10.852 104.838 55.832 1.00 43.22 368 SER A O 1
ATOM 5128 N N . HIS A 1 369 ? -9.054 106.133 55.527 1.00 42.29 369 HIS A N 1
ATOM 5129 C CA . HIS A 1 369 ? -8.142 105.016 55.440 1.00 43.88 369 HIS A CA 1
ATOM 5130 C C . HIS A 1 369 ? -8.130 104.273 56.769 1.00 45.12 369 HIS A C 1
ATOM 5131 O O . HIS A 1 369 ? -8.146 104.887 57.832 1.00 44.60 369 HIS A O 1
ATOM 5146 N N . ALA A 1 370 ? -8.041 102.956 56.693 1.00 41.50 370 ALA A N 1
ATOM 5147 C CA . ALA A 1 370 ? -7.742 102.144 57.861 1.00 41.36 370 ALA A CA 1
ATOM 5148 C C . ALA A 1 370 ? -6.592 102.779 58.634 1.00 41.96 370 ALA A C 1
ATOM 5149 O O . ALA A 1 370 ? -5.604 103.209 58.014 1.00 42.68 370 ALA A O 1
ATOM 5156 N N . PRO A 1 371 ? -6.671 102.882 59.962 1.00 44.64 371 PRO A N 1
ATOM 5157 C CA . PRO A 1 371 ? -5.612 103.578 60.692 1.00 46.28 371 PRO A CA 1
ATOM 5158 C C . PRO A 1 371 ? -4.317 102.772 60.713 1.00 45.42 371 PRO A C 1
ATOM 5159 O O . PRO A 1 371 ? -4.274 101.571 60.461 1.00 41.47 371 PRO A O 1
ATOM 5170 N N . LEU A 1 372 ? -3.247 103.483 60.988 1.00 43.72 372 LEU A N 1
ATOM 5171 C CA . LEU A 1 372 ? -1.923 102.917 60.846 1.00 45.98 372 LEU A CA 1
ATOM 5172 C C . LEU A 1 372 ? -1.723 101.733 61.787 1.00 42.50 372 LEU A C 1
ATOM 5173 O O . LEU A 1 372 ? -1.136 100.719 61.397 1.00 39.45 372 LEU A O 1
ATOM 5189 N N . TRP A 1 373 ? -2.179 101.849 63.044 1.00 43.02 373 TRP A N 1
ATOM 5190 C CA . TRP A 1 373 ? -2.017 100.733 63.974 1.00 43.25 373 TRP A CA 1
ATOM 5191 C C . TRP A 1 373 ? -2.697 99.469 63.428 1.00 42.17 373 TRP A C 1
ATOM 5192 O O . TRP A 1 373 ? -2.179 98.351 63.573 1.00 40.69 373 TRP A O 1
ATOM 5213 N N . LEU A 1 374 ? -3.848 99.634 62.761 1.00 41.62 374 LEU A N 1
ATOM 5214 C CA . LEU A 1 374 ? -4.529 98.474 62.205 1.00 39.42 374 LEU A CA 1
ATOM 5215 C C . LEU A 1 374 ? -3.794 97.915 61.000 1.00 38.06 374 LEU A C 1
ATOM 5216 O O . LEU A 1 374 ? -3.741 96.699 60.836 1.00 37.67 374 LEU A O 1
ATOM 5232 N N . MET A 1 375 ? -3.242 98.776 60.131 1.00 37.67 375 MET A N 1
ATOM 5233 C CA . MET A 1 375 ? -2.411 98.299 59.039 1.00 36.28 375 MET A CA 1
ATOM 5234 C C . MET A 1 375 ? -1.282 97.440 59.552 1.00 36.55 375 MET A C 1
ATOM 5235 O O . MET A 1 375 ? -0.992 96.375 58.991 1.00 36.93 375 MET A O 1
ATOM 5249 N N . TYR A 1 376 ? -0.614 97.911 60.610 1.00 34.97 376 TYR A N 1
ATOM 5250 C CA . TYR A 1 376 ? 0.537 97.196 61.115 1.00 35.17 376 TYR A CA 1
ATOM 5251 C C . TYR A 1 376 ? 0.112 95.927 61.832 1.00 35.27 376 TYR A C 1
ATOM 5252 O O . TYR A 1 376 ? 0.825 94.925 61.747 1.00 35.16 376 TYR A O 1
ATOM 5270 N N . LEU A 1 377 ? -1.043 95.949 62.495 1.00 36.51 377 LEU A N 1
ATOM 5271 C CA . LEU A 1 377 ? -1.579 94.736 63.096 1.00 37.95 377 LEU A CA 1
ATOM 5272 C C . LEU A 1 377 ? -1.839 93.669 62.038 1.00 37.60 377 LEU A C 1
ATOM 5273 O O . LEU A 1 377 ? -1.534 92.488 62.241 1.00 37.81 377 LEU A O 1
ATOM 5289 N N . ALA A 1 378 ? -2.352 94.094 60.877 1.00 35.51 378 ALA A N 1
ATOM 5290 C CA . ALA A 1 378 ? -2.682 93.189 59.798 1.00 35.44 378 ALA A CA 1
ATOM 5291 C C . ALA A 1 378 ? -1.417 92.642 59.163 1.00 36.19 378 ALA A C 1
ATOM 5292 O O . ALA A 1 378 ? -1.358 91.470 58.798 1.00 36.90 378 ALA A O 1
ATOM 5299 N N . ILE A 1 379 ? -0.389 93.471 59.041 1.00 35.84 379 ILE A N 1
ATOM 5300 C CA . ILE A 1 379 ? 0.900 93.002 58.552 1.00 36.40 379 ILE A CA 1
ATOM 5301 C C . ILE A 1 379 ? 1.454 91.937 59.498 1.00 36.09 379 ILE A C 1
ATOM 5302 O O . ILE A 1 379 ? 1.893 90.884 59.053 1.00 35.39 379 ILE A O 1
ATOM 5318 N N . VAL A 1 380 ? 1.544 92.264 60.797 1.00 35.91 380 VAL A N 1
ATOM 5319 C CA A VAL A 1 380 ? 2.032 91.329 61.819 0.73 36.64 380 VAL A CA 1
ATOM 5320 C CA B VAL A 1 380 ? 2.089 91.299 61.749 0.27 36.76 380 VAL A CA 1
ATOM 5321 C C . VAL A 1 380 ? 1.264 90.011 61.761 1.00 36.87 380 VAL A C 1
ATOM 5322 O O . VAL A 1 380 ? 1.842 88.935 61.874 1.00 36.64 380 VAL A O 1
ATOM 5347 N N . LEU A 1 381 ? -0.074 90.090 61.604 1.00 35.38 381 LEU A N 1
ATOM 5348 C CA . LEU A 1 381 ? -0.891 88.882 61.558 1.00 36.08 381 LEU A CA 1
ATOM 5349 C C . LEU A 1 381 ? -0.515 88.027 60.360 1.00 35.64 381 LEU A C 1
ATOM 5350 O O . LEU A 1 381 ? -0.441 86.797 60.469 1.00 37.06 381 LEU A O 1
ATOM 5366 N N . ALA A 1 382 ? -0.304 88.657 59.217 1.00 36.44 382 ALA A N 1
ATOM 5367 C CA . ALA A 1 382 ? 0.093 87.923 58.043 1.00 38.92 382 ALA A CA 1
ATOM 5368 C C . ALA A 1 382 ? 1.441 87.242 58.278 1.00 38.87 382 ALA A C 1
ATOM 5369 O O . ALA A 1 382 ? 1.611 86.056 57.956 1.00 39.55 382 ALA A O 1
ATOM 5376 N N . HIS A 1 383 ? 2.402 87.968 58.857 1.00 34.17 383 HIS A N 1
ATOM 5377 C CA . HIS A 1 383 ? 3.699 87.367 59.131 1.00 34.74 383 HIS A CA 1
ATOM 5378 C C . HIS A 1 383 ? 3.592 86.209 60.095 1.00 35.40 383 HIS A C 1
ATOM 5379 O O . HIS A 1 383 ? 4.367 85.267 59.995 1.00 35.84 383 HIS A O 1
ATOM 5393 N N . THR A 1 384 ? 2.684 86.297 61.073 1.00 37.38 384 THR A N 1
ATOM 5394 C CA A THR A 1 384 ? 2.500 85.249 62.073 0.58 38.09 384 THR A CA 1
ATOM 5395 C CA B THR A 1 384 ? 2.576 85.224 62.056 0.42 38.20 384 THR A CA 1
ATOM 5396 C C . THR A 1 384 ? 2.154 83.915 61.409 1.00 37.82 384 THR A C 1
ATOM 5397 O O . THR A 1 384 ? 2.440 82.859 61.968 1.00 38.60 384 THR A O 1
ATOM 5418 N N . ASN A 1 385 ? 1.591 83.953 60.208 1.00 35.96 385 ASN A N 1
ATOM 5419 C CA . ASN A 1 385 ? 1.275 82.694 59.542 1.00 37.73 385 ASN A CA 1
ATOM 5420 C C . ASN A 1 385 ? 2.532 81.855 59.362 1.00 38.38 385 ASN A C 1
ATOM 5421 O O . ASN A 1 385 ? 2.473 80.619 59.403 1.00 40.20 385 ASN A O 1
ATOM 5432 N N . SER A 1 386 ? 3.680 82.513 59.214 1.00 37.77 386 SER A N 1
ATOM 5433 C CA . SER A 1 386 ? 4.932 81.784 59.016 1.00 38.48 386 SER A CA 1
ATOM 5434 C C . SER A 1 386 ? 5.432 81.088 60.261 1.00 40.56 386 SER A C 1
ATOM 5435 O O . SER A 1 386 ? 6.439 80.386 60.188 1.00 41.53 386 SER A O 1
ATOM 5443 N N . VAL A 1 387 ? 4.812 81.319 61.418 1.00 41.91 387 VAL A N 1
ATOM 5444 C CA . VAL A 1 387 ? 5.183 80.607 62.620 1.00 40.60 387 VAL A CA 1
ATOM 5445 C C . VAL A 1 387 ? 4.356 79.355 62.833 1.00 41.76 387 VAL A C 1
ATOM 5446 O O . VAL A 1 387 ? 4.828 78.422 63.497 1.00 41.15 387 VAL A O 1
ATOM 5459 N N . VAL A 1 388 ? 3.115 79.322 62.327 1.00 41.10 388 VAL A N 1
ATOM 5460 C CA A VAL A 1 388 ? 2.153 78.379 62.911 0.75 42.50 388 VAL A CA 1
ATOM 5461 C CA B VAL A 1 388 ? 2.104 78.397 62.862 0.25 42.57 388 VAL A CA 1
ATOM 5462 C C . VAL A 1 388 ? 2.286 76.961 62.355 1.00 41.48 388 VAL A C 1
ATOM 5463 O O . VAL A 1 388 ? 2.050 75.989 63.095 1.00 42.58 388 VAL A O 1
ATOM 5488 N N . ASN A 1 389 ? 2.645 76.775 61.094 1.00 42.04 389 ASN A N 1
ATOM 5489 C CA . ASN A 1 389 ? 2.648 75.403 60.564 1.00 45.09 389 ASN A CA 1
ATOM 5490 C C . ASN A 1 389 ? 3.443 74.407 61.411 1.00 44.52 389 ASN A C 1
ATOM 5491 O O . ASN A 1 389 ? 2.876 73.354 61.765 1.00 45.89 389 ASN A O 1
ATOM 5502 N N . PRO A 1 390 ? 4.674 74.688 61.857 1.00 44.55 390 PRO A N 1
ATOM 5503 C CA . PRO A 1 390 ? 5.364 73.665 62.658 1.00 47.97 390 PRO A CA 1
ATOM 5504 C C . PRO A 1 390 ? 4.555 73.185 63.863 1.00 50.28 390 PRO A C 1
ATOM 5505 O O . PRO A 1 390 ? 4.641 72.003 64.219 1.00 51.91 390 PRO A O 1
ATOM 5516 N N . PHE A 1 391 ? 3.756 74.040 64.491 1.00 46.34 391 PHE A N 1
ATOM 5517 C CA . PHE A 1 391 ? 2.925 73.550 65.588 1.00 46.28 391 PHE A CA 1
ATOM 5518 C C . PHE A 1 391 ? 1.844 72.622 65.090 1.00 46.06 391 PHE A C 1
ATOM 5519 O O . PHE A 1 391 ? 1.482 71.657 65.768 1.00 47.50 391 PHE A O 1
ATOM 5536 N N . ILE A 1 392 ? 1.270 72.928 63.930 1.00 45.38 392 ILE A N 1
ATOM 5537 C CA . ILE A 1 392 ? 0.187 72.088 63.450 1.00 50.36 392 ILE A CA 1
ATOM 5538 C C . ILE A 1 392 ? 0.726 70.725 63.105 1.00 49.77 392 ILE A C 1
ATOM 5539 O O . ILE A 1 392 ? 0.122 69.703 63.456 1.00 52.79 392 ILE A O 1
ATOM 5555 N N . TYR A 1 393 ? 1.928 70.682 62.512 1.00 48.77 393 TYR A N 1
ATOM 5556 C CA . TYR A 1 393 ? 2.552 69.389 62.224 1.00 49.68 393 TYR A CA 1
ATOM 5557 C C . TYR A 1 393 ? 2.847 68.619 63.489 1.00 49.84 393 TYR A C 1
ATOM 5558 O O . TYR A 1 393 ? 2.787 67.394 63.484 1.00 53.92 393 TYR A O 1
ATOM 5576 N N . ALA A 1 394 ? 3.241 69.308 64.552 1.00 48.93 394 ALA A N 1
ATOM 5577 C CA . ALA A 1 394 ? 3.618 68.593 65.760 1.00 50.81 394 ALA A CA 1
ATOM 5578 C C . ALA A 1 394 ? 2.390 68.071 66.487 1.00 53.83 394 ALA A C 1
ATOM 5579 O O . ALA A 1 394 ? 2.424 66.971 67.050 1.00 55.01 394 ALA A O 1
ATOM 5586 N N . TYR A 1 395 ? 1.298 68.839 66.473 1.00 58.08 395 TYR A N 1
ATOM 5587 C CA . TYR A 1 395 ? 0.079 68.409 67.144 1.00 66.26 395 TYR A CA 1
ATOM 5588 C C . TYR A 1 395 ? -0.642 67.322 66.364 1.00 65.24 395 TYR A C 1
ATOM 5589 O O . TYR A 1 395 ? -1.324 66.490 66.969 1.00 66.42 395 TYR A O 1
ATOM 5607 N N . ARG A 1 396 ? -0.488 67.292 65.038 1.00 62.42 396 ARG A N 1
ATOM 5608 C CA . ARG A 1 396 ? -1.357 66.491 64.194 1.00 62.58 396 ARG A CA 1
ATOM 5609 C C . ARG A 1 396 ? -0.677 65.331 63.490 1.00 58.88 396 ARG A C 1
ATOM 5610 O O . ARG A 1 396 ? -1.377 64.429 63.036 1.00 58.31 396 ARG A O 1
ATOM 5631 N N . ILE A 1 397 ? 0.643 65.314 63.377 1.00 57.35 397 ILE A N 1
ATOM 5632 C CA . ILE A 1 397 ? 1.322 64.301 62.590 1.00 56.33 397 ILE A CA 1
ATOM 5633 C C . ILE A 1 397 ? 2.387 63.644 63.459 1.00 55.05 397 ILE A C 1
ATOM 5634 O O . ILE A 1 397 ? 3.469 64.202 63.666 1.00 54.52 397 ILE A O 1
ATOM 5650 N N . ARG A 1 398 ? 2.081 62.451 63.957 1.00 58.21 398 ARG A N 1
ATOM 5651 C CA . ARG A 1 398 ? 2.963 61.734 64.880 1.00 62.20 398 ARG A CA 1
ATOM 5652 C C . ARG A 1 398 ? 4.387 61.580 64.343 1.00 63.18 398 ARG A C 1
ATOM 5653 O O . ARG A 1 398 ? 5.355 61.720 65.095 1.00 63.03 398 ARG A O 1
ATOM 5657 N N . GLU A 1 399 ? 4.548 61.297 63.045 1.00 63.95 399 GLU A N 1
ATOM 5658 C CA . GLU A 1 399 ? 5.896 61.121 62.510 1.00 64.47 399 GLU A CA 1
ATOM 5659 C C . GLU A 1 399 ? 6.720 62.405 62.630 1.00 59.37 399 GLU A C 1
ATOM 5660 O O . GLU A 1 399 ? 7.915 62.355 62.948 1.00 58.12 399 GLU A O 1
ATOM 5672 N N . PHE A 1 400 ? 6.113 63.560 62.345 1.00 56.32 400 PHE A N 1
ATOM 5673 C CA . PHE A 1 400 ? 6.798 64.825 62.591 1.00 57.65 400 PHE A CA 1
ATOM 5674 C C . PHE A 1 400 ? 7.069 65.017 64.086 1.00 59.04 400 PHE A C 1
ATOM 5675 O O . PHE A 1 400 ? 8.200 65.298 64.499 1.00 59.76 400 PHE A O 1
ATOM 5692 N N . ARG A 1 401 ? 6.022 64.912 64.909 1.00 57.04 401 ARG A N 1
ATOM 5693 C CA . ARG A 1 401 ? 6.168 65.112 66.345 1.00 57.33 401 ARG A CA 1
ATOM 5694 C C . ARG A 1 401 ? 7.290 64.248 66.879 1.00 57.95 401 ARG A C 1
ATOM 5695 O O . ARG A 1 401 ? 8.172 64.712 67.620 1.00 58.51 401 ARG A O 1
ATOM 5716 N N . GLN A 1 402 ? 7.273 62.974 66.506 1.00 59.18 402 GLN A N 1
ATOM 5717 C CA . GLN A 1 402 ? 8.288 62.071 67.018 1.00 61.30 402 GLN A CA 1
ATOM 5718 C C . GLN A 1 402 ? 9.657 62.455 66.502 1.00 60.96 402 GLN A C 1
ATOM 5719 O O . GLN A 1 402 ? 10.641 62.390 67.243 1.00 62.33 402 GLN A O 1
ATOM 5733 N N . THR A 1 403 ? 9.738 62.902 65.246 1.00 59.26 403 THR A N 1
ATOM 5734 C CA . THR A 1 403 ? 11.033 63.312 64.731 1.00 59.05 403 THR A CA 1
ATOM 5735 C C . THR A 1 403 ? 11.480 64.620 65.369 1.00 58.29 403 THR A C 1
ATOM 5736 O O . THR A 1 403 ? 12.657 64.770 65.715 1.00 59.23 403 THR A O 1
ATOM 5747 N N . PHE A 1 404 ? 10.567 65.581 65.542 1.00 56.74 404 PHE A N 1
ATOM 5748 C CA . PHE A 1 404 ? 10.942 66.785 66.287 1.00 57.54 404 PHE A CA 1
ATOM 5749 C C . PHE A 1 404 ? 11.553 66.394 67.630 1.00 61.33 404 PHE A C 1
ATOM 5750 O O . PHE A 1 404 ? 12.629 66.866 68.002 1.00 63.80 404 PHE A O 1
ATOM 5767 N N . ARG A 1 405 ? 10.875 65.530 68.377 1.00 63.86 405 ARG A N 1
ATOM 5768 C CA . ARG A 1 405 ? 11.341 65.218 69.725 1.00 68.26 405 ARG A CA 1
ATOM 5769 C C . ARG A 1 405 ? 12.779 64.713 69.695 1.00 68.87 405 ARG A C 1
ATOM 5770 O O . ARG A 1 405 ? 13.636 65.189 70.452 1.00 68.21 405 ARG A O 1
ATOM 5774 N N . LYS A 1 406 ? 13.063 63.756 68.805 1.00 68.57 406 LYS A N 1
ATOM 5775 C CA . LYS A 1 406 ? 14.406 63.195 68.727 1.00 70.30 406 LYS A CA 1
ATOM 5776 C C . LYS A 1 406 ? 15.436 64.257 68.370 1.00 67.88 406 LYS A C 1
ATOM 5777 O O . LYS A 1 406 ? 16.540 64.254 68.919 1.00 68.97 406 LYS A O 1
ATOM 5781 N N . ILE A 1 407 ? 15.111 65.158 67.434 1.00 64.41 407 ILE A N 1
ATOM 5782 C CA . ILE A 1 407 ? 16.052 66.222 67.091 1.00 65.62 407 ILE A CA 1
ATOM 5783 C C . ILE A 1 407 ? 16.335 67.088 68.312 1.00 69.50 407 ILE A C 1
ATOM 5784 O O . ILE A 1 407 ? 17.489 67.375 68.638 1.00 73.75 407 ILE A O 1
ATOM 5800 N N . ILE A 1 408 ? 15.282 67.595 68.951 1.00 68.49 408 ILE A N 1
ATOM 5801 C CA . ILE A 1 408 ? 15.483 68.464 70.105 1.00 69.32 408 ILE A CA 1
ATOM 5802 C C . ILE A 1 408 ? 16.297 67.741 71.185 1.00 73.47 408 ILE A C 1
ATOM 5803 O O . ILE A 1 408 ? 17.104 68.366 71.878 1.00 72.60 408 ILE A O 1
ATOM 5819 N N . ARG A 1 409 ? 16.115 66.434 71.329 1.00 84.15 409 ARG A N 1
ATOM 5820 C CA . ARG A 1 409 ? 16.886 65.606 72.274 1.00 93.65 409 ARG A CA 1
ATOM 5821 C C . ARG A 1 409 ? 17.095 66.315 73.603 1.00 102.28 409 ARG A C 1
ATOM 5822 O O . ARG A 1 409 ? 17.886 67.260 73.704 1.00 105.87 409 ARG A O 1
#

CATH classification: 1.20.120.10

Sequence (382 aa):
APPIMGSSSVYITTVELAIAVVLAILGNVLVCWWAVWLNSNLQNVTNYFVVSLAAADILVGVLAIPFAITISTGFCAACHGCLFIIACFVLVLAQSSIFSLLAIAIDRYIAIAIPLRYNGLVTGTRAAGIIAICWVLSFAIGLTPMLGWNNCGQPKEGKAHSQQGCGEGQVACLFEDVVPMMNYMVYFNFFACVLVPLLLMLGVYLRIFAAARRQLADLEDNWETLNDNLKVIEKADNAAQVKDALTKMRAAALDAQKAHGFDILVGQIDDALKLANEGKVKEAQAAAEQLKTTRNAYIQKYLERARSTLQKEVHAAKSAAIIAGLFALLCWLPLHIINCFTFFCPDCSHAPLWLMYLAIVVLAHTTNSVVVNPFIYAYRIREFRQTFRKIIR

Solvent-accessible surface area: 19002 Å² total; per-residue (Å²): 136,76,115,121,123,49,44,53,100,22,49,91,56,0,86,53,14,7,84,96,0,51,113,17,1,61,34,0,35,126,0,8,200,101,24,83,109,5,77,65,14,24,14,71,8,9,42,8,4,3,35,0,5,35,57,8,3,72,62,3,0,50,38,14,27,49,19,32,86,1,65,40,13,60,13,95,39,0,0,74,36,4,0,12,26,11,0,2,13,2,1,5,0,32,5,4,34,15,10,0,78,4,32,65,41,11,3,27,77,78,157,44,30,124,53,49,26,45,33,119,136,1,60,34,82,30,58,102,21,46,104,85,0,84,58,30,0,30,22,0,61,153,53,92,27,48,22,78,76,54,110,76,55,74,2,125,95,84,62,18,42,114,73,61,12,4,0,52,57,60,21,3,1,11,27,59,0,8,0,111,67,4,12,73,53,14,4,55,75,12,22,98,102,4,99,30,28,14,113,162,0,61,63,21,3,179,171,62,57,47,80,31,56,91,19,53,58,45,7,36,56,15,13,136,66,3,108,158,66,70,54,25,77,27,0,35,68,2,1,80,104,2,86,57,8,0,63,93,15,85,188,95,128,3,17,104,72,3,19,30,39,1,59,93,0,36,65,53,5,92,61,51,109,36,156,104,0,24,59,25,0,81,46,1,32,91,3,64,92,52,88,6,61,134,78,18,78,168,19,117,57,82,17,106,62,39,47,87,40,0,27,5,14,27,64,8,10,40,48,6,20,113,7,23,53,44,31,11,81,18,9,21,124,36,62,104,34,115,144,59,109,89,23,63,129,173,57,25,53,100,3,37,23,65,1,8,44,8,4,19,36,3,7,122,31,13,25,174,73,54,51,58,1,110,118,15,12,64,77,32,120,120

Nearest PDB structures (foldseek):
  5nm4-assembly1_A  TM=1.003E+00  e=2.685E-48  Homo sapiens
  6zdr-assembly1_A  TM=9.983E-01  e=2.435E-45  Homo sapiens
  5uen-assembly1_B  TM=9.592E-01  e=4.118E-32  Homo sapiens
  2ydo-assembly1_A  TM=9.331E-01  e=2.941E-28  Homo sapiens
  5g53-assembly2_B  TM=9.270E-01  e=5.029E-28  Homo sapiens

Foldseek 3Di:
DPVVVVLVVLLVLLLVLLVLLQVLLVLLVVLCVVDVVNVDLLCVLVNQLSVLLNCCSVQLSVLVSVLVVLDKDQLLVLLCSLQVNQLSLLLNLLSLLVNLVLLLCCLPVVVCNCVVRDNVVSVVSSVVSSVVSCCLRSVLSVPQWCLVPAPVVQCVVNPHDPNIGRRHNPRIHPLCSLQVPSPPPRPPVSLVVSVVSLVSSVVSLVVVLVLLVVLVVLLVVLLVQLVVPDFLVSVLVSLVSNLVSLCVLVVCVLSCVQNVLSVVLNVCSVVRVSVVSNVSSVVNVVSCVVPVVVSSVVVNVVSVVSNLVSVLSVVLSVLLCVLQVVLNVLSCCVPVPVVDPRDDPVVNSVSVSSNSSSSNCSSVSCLVRPVSSVVSSVVVVD

InterPro domains:
  IPR000276 G protein-coupled receptor, rhodopsin-like [PF00001] (23-288)
  IPR000276 G protein-coupled receptor, rhodopsin-like [PR00237] (8-32)
  IPR000276 G protein-coupled receptor, rhodopsin-like [PR00237] (41-62)
  IPR000276 G protein-coupled receptor, rhodopsin-like [PR00237] (84-106)
  IPR000276 G protein-coupled receptor, rhodopsin-like [PR00237] (120-141)
  IPR000276 G protein-coupled receptor, rhodopsin-like [PR00237] (178-201)
  IPR000276 G protein-coupled receptor, rhodopsin-like [PR00237] (231-255)
  IPR000276 G protein-coupled receptor, rhodopsin-like [PR00237] (270-296)
  IPR000276 G protein-coupled receptor, rhodopsin-like [PS00237] (90-106)
  IPR000276 G protein-coupled receptor, rhodopsin-like [SM01381] (17-303)
  IPR001513 Adenosine A2A receptor [PR00553] (28-40)
  IPR001513 Adenosine A2A receptor [PR00553] (68-76)
  IPR001513 Adenosine A2A receptor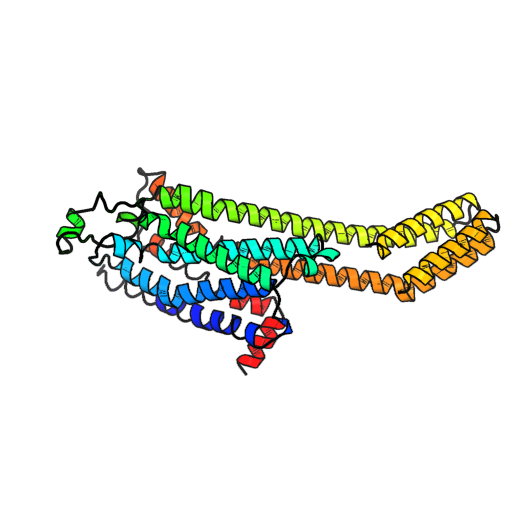 [PR00553] (159-168)
  IPR001513 Adenosine A2A receptor [PR00553] (209-223)
  IPR001513 Adenosine A2A receptor [PR00553] (254-266)
  IPR001513 Adenosine A2A receptor [PR00553] (304-321)
  IPR001513 Adenosine A2A receptor [PR00553] (327-346)
  IPR001513 Adenosine A2A receptor [PR00553] (347-365)
  IPR001634 Adenosine receptor [PR00424] (7-16)
  IPR001634 Adenosine receptor [PR00424] (76-88)

GO terms:
  GO:0005886 plasma membrane (C, IDA)
  GO:0014074 response to purine-containing compound (P, IDA)
  GO:0001609 G protein-coupled adenosine receptor activity (F, IDA)
  GO:0007189 adenylate cyclase-activating G protein-coupled receptor signaling pathway (P, IDA)
  GO:0005886 plasma membrane (C, IMP)
  GO:0005515 protein binding (F, IPI)
  GO:0019899 enzyme binding (F, IPI)
  GO:0005886 plasma membrane (C, TAS)
  GO:0016020 membrane (C, TAS)
  GO:0006909 phagocytosis (P, TAS)
  GO:0006915 apoptotic process (P, TAS)
  GO:0006954 inflammatory response (P, TAS)
  GO:0006968 cellular defense response (P, TAS)
  GO:0007188 adenylate cyclase-modulating G protein-coupled receptor signaling pathway (P, TAS)
  GO:0007267 cell-cell signaling (P, TAS)
  GO:0007417 central nervous system development (P, TAS)
  GO:0007596 blood coagulation (P, TAS)
  GO:0007600 sensory perception (P, TAS)
  GO:0008015 blood circulation (P, TAS)
  GO:0042802 identical protein binding (F, IPI)

B-factor: mean 70.86, std 34.69, range [29.97, 245.93]